Protein AF-0000000080796771 (afdb_homodimer)

Solvent-accessible surface area (backbone atoms only — not comparable to full-atom values): 38862 Å² total; per-residue (Å²): 110,69,64,40,51,47,43,62,56,38,78,50,40,70,46,61,49,58,58,68,57,52,49,49,32,61,74,71,64,50,83,52,30,34,36,36,75,38,70,50,71,64,74,53,27,46,49,68,20,43,44,47,23,38,46,50,23,30,33,47,75,46,69,34,49,41,31,44,34,39,28,42,60,57,18,31,52,65,45,30,74,82,38,36,55,69,57,36,47,52,39,39,75,35,39,45,44,50,48,42,39,42,28,16,43,64,58,70,24,60,57,87,70,45,46,76,42,49,41,63,62,52,39,45,71,52,22,43,57,45,56,49,40,28,48,57,45,24,52,72,32,44,51,68,60,47,48,62,38,42,36,57,77,75,41,60,68,78,56,92,59,43,36,22,45,56,53,44,52,34,45,57,36,26,48,41,61,72,70,62,38,46,31,44,39,41,44,56,59,38,47,60,49,47,52,50,34,41,68,48,17,47,82,77,69,70,44,57,46,28,33,39,22,25,66,72,45,52,18,28,68,66,55,68,69,59,51,51,52,40,50,50,24,53,74,71,64,36,56,67,62,25,55,55,49,47,62,72,47,29,48,41,68,91,43,57,78,27,35,56,44,52,58,54,49,63,67,53,45,42,55,41,42,69,68,30,41,54,59,82,38,52,68,77,94,20,32,60,58,47,43,44,56,58,46,49,46,57,52,28,54,77,69,73,47,70,50,62,39,49,38,81,89,81,63,50,74,47,79,32,89,45,61,68,55,50,52,51,35,24,50,69,56,73,44,54,47,68,36,49,36,51,37,52,33,51,52,48,42,61,60,31,39,67,40,20,44,33,35,71,73,37,87,38,25,64,34,49,54,50,49,56,53,55,60,63,76,96,110,68,64,41,49,47,43,61,56,39,79,50,39,70,47,63,48,57,56,66,56,52,50,48,33,60,74,71,64,50,83,54,32,36,36,35,73,38,68,50,72,64,74,53,27,47,50,69,20,44,44,48,25,38,47,51,24,30,33,47,74,48,68,35,48,42,30,44,33,39,28,40,59,58,17,31,53,66,44,30,73,82,39,37,55,67,58,36,47,51,38,37,74,35,40,45,45,50,47,42,38,41,27,16,42,63,57,70,23,59,57,86,69,45,45,78,43,49,41,63,62,52,39,45,73,50,22,45,56,45,56,49,41,28,48,58,45,24,54,73,31,45,51,69,58,45,48,62,38,43,38,56,78,77,40,60,69,79,58,92,59,41,34,21,46,57,52,43,52,35,45,57,37,26,48,41,61,73,69,62,39,47,32,43,39,40,45,56,60,39,45,59,49,48,51,48,34,41,68,46,16,48,83,78,70,71,44,55,46,28,34,38,21,25,68,74,45,51,18,27,67,66,56,69,69,60,51,52,52,39,49,50,26,53,74,69,64,36,55,67,61,26,55,54,47,47,63,71,47,29,48,40,68,90,43,55,76,27,36,56,44,52,58,54,50,62,67,54,43,43,53,40,41,69,67,31,40,54,59,82,37,51,67,79,95,21,33,62,59,46,43,43,56,58,48,50,47,56,53,28,55,77,69,73,46,70,50,61,40,48,39,81,89,80,63,49,74,46,80,32,90,44,61,68,54,49,51,51,36,25,49,69,58,72,44,55,48,68,35,49,36,50,37,51,32,53,52,50,42,59,60,31,40,66,40,19,44,33,36,71,74,37,89,40,25,65,36,49,53,50,49,56,52,55,61,62,75,95

Organism: Ignicoccus hospitalis (strain KIN4/I / DSM 18386 / JCM 14125) (NCBI:txid453591)

Radius of gyration: 33.36 Å; Cα contacts (8 Å, |Δi|>4): 1307; chains: 2; bounding box: 48×105×70 Å

Foldseek 3Di:
DVLLLCLLCPPLWDDKDPVVVVVVCVVVVPAAEEEEEDEQAAFAFCQRAALQLLSVQSNVVSVHAYEYEYELVLNLLVCHLNSDSVLSVCLSVAVVLLSNLLSNVLLPHHSVRYHYHYPVVLCVVCDCVLVVLLVLLVVPDDPQLLQQLLLLVVDDRPDDDDPSSSSSLSSVLSVCLSSPGQEYEEAPSNVSSLVSNQVSCCPRRNHHHIYIHGYFFFFQDDDPVLQVVLVVCVVVVVPVVNSSSRSNGGADVVPVLRTHGLQDALVSLLVSLQPGDDDQLDQPPGNLLVCVQSGQLSSQVVVVHWQWWADPVPRDIDTDRHSVVVNVCRNVRVDPSNRSSVSSSVSSNVSSVSVNCCCVPRPSVVSVVVSVVSVVVD/DVLLLCLLCDPLWDDKDPVVVVVVCVVVVPAAEEEEEDEQAAFAFCQRAALQLLSVQSNVVSVHQYEYEYELVLNLLVCHLNSDSVLSVCLSVAVVLLSNLLSNVLLPHHSVRYHYHYPVVLCVVCDVVLVVLLVLLVVPDDPQLLQQLLLLVVDDRPDDDDPSSSSSLSSVLSVCLSSPGQEYEEAPSNVSSLVSNQVSCCPRRNHHHIYIHGYFFFFQDDDPVLQVVLVVCVVVVVPVVNSSSRSNGGADVVPVLRTHGLQDALVSLLVSLQPGDDDQLDQPPGNLLVCVQSGQLSSQVVVVHWQWWADPVPRDIDTDRHSVVVNVCRNVRVDPSNRSSVSSSVSSNVSSVSVNCCCVPRPSVVSVVVSVVSVVVD

InterPro domains:
  IPR002305 Aminoacyl-tRNA synthetase, class Ic [PF00579] (30-353)
  IPR014729 Rossmann-like alpha/beta/alpha sandwich fold [G3DSA:3.40.50.620] (1-160)
  IPR014729 Rossmann-like alpha/beta/alpha sandwich fold [G3DSA:3.40.50.620] (161-377)
  IPR023617 Tyrosine-tRNA ligase, archaeal/eukaryotic-type [PIRSF006588] (2-374)
  IPR023678 Tyrosine-tRNA ligase, type 4 [MF_02009] (3-360)
  IPR050489 Tyrosine--tRNA ligase [PTHR46264] (1-374)

Secondary structure (DSSP, 8-state):
-HHHHHHHHSTTEEEEESHHHHHHHHHHTPPPBEEEEE---SS-BHIIIIIHHHHHHHHHHTT-BEEEEE-HHHHHHTTGGGG-HHHHHHHIIIIIHHHHHHHHHHTT--GGGEEEEEHHHHHHHHTHHHHHHHHHHHTT-BHHHHHHHGGGGTPPTT---BHHHHHHHHHHHHHHHHTT-SEEEEEGGGHHHHHHHHHHHHHHHS---EEEEEPPPBPS---HHHHHHHHHHHHTT-HHHHHHHHHHHB--TTSGGG--BTT--HHHHHHHHHTS---TT--TT-HHHHHIIIIIHHHHHHHT--EEEE-TTT--EEEESSHHHHHHHHHTT-S-HHHHHHHHHHHHHHHHHHHHHHHHTSTTHHHHHHHHHHHHH-/-HHHHHHHHSTTEEEEESHHHHHHHHHHTPPPBEEEEE---SS-BHIIIIIHHHHHHHHHHTT-BEEEEE-HHHHHHTTGGGG-HHHHHHHIIIIIHHHHHHHHHHTT--GGGEEEEEHHHHHHHHTHHHHHHHHHHHTT-BHHHHHHHGGGGTPPTT---BHHHHHHHHHHHHHHHHTT-SEEEEEGGGHHHHHHHHHHHHHHHS---EEEEEPPPBPS---HHHHHHHHHHHHTT-HHHHHHHHHHHB--TTSGGG--BTT--HHHHHHHHHTS---TT--TT-HHHHHIIIIIHHHHHHHT--EEEE-TTT--EEEESSHHHHHHHHHTT-S-HHHHHHHHHHHHHHHHHHHHHHHHTSTTHHHHHHHHHHHHH-

Structure (mmCIF, N/CA/C/O backbone):
data_AF-0000000080796771-model_v1
#
loop_
_entity.id
_entity.type
_entity.pdbx_description
1 polymer 'Tyrosine--tRNA ligase'
#
loop_
_atom_site.group_PDB
_atom_site.id
_atom_site.type_symbol
_atom_site.label_atom_id
_atom_site.label_alt_id
_atom_site.label_comp_id
_atom_site.label_asym_id
_atom_site.label_entity_id
_atom_site.label_seq_id
_atom_site.pdbx_PDB_ins_code
_atom_site.Cartn_x
_atom_site.Cartn_y
_atom_site.Cartn_z
_atom_site.occupancy
_atom_site.B_iso_or_equiv
_atom_site.auth_seq_id
_atom_site.auth_comp_id
_atom_site.auth_asym_id
_atom_site.auth_atom_id
_atom_site.pdbx_PDB_model_num
ATOM 1 N N . MET A 1 1 ? -7.375 -40.75 7.402 1 77.81 1 MET A N 1
ATOM 2 C CA . MET A 1 1 ? -6.379 -39.719 7.746 1 77.81 1 MET A CA 1
ATOM 3 C C . MET A 1 1 ? -5.117 -39.906 6.902 1 77.81 1 MET A C 1
ATOM 5 O O . MET A 1 1 ? -4.68 -38.969 6.242 1 77.81 1 MET A O 1
ATOM 9 N N . ASP A 1 2 ? -4.652 -41.062 6.738 1 85.69 2 ASP A N 1
ATOM 10 C CA . ASP A 1 2 ? -3.408 -41.344 6.02 1 85.69 2 ASP A CA 1
ATOM 11 C C . ASP A 1 2 ? -3.566 -41.062 4.527 1 85.69 2 ASP A C 1
ATOM 13 O O . ASP A 1 2 ? -2.67 -40.5 3.898 1 85.69 2 ASP A O 1
ATOM 17 N N . GLU A 1 3 ? -4.742 -41.375 4.008 1 92.38 3 GLU A N 1
ATOM 18 C CA . GLU A 1 3 ? -4.961 -41.156 2.58 1 92.38 3 GLU A CA 1
ATOM 19 C C . GLU A 1 3 ? -5.055 -39.656 2.256 1 92.38 3 GLU A C 1
ATOM 21 O O . GLU A 1 3 ? -4.547 -39.219 1.227 1 92.38 3 GLU A O 1
ATOM 26 N N . LYS A 1 4 ? -5.77 -38.938 3.129 1 94.12 4 LYS A N 1
ATOM 27 C CA . LYS A 1 4 ? -5.875 -37.5 2.961 1 94.12 4 LYS A CA 1
ATOM 28 C C . LYS A 1 4 ? -4.492 -36.844 2.926 1 94.12 4 LYS A C 1
ATOM 30 O O . LYS A 1 4 ? -4.211 -36.031 2.051 1 94.12 4 LYS A O 1
ATOM 35 N N . ILE A 1 5 ? -3.648 -37.25 3.791 1 96.12 5 ILE A N 1
ATOM 36 C CA . ILE A 1 5 ? -2.299 -36.719 3.891 1 96.12 5 ILE A CA 1
ATOM 37 C C . ILE A 1 5 ? -1.493 -37.094 2.652 1 96.12 5 ILE A C 1
ATOM 39 O O . ILE A 1 5 ? -0.754 -36.281 2.1 1 96.12 5 ILE A O 1
ATOM 43 N N . ARG A 1 6 ? -1.593 -38.312 2.244 1 96.25 6 ARG A N 1
ATOM 44 C CA . ARG A 1 6 ? -0.889 -38.781 1.059 1 96.25 6 ARG A CA 1
ATOM 45 C C . ARG A 1 6 ? -1.246 -37.938 -0.164 1 96.25 6 ARG A C 1
ATOM 47 O O . ARG A 1 6 ? -0.364 -37.531 -0.916 1 96.25 6 ARG A O 1
ATOM 54 N N . LEU A 1 7 ? -2.51 -37.688 -0.369 1 97.38 7 LEU A N 1
ATOM 55 C CA . LEU A 1 7 ? -2.99 -36.906 -1.508 1 97.38 7 LEU A CA 1
ATOM 56 C C . LEU A 1 7 ? -2.436 -35.5 -1.471 1 97.38 7 LEU A C 1
ATOM 58 O O . LEU A 1 7 ? -2.049 -34.969 -2.506 1 97.38 7 LEU A O 1
ATOM 62 N N . ILE A 1 8 ? -2.35 -34.938 -0.262 1 98.12 8 ILE A N 1
ATOM 63 C CA . ILE A 1 8 ? -1.889 -33.562 -0.102 1 98.12 8 ILE A CA 1
ATOM 64 C C . ILE A 1 8 ? -0.379 -33.5 -0.321 1 98.12 8 ILE A C 1
ATOM 66 O O . ILE A 1 8 ? 0.122 -32.562 -0.946 1 98.12 8 ILE A O 1
ATOM 70 N N . MET A 1 9 ? 0.319 -34.562 0.008 1 97.31 9 MET A N 1
ATOM 71 C CA . MET A 1 9 ? 1.777 -34.531 0.056 1 97.31 9 MET A CA 1
ATOM 72 C C . MET A 1 9 ? 2.383 -35.031 -1.244 1 97.31 9 MET A C 1
ATOM 74 O O . MET A 1 9 ? 3.547 -34.781 -1.544 1 97.31 9 MET A O 1
ATOM 78 N N . ARG A 1 10 ? 1.691 -35.844 -1.942 1 96.69 10 ARG A N 1
ATOM 79 C CA . ARG A 1 10 ? 2.301 -36.469 -3.115 1 96.69 10 ARG A CA 1
ATOM 80 C C . ARG A 1 10 ? 2.578 -35.406 -4.199 1 96.69 10 ARG A C 1
ATOM 82 O O . ARG A 1 10 ? 1.976 -34.344 -4.207 1 96.69 10 ARG A O 1
ATOM 89 N N . GLU A 1 11 ? 3.383 -35.719 -5.09 1 96.94 11 GLU A N 1
ATOM 90 C CA . GLU A 1 11 ? 3.672 -34.844 -6.234 1 96.94 11 GLU A CA 1
ATOM 91 C C . GLU A 1 11 ? 2.395 -34.5 -6.984 1 96.94 11 GLU A C 1
ATOM 93 O O . GLU A 1 11 ? 1.451 -35.281 -7.039 1 96.94 11 GLU A O 1
ATOM 98 N N . PRO A 1 12 ? 2.391 -33.281 -7.375 1 98 12 PRO A N 1
ATOM 99 C CA . PRO A 1 12 ? 3.506 -32.375 -7.668 1 98 12 PRO A CA 1
ATOM 100 C C . PRO A 1 12 ? 3.896 -31.5 -6.465 1 98 12 PRO A C 1
ATOM 102 O O . PRO A 1 12 ? 4.676 -30.562 -6.605 1 98 12 PRO A O 1
ATOM 105 N N . THR A 1 13 ? 3.396 -31.781 -5.25 1 98.44 13 THR A N 1
ATOM 106 C CA . THR A 1 13 ? 3.844 -31.078 -4.051 1 98.44 13 THR A CA 1
ATOM 107 C C . THR A 1 13 ? 5.348 -31.25 -3.857 1 98.44 13 THR A C 1
ATOM 109 O O . THR A 1 13 ? 5.867 -32.375 -3.906 1 98.44 13 THR A O 1
ATOM 112 N N . GLU A 1 14 ? 5.977 -30.156 -3.742 1 97.12 14 GLU A N 1
ATOM 113 C CA . GLU A 1 14 ? 7.418 -30.172 -3.516 1 97.12 14 GLU A CA 1
ATOM 114 C C . GLU A 1 14 ? 7.75 -29.875 -2.059 1 97.12 14 GLU A C 1
ATOM 116 O O . GLU A 1 14 ? 8.75 -30.359 -1.529 1 97.12 14 GLU A O 1
ATOM 121 N N . GLU A 1 15 ? 6.93 -28.984 -1.452 1 97.38 15 GLU A N 1
ATOM 122 C CA . GLU A 1 15 ? 7.211 -28.562 -0.083 1 97.38 15 GLU A CA 1
ATOM 123 C C . GLU A 1 15 ? 5.926 -28.188 0.655 1 97.38 15 GLU A C 1
ATOM 125 O O . GLU A 1 15 ? 5.02 -27.594 0.073 1 97.38 15 GLU A O 1
ATOM 130 N N . VAL A 1 16 ? 5.855 -28.641 1.869 1 98.31 16 VAL A N 1
ATOM 131 C CA . VAL A 1 16 ? 4.836 -28.156 2.797 1 98.31 16 VAL A CA 1
ATOM 132 C C . VAL A 1 16 ? 5.504 -27.516 4.008 1 98.31 16 VAL A C 1
ATOM 134 O O . VAL A 1 16 ? 6.301 -28.156 4.699 1 98.31 16 VAL A O 1
ATOM 137 N N . LEU A 1 17 ? 5.152 -26.25 4.133 1 97.19 17 LEU A N 1
ATOM 138 C CA . LEU A 1 17 ? 5.648 -25.578 5.324 1 97.19 17 LEU A CA 1
ATOM 139 C C . LEU A 1 17 ? 4.711 -25.797 6.508 1 97.19 17 LEU A C 1
ATOM 141 O O . LEU A 1 17 ? 3.488 -25.812 6.344 1 97.19 17 LEU A O 1
ATOM 145 N N . THR A 1 18 ? 5.109 -26.141 7.613 1 90.94 18 THR A N 1
ATOM 146 C CA . THR A 1 18 ? 4.383 -26.438 8.844 1 90.94 18 THR A CA 1
ATOM 147 C C . THR A 1 18 ? 3.604 -27.75 8.711 1 90.94 18 THR A C 1
ATOM 149 O O . THR A 1 18 ? 2.402 -27.781 8.984 1 90.94 18 THR A O 1
ATOM 152 N N . PRO A 1 19 ? 4.223 -28.828 8.305 1 94.81 19 PRO A N 1
ATOM 153 C CA . PRO A 1 19 ? 3.539 -30.109 8.086 1 94.81 19 PRO A CA 1
ATOM 154 C C . PRO A 1 19 ? 2.883 -30.656 9.352 1 94.81 19 PRO A C 1
ATOM 156 O O . PRO A 1 19 ? 1.854 -31.328 9.281 1 94.81 19 PRO A O 1
ATOM 159 N N . GLU A 1 20 ? 3.447 -30.297 10.508 1 95.88 20 GLU A N 1
ATOM 160 C CA . GLU A 1 20 ? 2.852 -30.734 11.766 1 95.88 20 GLU A CA 1
ATOM 161 C C . GLU A 1 20 ? 1.49 -30.094 11.992 1 95.88 20 GLU A C 1
ATOM 163 O O . GLU A 1 20 ? 0.58 -30.719 12.539 1 95.88 20 GLU A O 1
ATOM 168 N N . LEU A 1 21 ? 1.378 -28.875 11.594 1 96.56 21 LEU A N 1
ATOM 169 C CA . LEU A 1 21 ? 0.108 -28.172 11.703 1 96.56 21 LEU A CA 1
ATOM 170 C C . LEU A 1 21 ? -0.947 -28.797 10.797 1 96.56 21 LEU A C 1
ATOM 172 O O . LEU A 1 21 ? -2.111 -28.922 11.188 1 96.56 21 LEU A O 1
ATOM 176 N N . LEU A 1 22 ? -0.56 -29.141 9.586 1 97 22 LEU A N 1
ATOM 177 C CA . LEU A 1 22 ? -1.458 -29.828 8.664 1 97 22 LEU A CA 1
ATOM 178 C C . LEU A 1 22 ? -1.997 -31.125 9.289 1 97 22 LEU A C 1
ATOM 180 O O . LEU A 1 22 ? -3.201 -31.375 9.242 1 97 22 LEU A O 1
ATOM 184 N N . LYS A 1 23 ? -1.121 -31.859 9.875 1 96.38 23 LYS A N 1
ATOM 185 C CA . LYS A 1 23 ? -1.515 -33.094 10.531 1 96.38 23 LYS A CA 1
ATOM 186 C C . LYS A 1 23 ? -2.482 -32.844 11.68 1 96.38 23 LYS A C 1
ATOM 188 O O . LYS A 1 23 ? -3.451 -33.594 11.867 1 96.38 23 LYS A O 1
ATOM 193 N N . GLU A 1 24 ? -2.184 -31.844 12.453 1 96.38 24 GLU A N 1
ATOM 194 C CA . GLU A 1 24 ? -3.043 -31.469 13.57 1 96.38 24 GLU A CA 1
ATOM 195 C C . GLU A 1 24 ? -4.445 -31.109 13.086 1 96.38 24 GLU A C 1
ATOM 197 O O . GLU A 1 24 ? -5.441 -31.516 13.695 1 96.38 24 GLU A O 1
ATOM 202 N N . TYR A 1 25 ? -4.527 -30.297 12 1 95.88 25 TYR A N 1
ATOM 203 C CA . TYR A 1 25 ? -5.82 -29.922 11.438 1 95.88 25 TYR A CA 1
ATOM 204 C C . TYR A 1 25 ? -6.617 -31.156 11.039 1 95.88 25 TYR A C 1
ATOM 206 O O . TYR A 1 25 ? -7.809 -31.266 11.344 1 95.88 25 TYR A O 1
ATOM 214 N N . ILE A 1 26 ? -5.949 -32.062 10.414 1 95.38 26 ILE A N 1
ATOM 215 C CA . ILE A 1 26 ? -6.605 -33.281 9.914 1 95.38 26 ILE A CA 1
ATOM 216 C C . ILE A 1 26 ? -7.051 -34.156 11.086 1 95.38 26 ILE A C 1
ATOM 218 O O . ILE A 1 26 ? -8.188 -34.625 11.109 1 95.38 26 ILE A O 1
ATOM 222 N N . GLU A 1 27 ? -6.219 -34.312 12.07 1 95.69 27 GLU A N 1
ATOM 223 C CA . GLU A 1 27 ? -6.512 -35.125 13.234 1 95.69 27 GLU A CA 1
ATOM 224 C C . GLU A 1 27 ? -7.672 -34.562 14.039 1 95.69 27 GLU A C 1
ATOM 226 O O . GLU A 1 27 ? -8.5 -35.312 14.562 1 95.69 27 GLU A O 1
ATOM 231 N N . GLN A 1 28 ? -7.738 -33.281 14.18 1 96.06 28 GLN A N 1
ATOM 232 C CA . GLN A 1 28 ? -8.75 -32.594 14.992 1 96.06 28 GLN A CA 1
ATOM 233 C C . GLN A 1 28 ? -10.023 -32.344 14.195 1 96.06 28 GLN A C 1
ATOM 235 O O . GLN A 1 28 ? -11.008 -31.844 14.727 1 96.06 28 GLN A O 1
ATOM 240 N N . GLY A 1 29 ? -10 -32.656 12.953 1 94.5 29 GLY A N 1
ATOM 241 C CA . GLY A 1 29 ? -11.18 -32.5 12.117 1 94.5 29 GLY A CA 1
ATOM 242 C C . GLY A 1 29 ? -11.438 -31.062 11.711 1 94.5 29 GLY A C 1
ATOM 243 O O . GLY A 1 29 ? -12.578 -30.688 11.422 1 94.5 29 GLY A O 1
ATOM 244 N N . VAL A 1 30 ? -10.422 -30.234 11.766 1 95.5 30 VAL A N 1
ATOM 245 C CA . VAL A 1 30 ? -10.555 -28.859 11.297 1 95.5 30 VAL A CA 1
ATOM 246 C C . VAL A 1 30 ? -10.695 -28.844 9.781 1 95.5 30 VAL A C 1
ATOM 248 O O . VAL A 1 30 ? -9.859 -29.391 9.062 1 95.5 30 VAL A O 1
ATOM 251 N N . PRO A 1 31 ? -11.789 -28.297 9.266 1 96.81 31 PRO A N 1
ATOM 252 C CA . PRO A 1 31 ? -11.93 -28.219 7.812 1 96.81 31 PRO A CA 1
ATOM 253 C C . PRO A 1 31 ? -10.797 -27.422 7.156 1 96.81 31 PRO A C 1
ATOM 255 O O . PRO A 1 31 ? -10.445 -26.344 7.633 1 96.81 31 PRO A O 1
ATOM 258 N N . LEU A 1 32 ? -10.258 -27.953 6.109 1 97.69 32 LEU A N 1
ATOM 259 C CA . LEU A 1 32 ? -9.211 -27.281 5.352 1 97.69 32 LEU A CA 1
ATOM 260 C C . LEU A 1 32 ? -9.812 -26.375 4.277 1 97.69 32 LEU A C 1
ATOM 262 O O . LEU A 1 32 ? -10.609 -26.844 3.459 1 97.69 32 LEU A O 1
ATOM 266 N N . LYS A 1 33 ? -9.469 -25.109 4.324 1 98.19 33 LYS A N 1
ATOM 267 C CA . LYS A 1 33 ? -9.859 -24.109 3.34 1 98.19 33 LYS A CA 1
ATOM 268 C C . LYS A 1 33 ? -8.672 -23.703 2.471 1 98.19 33 LYS A C 1
ATOM 270 O O . LYS A 1 33 ? -7.754 -23.016 2.943 1 98.19 33 LYS A O 1
ATOM 275 N N . HIS A 1 34 ? -8.781 -24.047 1.229 1 98.75 34 HIS A N 1
ATOM 276 C CA . HIS A 1 34 ? -7.688 -23.891 0.279 1 98.75 34 HIS A CA 1
ATOM 277 C C . HIS A 1 34 ? -7.887 -22.672 -0.61 1 98.75 34 HIS A C 1
ATOM 279 O O . HIS A 1 34 ? -9.023 -22.281 -0.881 1 98.75 34 HIS A O 1
ATOM 285 N N . TYR A 1 35 ? -6.738 -22.078 -0.991 1 98.56 35 TYR A N 1
ATOM 286 C CA . TYR A 1 35 ? -6.801 -21.203 -2.152 1 98.56 35 TYR A CA 1
ATOM 287 C C . TYR A 1 35 ? -5.52 -21.281 -2.969 1 98.56 35 TYR A C 1
ATOM 289 O O . TYR A 1 35 ? -4.461 -21.625 -2.439 1 98.56 35 TYR A O 1
ATOM 297 N N . ILE A 1 36 ? -5.555 -20.969 -4.184 1 98.88 36 ILE A N 1
ATOM 298 C CA . ILE A 1 36 ? -4.43 -20.641 -5.047 1 98.88 36 ILE A CA 1
ATOM 299 C C . ILE A 1 36 ? -4.781 -19.438 -5.914 1 98.88 36 ILE A C 1
ATOM 301 O O . ILE A 1 36 ? -5.863 -19.375 -6.5 1 98.88 36 ILE A O 1
ATOM 305 N N . GLY A 1 37 ? -3.869 -18.469 -5.891 1 98.62 37 GLY A N 1
ATOM 306 C CA . GLY A 1 37 ? -4.074 -17.266 -6.672 1 98.62 37 GLY A CA 1
ATOM 307 C C . GLY A 1 37 ? -3.369 -17.297 -8.016 1 98.62 37 GLY A C 1
ATOM 308 O O . GLY A 1 37 ? -2.281 -17.859 -8.141 1 98.62 37 GLY A O 1
ATOM 309 N N . PHE A 1 38 ? -3.994 -16.609 -8.969 1 98.25 38 PHE A N 1
ATOM 310 C CA . PHE A 1 38 ? -3.43 -16.531 -10.312 1 98.25 38 PHE A CA 1
ATOM 311 C C . PHE A 1 38 ? -3.424 -15.102 -10.82 1 98.25 38 PHE A C 1
ATOM 313 O O . PHE A 1 38 ? -4.461 -14.438 -10.828 1 98.25 38 PHE A O 1
ATOM 320 N N . GLU A 1 39 ? -2.275 -14.656 -11.227 1 97.06 39 GLU A N 1
ATOM 321 C CA . GLU A 1 39 ? -2.262 -13.477 -12.078 1 97.06 39 GLU A CA 1
ATOM 322 C C . GLU A 1 39 ? -2.791 -13.789 -13.469 1 97.06 39 GLU A C 1
ATOM 324 O O . GLU A 1 39 ? -2.473 -14.844 -14.039 1 97.06 39 GLU A O 1
ATOM 329 N N . ILE A 1 40 ? -3.572 -12.883 -14.008 1 97.06 40 ILE A N 1
ATOM 330 C CA . ILE A 1 40 ? -4.113 -13.039 -15.352 1 97.06 40 ILE A CA 1
ATOM 331 C C . ILE A 1 40 ? -3.107 -12.523 -16.375 1 97.06 40 ILE A C 1
ATOM 333 O O . ILE A 1 40 ? -3.096 -11.328 -16.703 1 97.06 40 ILE A O 1
ATOM 337 N N . SER A 1 41 ? -2.328 -13.367 -16.984 1 90.12 41 SER A N 1
ATOM 338 C CA . SER A 1 41 ? -1.199 -12.891 -17.781 1 90.12 41 SER A CA 1
ATOM 339 C C . SER A 1 41 ? -1.294 -13.383 -19.219 1 90.12 41 SER A C 1
ATOM 341 O O . SER A 1 41 ? -0.429 -13.078 -20.047 1 90.12 41 SER A O 1
ATOM 343 N N . GLY A 1 42 ? -2.283 -14.078 -19.594 1 90.06 42 GLY A N 1
ATOM 344 C CA . GLY A 1 42 ? -2.369 -14.562 -20.969 1 90.06 42 GLY A CA 1
ATOM 345 C C . GLY A 1 42 ? -2.73 -16.031 -21.062 1 90.06 42 GLY A C 1
ATOM 346 O O . GLY A 1 42 ? -3.576 -16.516 -20.297 1 90.06 42 GLY A O 1
ATOM 347 N N . PHE A 1 43 ? -2.057 -16.688 -22.047 1 95.75 43 PHE A N 1
ATOM 348 C CA . PHE A 1 43 ? -2.414 -18.062 -22.328 1 95.75 43 PHE A CA 1
ATOM 349 C C . PHE A 1 43 ? -1.973 -18.984 -21.203 1 95.75 43 PHE A C 1
ATOM 351 O O . PHE A 1 43 ? -0.89 -18.797 -20.641 1 95.75 43 PHE A O 1
ATOM 358 N N . VAL A 1 44 ? -2.789 -19.938 -20.906 1 97.56 44 VAL A N 1
ATOM 359 C CA . VAL A 1 44 ? -2.527 -20.922 -19.844 1 97.56 44 VAL A CA 1
ATOM 360 C C . VAL A 1 44 ? -1.675 -22.062 -20.391 1 97.56 44 VAL A C 1
ATOM 362 O O . VAL A 1 44 ? -2.025 -22.672 -21.406 1 97.56 44 VAL A O 1
ATOM 365 N N . HIS A 1 45 ? -0.539 -22.25 -19.766 1 98.06 45 HIS A N 1
ATOM 366 C CA . HIS A 1 45 ? 0.367 -23.297 -20.203 1 98.06 45 HIS A CA 1
ATOM 367 C C . HIS A 1 45 ? 0.273 -24.516 -19.297 1 98.06 45 HIS A C 1
ATOM 369 O O . HIS A 1 45 ? -0.475 -24.516 -18.312 1 98.06 45 HIS A O 1
ATOM 375 N N . LEU A 1 46 ? 1.088 -25.594 -19.531 1 98.06 46 LEU A N 1
ATOM 376 C CA . LEU A 1 46 ? 1.046 -26.875 -18.844 1 98.06 46 LEU A CA 1
ATOM 377 C C . LEU A 1 46 ? 1.277 -26.688 -17.344 1 98.06 46 LEU A C 1
ATOM 379 O O . LEU A 1 46 ? 0.663 -27.391 -16.531 1 98.06 46 LEU A O 1
ATOM 383 N N . GLY A 1 47 ? 2.168 -25.781 -17 1 97.69 47 GLY A N 1
ATOM 384 C CA . GLY A 1 47 ? 2.449 -25.547 -15.594 1 97.69 47 GLY A CA 1
ATOM 385 C C . GLY A 1 47 ? 1.248 -25.031 -14.82 1 97.69 47 GLY A C 1
ATOM 386 O O . GLY A 1 47 ? 0.84 -25.641 -13.828 1 97.69 47 GLY A O 1
ATOM 387 N N . THR A 1 48 ? 0.642 -24 -15.297 1 97.25 48 THR A N 1
ATOM 388 C CA . THR A 1 48 ? -0.504 -23.359 -14.656 1 97.25 48 THR A CA 1
ATOM 389 C C . THR A 1 48 ? -1.757 -24.219 -14.812 1 97.25 48 THR A C 1
ATOM 391 O O . THR A 1 48 ? -2.531 -24.375 -13.867 1 97.25 48 THR A O 1
ATOM 394 N N . GLY A 1 49 ? -1.922 -24.75 -15.898 1 98 49 GLY A N 1
ATOM 395 C CA . GLY A 1 49 ? -3.137 -25.484 -16.203 1 98 49 GLY A CA 1
ATOM 396 C C . GLY A 1 49 ? -3.123 -26.906 -15.648 1 98 49 GLY A C 1
ATOM 397 O O . GLY A 1 49 ? -3.971 -27.266 -14.828 1 98 49 GLY A O 1
ATOM 398 N N . ILE A 1 50 ? -2.109 -27.656 -16 1 98.38 50 ILE A N 1
ATOM 399 C CA . ILE A 1 50 ? -2.16 -29.094 -15.734 1 98.38 50 ILE A CA 1
ATOM 400 C C . ILE A 1 50 ? -1.491 -29.391 -14.398 1 98.38 50 ILE A C 1
ATOM 402 O O . ILE A 1 50 ? -2.098 -30.016 -13.516 1 98.38 50 ILE A O 1
ATOM 406 N N . VAL A 1 51 ? -0.293 -28.922 -14.156 1 98.56 51 VAL A N 1
ATOM 407 C CA . VAL A 1 51 ? 0.441 -29.25 -12.938 1 98.56 51 VAL A CA 1
ATOM 408 C C . VAL A 1 51 ? -0.294 -28.688 -11.727 1 98.56 51 VAL A C 1
ATOM 410 O O . VAL A 1 51 ? -0.512 -29.391 -10.742 1 98.56 51 VAL A O 1
ATOM 413 N N . THR A 1 52 ? -0.697 -27.469 -11.805 1 98.62 52 THR A N 1
ATOM 414 C CA . THR A 1 52 ? -1.399 -26.812 -10.703 1 98.62 52 THR A CA 1
ATOM 415 C C . THR A 1 52 ? -2.754 -27.469 -10.461 1 98.62 52 THR A C 1
ATOM 417 O O . THR A 1 52 ? -3.111 -27.766 -9.32 1 98.62 52 THR A O 1
ATOM 420 N N . MET A 1 53 ? -3.498 -27.719 -11.508 1 98.75 53 MET A N 1
ATOM 421 C CA . MET A 1 53 ? -4.844 -28.266 -11.359 1 98.75 53 MET A CA 1
ATOM 422 C C . MET A 1 53 ? -4.797 -29.703 -10.891 1 98.75 53 MET A C 1
ATOM 424 O O . MET A 1 53 ? -5.734 -30.188 -10.25 1 98.75 53 MET A O 1
ATOM 428 N N . ARG A 1 54 ? -3.678 -30.391 -11.219 1 98.31 54 ARG A N 1
ATOM 429 C CA . ARG A 1 54 ?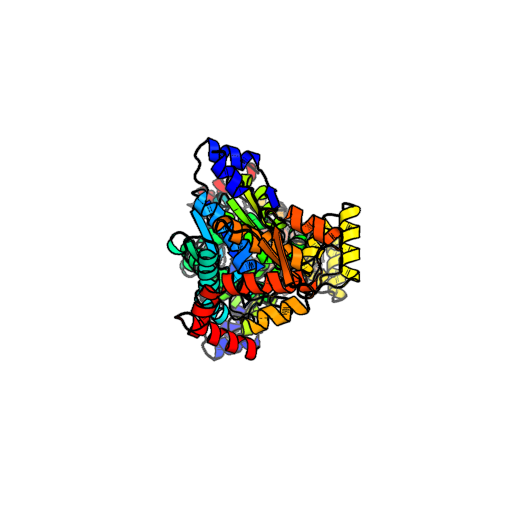 -3.51 -31.734 -10.664 1 98.31 54 ARG A CA 1
ATOM 430 C C . ARG A 1 54 ? -3.512 -31.703 -9.141 1 98.31 54 ARG A C 1
ATOM 432 O O . ARG A 1 54 ? -4.133 -32.562 -8.5 1 98.31 54 ARG A O 1
ATOM 439 N N . LYS A 1 55 ? -2.846 -30.734 -8.578 1 98.75 55 LYS A N 1
ATOM 440 C CA . LYS A 1 55 ? -2.836 -30.609 -7.125 1 98.75 55 LYS A CA 1
ATOM 441 C C . LYS A 1 55 ? -4.215 -30.234 -6.594 1 98.75 55 LYS A C 1
ATOM 443 O O . LYS A 1 55 ? -4.652 -30.75 -5.566 1 98.75 55 LYS A O 1
ATOM 448 N N . VAL A 1 56 ? -4.914 -29.359 -7.27 1 98.81 56 VAL A N 1
ATOM 449 C CA . VAL A 1 56 ? -6.27 -29 -6.875 1 98.81 56 VAL A CA 1
ATOM 450 C C . VAL A 1 56 ? -7.164 -30.234 -6.871 1 98.81 56 VAL A C 1
ATOM 452 O O . VAL A 1 56 ? -7.945 -30.438 -5.938 1 98.81 56 VAL A O 1
ATOM 455 N N . ALA A 1 57 ? -6.996 -31.094 -7.906 1 98.5 57 ALA A N 1
ATOM 456 C CA . ALA A 1 57 ? -7.762 -32.312 -7.977 1 98.5 57 ALA A CA 1
ATOM 457 C C . ALA A 1 57 ? -7.461 -33.219 -6.785 1 98.5 57 ALA A C 1
ATOM 459 O O . ALA A 1 57 ? -8.367 -33.812 -6.195 1 98.5 57 ALA A O 1
ATOM 460 N N . ASP A 1 58 ? -6.168 -33.375 -6.422 1 98.5 58 ASP A N 1
ATOM 461 C CA . ASP A 1 58 ? -5.777 -34.125 -5.25 1 98.5 58 ASP A CA 1
ATOM 462 C C . ASP A 1 58 ? -6.445 -33.594 -3.986 1 98.5 58 ASP A C 1
ATOM 464 O O . ASP A 1 58 ? -6.91 -34.375 -3.148 1 98.5 58 ASP A O 1
ATOM 468 N N . LEU A 1 59 ? -6.484 -32.281 -3.879 1 98.75 59 LEU A N 1
ATOM 469 C CA . LEU A 1 59 ? -7.066 -31.656 -2.699 1 98.75 59 LEU A CA 1
ATOM 470 C C . LEU A 1 59 ? -8.57 -31.875 -2.65 1 98.75 59 LEU A C 1
ATOM 472 O O . LEU A 1 59 ? -9.133 -32.125 -1.578 1 98.75 59 LEU A O 1
ATOM 476 N N . GLN A 1 60 ? -9.242 -31.812 -3.84 1 98.5 60 GLN A N 1
ATOM 477 C CA . GLN A 1 60 ? -10.656 -32.156 -3.893 1 98.5 60 GLN A CA 1
ATOM 478 C C . GLN A 1 60 ? -10.914 -33.562 -3.408 1 98.5 60 GLN A C 1
ATOM 480 O O . GLN A 1 60 ? -11.812 -33.812 -2.598 1 98.5 60 GLN A O 1
ATOM 485 N N . ARG A 1 61 ? -10.094 -34.5 -3.859 1 97.5 61 ARG A N 1
ATOM 486 C CA . ARG A 1 61 ? -10.227 -35.875 -3.465 1 97.5 61 ARG A CA 1
ATOM 487 C C . ARG A 1 61 ? -10 -36.062 -1.967 1 97.5 61 ARG A C 1
ATOM 489 O O . ARG A 1 61 ? -10.609 -36.938 -1.338 1 97.5 61 ARG A O 1
ATOM 496 N N . ALA A 1 62 ? -9.219 -35.188 -1.419 1 97.69 62 ALA A N 1
ATOM 497 C CA . ALA A 1 62 ? -8.914 -35.25 0.01 1 97.69 62 ALA A CA 1
ATOM 498 C C . ALA A 1 62 ? -10.016 -34.594 0.825 1 97.69 62 ALA A C 1
ATOM 500 O O . ALA A 1 62 ? -9.922 -34.469 2.051 1 97.69 62 ALA A O 1
ATOM 501 N N . GLY A 1 63 ? -11.023 -34.031 0.162 1 96.75 63 GLY A N 1
ATOM 502 C CA . GLY A 1 63 ? -12.148 -33.438 0.855 1 96.75 63 GLY A CA 1
ATOM 503 C C . GLY A 1 63 ? -11.914 -31.969 1.212 1 96.75 63 GLY A C 1
ATOM 504 O O . GLY A 1 63 ? -12.633 -31.406 2.039 1 96.75 63 GLY A O 1
ATOM 505 N N . VAL A 1 64 ? -10.938 -31.344 0.615 1 98.12 64 VAL A N 1
ATOM 506 C CA . VAL A 1 64 ? -10.602 -29.953 0.885 1 98.12 64 VAL A CA 1
ATOM 507 C C . VAL A 1 64 ? -11.508 -29.047 0.061 1 98.12 64 VAL A C 1
ATOM 509 O O . VAL A 1 64 ? -11.773 -29.312 -1.11 1 98.12 64 VAL A O 1
ATOM 512 N N . LYS A 1 65 ? -12.023 -28 0.654 1 97.75 65 LYS A N 1
ATOM 513 C CA . LYS A 1 65 ? -12.688 -26.938 -0.109 1 97.75 65 LYS A CA 1
ATOM 514 C C . LYS A 1 65 ? -11.688 -26.109 -0.901 1 97.75 65 LYS A C 1
ATOM 516 O O . LYS A 1 65 ? -10.859 -25.406 -0.318 1 97.75 65 LYS A O 1
ATOM 521 N N . THR A 1 66 ? -11.805 -26.203 -2.232 1 98.75 66 THR A N 1
ATOM 522 C CA . THR A 1 66 ? -10.773 -25.594 -3.062 1 98.75 66 THR A CA 1
ATOM 523 C C . THR A 1 66 ? -11.273 -24.297 -3.688 1 98.75 66 THR A C 1
ATOM 525 O O . THR A 1 66 ? -12.438 -24.188 -4.066 1 98.75 66 THR A O 1
ATOM 528 N N . THR A 1 67 ? -10.398 -23.281 -3.748 1 98.88 67 THR A N 1
ATOM 529 C CA . THR A 1 67 ? -10.711 -21.969 -4.293 1 98.88 67 THR A CA 1
ATOM 530 C C . THR A 1 67 ? -9.656 -21.531 -5.309 1 98.88 67 THR A C 1
ATOM 532 O O . THR A 1 67 ? -8.461 -21.609 -5.039 1 98.88 67 THR A O 1
ATOM 535 N N . LEU A 1 68 ? -10.117 -21.188 -6.504 1 98.94 68 LEU A N 1
ATOM 536 C CA . LEU A 1 68 ? -9.289 -20.484 -7.488 1 98.94 68 LEU A CA 1
ATOM 537 C C . LEU A 1 68 ? -9.5 -18.984 -7.418 1 98.94 68 LEU A C 1
ATOM 539 O O . LEU A 1 68 ? -10.609 -18.5 -7.668 1 98.94 68 LEU A O 1
ATOM 543 N N . PHE A 1 69 ? -8.469 -18.312 -7.043 1 98.94 69 PHE A N 1
ATOM 544 C CA . PHE A 1 69 ? -8.516 -16.859 -6.852 1 98.94 69 PHE A CA 1
ATOM 545 C C . PHE A 1 69 ? -7.934 -16.141 -8.055 1 98.94 69 PHE A C 1
ATOM 547 O O . PHE A 1 69 ? -6.727 -16.219 -8.312 1 98.94 69 PHE A O 1
ATOM 554 N N . LEU A 1 70 ? -8.789 -15.508 -8.859 1 98.88 70 LEU A N 1
ATOM 555 C CA . LEU A 1 70 ? -8.359 -14.734 -10.023 1 98.88 70 LEU A CA 1
ATOM 556 C C . LEU A 1 70 ? -7.957 -13.32 -9.617 1 98.88 70 LEU A C 1
ATOM 558 O O . LEU A 1 70 ? -8.82 -12.461 -9.406 1 98.88 70 LEU A O 1
ATOM 562 N N . ALA A 1 71 ? -6.699 -13.031 -9.641 1 98.69 71 ALA A N 1
ATOM 563 C CA . ALA A 1 71 ? -6.113 -11.844 -9.031 1 98.69 71 ALA A CA 1
ATOM 564 C C . ALA A 1 71 ? -6.027 -10.695 -10.039 1 98.69 71 ALA A C 1
ATOM 566 O O . ALA A 1 71 ? -4.93 -10.266 -10.398 1 98.69 71 ALA A O 1
ATOM 567 N N . ASP A 1 72 ? -7.145 -10.109 -10.414 1 98.5 72 ASP A N 1
ATOM 568 C CA . ASP A 1 72 ? -7.207 -9.086 -11.453 1 98.5 72 ASP A CA 1
ATOM 569 C C . ASP A 1 72 ? -6.527 -7.797 -11 1 98.5 72 ASP A C 1
ATOM 571 O O . ASP A 1 72 ? -5.832 -7.148 -11.789 1 98.5 72 ASP A O 1
ATOM 575 N N . TYR A 1 73 ? -6.637 -7.395 -9.742 1 98.38 73 TYR A N 1
ATOM 576 C CA . TYR A 1 73 ? -5.988 -6.176 -9.273 1 98.38 73 TYR A CA 1
ATOM 577 C C . TYR A 1 73 ? -4.477 -6.352 -9.211 1 98.38 73 TYR A C 1
ATOM 579 O O . TYR A 1 73 ? -3.723 -5.426 -9.523 1 98.38 73 TYR A O 1
ATOM 587 N N . HIS A 1 74 ? -4.055 -7.535 -8.742 1 98.44 74 HIS A N 1
ATOM 588 C CA . HIS A 1 74 ? -2.629 -7.844 -8.789 1 98.44 74 HIS A CA 1
ATOM 589 C C . HIS A 1 74 ? -2.088 -7.762 -10.211 1 98.44 74 HIS A C 1
ATOM 591 O O . HIS A 1 74 ? -1.011 -7.207 -10.438 1 98.44 74 HIS A O 1
ATOM 597 N N . SER A 1 75 ? -2.838 -8.32 -11.156 1 97.81 75 SER A N 1
ATOM 598 C CA . SER A 1 75 ? -2.471 -8.273 -12.57 1 97.81 75 SER A CA 1
ATOM 599 C C . SER A 1 75 ? -2.385 -6.832 -13.07 1 97.81 75 SER A C 1
ATOM 601 O O . SER A 1 75 ? -1.498 -6.496 -13.852 1 97.81 75 SER A O 1
ATOM 603 N N . TRP A 1 76 ? -3.283 -6.012 -12.562 1 97.44 76 TRP A N 1
ATOM 604 C CA . TRP A 1 76 ? -3.338 -4.598 -12.93 1 97.44 76 TRP A CA 1
ATOM 605 C C . TRP A 1 76 ? -2.078 -3.869 -12.469 1 97.44 76 TRP A C 1
ATOM 607 O O . TRP A 1 76 ? -1.418 -3.199 -13.266 1 97.44 76 TRP A O 1
ATOM 617 N N . ILE A 1 77 ? -1.692 -4.027 -11.234 1 95.81 77 ILE A N 1
ATOM 618 C CA . ILE A 1 77 ? -0.575 -3.258 -10.695 1 95.81 77 ILE A CA 1
ATOM 619 C C . ILE A 1 77 ? 0.738 -3.789 -11.266 1 95.81 77 ILE A C 1
ATOM 621 O O . ILE A 1 77 ? 1.73 -3.061 -11.336 1 95.81 77 ILE A O 1
ATOM 625 N N . ASN A 1 78 ? 0.748 -5.062 -11.727 1 95.38 78 ASN A N 1
ATOM 626 C CA . ASN A 1 78 ? 1.934 -5.621 -12.367 1 95.38 78 ASN A CA 1
ATOM 627 C C . ASN A 1 78 ? 1.896 -5.434 -13.883 1 95.38 78 ASN A C 1
ATOM 629 O O . ASN A 1 78 ? 2.668 -6.059 -14.609 1 95.38 78 ASN A O 1
ATOM 633 N N . LYS A 1 79 ? 0.913 -4.715 -14.422 1 93.31 79 LYS A N 1
ATOM 634 C CA . LYS A 1 79 ? 0.805 -4.227 -15.797 1 93.31 79 LYS A CA 1
ATOM 635 C C . LYS A 1 79 ? 0.662 -5.383 -16.781 1 93.31 79 LYS A C 1
ATOM 637 O O . LYS A 1 79 ? 1.217 -5.344 -17.875 1 93.31 79 LYS A O 1
ATOM 642 N N . LYS A 1 80 ? 0.048 -6.41 -16.328 1 93.81 80 LYS A N 1
ATOM 643 C CA . LYS A 1 80 ? -0.283 -7.492 -17.25 1 93.81 80 LYS A CA 1
ATOM 644 C C . LYS A 1 80 ? -1.337 -7.047 -18.266 1 93.81 80 LYS A C 1
ATOM 646 O O . LYS A 1 80 ? -2.135 -6.152 -17.984 1 93.81 80 LYS A O 1
ATOM 651 N N . LEU A 1 81 ? -1.234 -7.652 -19.484 1 94.06 81 LEU A N 1
ATOM 652 C CA . LEU A 1 81 ? -2.193 -7.379 -20.562 1 94.06 81 LEU A CA 1
ATOM 653 C C . LEU A 1 81 ? -2.332 -5.879 -20.797 1 94.06 81 LEU A C 1
ATOM 655 O O . LEU A 1 81 ? -3.447 -5.359 -20.859 1 94.06 81 LEU A O 1
ATOM 659 N N . GLY A 1 82 ? -1.226 -5.184 -20.766 1 90.5 82 GLY A N 1
ATOM 660 C CA . GLY A 1 82 ? -1.148 -3.762 -21.062 1 90.5 82 GLY A CA 1
ATOM 661 C C . GLY A 1 82 ? -1.559 -2.891 -19.891 1 90.5 82 GLY A C 1
ATOM 662 O O . GLY A 1 82 ? -1.664 -1.671 -20.016 1 90.5 82 GLY A O 1
ATOM 663 N N . GLY A 1 83 ? -1.843 -3.516 -18.781 1 92.06 83 GLY A N 1
ATOM 664 C CA . GLY A 1 83 ? -2.25 -2.76 -17.609 1 92.06 83 GLY A CA 1
ATOM 665 C C . GLY A 1 83 ? -3.676 -2.248 -17.703 1 92.06 83 GLY A C 1
ATOM 666 O O . GLY A 1 83 ? -4.043 -1.294 -17.016 1 92.06 83 GLY A O 1
ATOM 667 N N . ASP A 1 84 ? -4.465 -2.811 -18.547 1 94.81 84 ASP A N 1
ATOM 668 C CA . ASP A 1 84 ? -5.859 -2.412 -18.719 1 94.81 84 ASP A CA 1
ATOM 669 C C . ASP A 1 84 ? -6.789 -3.285 -17.875 1 94.81 84 ASP A C 1
ATOM 671 O O . ASP A 1 84 ? -7.043 -4.441 -18.219 1 94.81 84 ASP A O 1
ATOM 675 N N . LEU A 1 85 ? -7.324 -2.713 -16.859 1 96 85 LEU A N 1
ATOM 676 C CA . LEU A 1 85 ? -8.094 -3.461 -15.867 1 96 85 LEU A CA 1
ATOM 677 C C . LEU A 1 85 ? -9.32 -4.098 -16.5 1 96 85 LEU A C 1
ATOM 679 O O . LEU A 1 85 ? -9.703 -5.219 -16.156 1 96 85 LEU A O 1
ATOM 683 N N . ASP A 1 86 ? -9.961 -3.393 -17.422 1 96.56 86 ASP A N 1
ATOM 684 C CA . ASP A 1 86 ? -11.141 -3.936 -18.078 1 96.56 86 ASP A CA 1
ATOM 685 C C . ASP A 1 86 ? -10.797 -5.18 -18.891 1 96.56 86 ASP A C 1
ATOM 687 O O . ASP A 1 86 ? -11.508 -6.188 -18.828 1 96.56 86 ASP A O 1
ATOM 691 N N . THR A 1 87 ? -9.742 -5.117 -19.625 1 97 87 THR A N 1
ATOM 692 C CA . THR A 1 87 ? -9.273 -6.266 -20.391 1 97 87 THR A CA 1
ATOM 693 C C . THR A 1 87 ? -8.906 -7.422 -19.469 1 97 87 THR A C 1
ATOM 695 O O . THR A 1 87 ? -9.273 -8.57 -19.719 1 97 87 THR A O 1
ATOM 698 N N . ILE A 1 88 ? -8.234 -7.105 -18.406 1 97.81 88 ILE A N 1
ATOM 699 C CA . ILE A 1 88 ? -7.812 -8.117 -17.438 1 97.81 88 ILE A CA 1
ATOM 700 C C . ILE A 1 88 ? -9.039 -8.836 -16.875 1 97.81 88 ILE A C 1
ATOM 702 O O . ILE A 1 88 ? -9.055 -10.062 -16.781 1 97.81 88 ILE A O 1
ATOM 706 N N . LYS A 1 89 ? -10.047 -8.102 -16.516 1 98 89 LYS A N 1
ATOM 707 C CA . LYS A 1 89 ? -11.258 -8.68 -15.945 1 98 89 LYS A CA 1
ATOM 708 C C . LYS A 1 89 ? -11.961 -9.586 -16.953 1 98 89 LYS A C 1
ATOM 710 O O . LYS A 1 89 ? -12.414 -10.68 -16.609 1 98 89 LYS A O 1
ATOM 715 N N . ARG A 1 90 ? -12.023 -9.117 -18.188 1 97.56 90 ARG A N 1
ATOM 716 C CA . ARG A 1 90 ? -12.656 -9.914 -19.234 1 97.56 90 ARG A CA 1
ATOM 717 C C . ARG A 1 90 ? -11.914 -11.219 -19.469 1 97.56 90 ARG A C 1
ATOM 719 O O . ARG A 1 90 ? -12.523 -12.289 -19.562 1 97.56 90 ARG A O 1
ATOM 726 N N . VAL A 1 91 ? -10.664 -11.133 -19.5 1 98 91 VAL A N 1
ATOM 727 C CA . VAL A 1 91 ? -9.844 -12.312 -19.734 1 98 91 VAL A CA 1
ATOM 728 C C . VAL A 1 91 ? -9.938 -13.25 -18.531 1 98 91 VAL A C 1
ATOM 730 O O . VAL A 1 91 ? -10.008 -14.469 -18.688 1 98 91 VAL A O 1
ATOM 733 N N . ALA A 1 92 ? -9.898 -12.656 -17.328 1 98.56 92 ALA A N 1
ATOM 734 C CA . ALA A 1 92 ? -9.984 -13.438 -16.094 1 98.56 92 ALA A CA 1
ATOM 735 C C . ALA A 1 92 ? -11.242 -14.305 -16.078 1 98.56 92 ALA A C 1
ATOM 737 O O . ALA A 1 92 ? -11.172 -15.516 -15.852 1 98.56 92 ALA A O 1
ATOM 738 N N . LEU A 1 93 ? -12.391 -13.727 -16.375 1 98.31 93 LEU A N 1
ATOM 739 C CA . LEU A 1 93 ? -13.688 -14.398 -16.25 1 98.31 93 LEU A CA 1
ATOM 740 C C . LEU A 1 93 ? -14.016 -15.164 -17.531 1 98.31 93 LEU A C 1
ATOM 742 O O . LEU A 1 93 ? -14.969 -15.953 -17.562 1 98.31 93 LEU A O 1
ATOM 746 N N . GLY A 1 94 ? -13.242 -15 -18.578 1 98.06 94 GLY A N 1
ATOM 747 C CA . GLY A 1 94 ? -13.406 -15.703 -19.844 1 98.06 94 GLY A CA 1
ATOM 748 C C . GLY A 1 94 ? -12.367 -16.797 -20.047 1 98.06 94 GLY A C 1
ATOM 749 O O . GLY A 1 94 ? -12.445 -17.859 -19.422 1 98.06 94 GLY A O 1
ATOM 750 N N . TYR A 1 95 ? -11.383 -16.438 -20.875 1 98.31 95 TYR A N 1
ATOM 751 C CA . TYR A 1 95 ? -10.398 -17.438 -21.297 1 98.31 95 TYR A CA 1
ATOM 752 C C . TYR A 1 95 ? -9.734 -18.094 -20.094 1 98.31 95 TYR A C 1
ATOM 754 O O . TYR A 1 95 ? -9.633 -19.312 -20.016 1 98.31 95 TYR A O 1
ATOM 762 N N . PHE A 1 96 ? -9.273 -17.297 -19.203 1 98.5 96 PHE A N 1
ATOM 763 C CA . PHE A 1 96 ? -8.422 -17.797 -18.141 1 98.5 96 PHE A CA 1
ATOM 764 C C . PHE A 1 96 ? -9.188 -18.734 -17.219 1 98.5 96 PHE A C 1
ATOM 766 O O . PHE A 1 96 ? -8.727 -19.844 -16.938 1 98.5 96 PHE A O 1
ATOM 773 N N . LYS A 1 97 ? -10.344 -18.266 -16.75 1 98.69 97 LYS A N 1
ATOM 774 C CA . LYS A 1 97 ? -11.219 -19.094 -15.922 1 98.69 97 LYS A CA 1
ATOM 775 C C . LYS A 1 97 ? -11.555 -20.406 -16.625 1 98.69 97 LYS A C 1
ATOM 777 O O . LYS A 1 97 ? -11.414 -21.484 -16.047 1 98.69 97 LYS A O 1
ATOM 782 N N . GLU A 1 98 ? -11.945 -20.344 -17.891 1 98.62 98 GLU A N 1
ATOM 783 C CA . GLU A 1 98 ? -12.352 -21.531 -18.641 1 98.62 98 GLU A CA 1
ATOM 784 C C . GLU A 1 98 ? -11.172 -22.469 -18.844 1 98.62 98 GLU A C 1
ATOM 786 O O . GLU A 1 98 ? -11.32 -23.688 -18.766 1 98.62 98 GLU A O 1
ATOM 791 N N . ALA A 1 99 ? -10.039 -21.922 -19.125 1 98.69 99 ALA A N 1
ATOM 792 C CA . ALA A 1 99 ? -8.852 -22.75 -19.312 1 98.69 99 ALA A CA 1
ATOM 793 C C . ALA A 1 99 ? -8.508 -23.531 -18.047 1 98.69 99 ALA A C 1
ATOM 795 O O . ALA A 1 99 ? -8.148 -24.703 -18.109 1 98.69 99 ALA A O 1
ATOM 796 N N . LEU A 1 100 ? -8.594 -22.859 -16.891 1 98.81 100 LEU A N 1
ATOM 797 C CA . LEU A 1 100 ? -8.32 -23.531 -15.617 1 98.81 100 LEU A CA 1
ATOM 798 C C . LEU A 1 100 ? -9.344 -24.625 -15.344 1 98.81 100 LEU A C 1
ATOM 800 O O . LEU A 1 100 ? -8.977 -25.734 -14.953 1 98.81 100 LEU A O 1
ATOM 804 N N . LEU A 1 101 ? -10.602 -24.328 -15.555 1 98.81 101 LEU A N 1
ATOM 805 C CA . LEU A 1 101 ? -11.664 -25.281 -15.273 1 98.81 101 LEU A CA 1
ATOM 806 C C . LEU A 1 101 ? -11.562 -26.5 -16.188 1 98.81 101 LEU A C 1
ATOM 808 O O . LEU A 1 101 ? -11.727 -27.641 -15.75 1 98.81 101 LEU A O 1
ATOM 812 N N . GLN A 1 102 ? -11.281 -26.266 -17.469 1 98.69 102 GLN A N 1
ATOM 813 C CA . GLN A 1 102 ? -11.117 -27.359 -18.406 1 98.69 102 GLN A CA 1
ATOM 814 C C . GLN A 1 102 ? -9.875 -28.188 -18.094 1 98.69 102 GLN A C 1
ATOM 816 O O . GLN A 1 102 ? -9.859 -29.406 -18.266 1 98.69 102 GLN A O 1
ATOM 821 N N . SER A 1 103 ? -8.844 -27.531 -17.688 1 98.75 103 SER A N 1
ATOM 822 C CA . SER A 1 103 ? -7.637 -28.234 -17.266 1 98.75 103 SER A CA 1
ATOM 823 C C . SER A 1 103 ? -7.906 -29.109 -16.031 1 98.75 103 SER A C 1
ATOM 825 O O . SER A 1 103 ? -7.426 -30.234 -15.953 1 98.75 103 SER A O 1
ATOM 827 N N . LEU A 1 104 ? -8.641 -28.516 -15.055 1 98.69 104 LEU A N 1
ATOM 828 C CA . LEU A 1 104 ? -9.023 -29.281 -13.867 1 98.69 104 LEU A CA 1
ATOM 829 C C . LEU A 1 104 ? -9.781 -30.547 -14.258 1 98.69 104 LEU A C 1
ATOM 831 O O . LEU A 1 104 ? -9.492 -31.625 -13.734 1 98.69 104 LEU A O 1
ATOM 835 N N . LYS A 1 105 ? -10.68 -30.422 -15.156 1 97.94 105 LYS A N 1
ATOM 836 C CA . LYS A 1 105 ? -11.438 -31.562 -15.648 1 97.94 105 LYS A CA 1
ATOM 837 C C . LYS A 1 105 ? -10.523 -32.594 -16.297 1 97.94 105 LYS A C 1
ATOM 839 O O . LYS A 1 105 ? -10.68 -33.781 -16.078 1 97.94 105 LYS A O 1
ATOM 844 N N . ALA A 1 106 ? -9.57 -32.156 -17.031 1 97.19 106 ALA A N 1
ATOM 845 C CA . ALA A 1 106 ? -8.664 -33 -17.781 1 97.19 106 ALA A CA 1
ATOM 846 C C . ALA A 1 106 ? -7.812 -33.844 -16.844 1 97.19 106 ALA A C 1
ATOM 848 O O . ALA A 1 106 ? -7.367 -34.938 -17.203 1 97.19 106 ALA A O 1
ATOM 849 N N . VAL A 1 107 ? -7.609 -33.375 -15.641 1 97.12 107 VAL A N 1
ATOM 850 C CA . VAL A 1 107 ? -6.754 -34.125 -14.711 1 97.12 107 VAL A CA 1
ATOM 851 C C . VAL A 1 107 ? -7.613 -34.812 -13.656 1 97.12 107 VAL A C 1
ATOM 853 O O . VAL A 1 107 ? -7.109 -35.219 -12.609 1 97.12 107 VAL A O 1
ATOM 856 N N . GLY A 1 108 ? -8.875 -34.844 -13.883 1 96.06 108 GLY A N 1
ATOM 857 C CA . GLY A 1 108 ? -9.75 -35.688 -13.086 1 96.06 108 GLY A CA 1
ATOM 858 C C . GLY A 1 108 ? -10.406 -34.938 -11.938 1 96.06 108 GLY A C 1
ATOM 859 O O . GLY A 1 108 ? -11.016 -35.562 -11.062 1 96.06 108 GLY A O 1
ATOM 860 N N . GLY A 1 109 ? -10.258 -33.656 -11.898 1 97.62 109 GLY A N 1
ATOM 861 C CA . GLY A 1 109 ? -10.945 -32.844 -10.906 1 97.62 109 GLY A CA 1
ATOM 862 C C . GLY A 1 109 ? -12.367 -32.5 -11.312 1 97.62 109 GLY A C 1
ATOM 863 O O . GLY A 1 109 ? -12.789 -32.781 -12.438 1 97.62 109 GLY A O 1
ATOM 864 N N . ASP A 1 110 ? -13.102 -31.875 -10.406 1 98.25 110 ASP A N 1
ATOM 865 C CA . ASP A 1 110 ? -14.484 -31.484 -10.633 1 98.25 110 ASP A CA 1
ATOM 866 C C . ASP A 1 110 ? -14.609 -29.953 -10.695 1 98.25 110 ASP A C 1
ATOM 868 O O . ASP A 1 110 ? -14.594 -29.281 -9.672 1 98.25 110 ASP A O 1
ATOM 872 N N . PRO A 1 111 ? -14.812 -29.453 -11.875 1 98.19 111 PRO A N 1
ATOM 873 C CA . PRO A 1 111 ? -14.93 -28 -12.016 1 98.19 111 PRO A CA 1
ATOM 874 C C . PRO A 1 111 ? -16.109 -27.422 -11.234 1 98.19 111 PRO A C 1
ATOM 876 O O . PRO A 1 111 ? -16.125 -26.234 -10.914 1 98.19 111 PRO A O 1
ATOM 879 N N . GLU A 1 112 ? -17.109 -28.172 -10.898 1 97.69 112 GLU A N 1
ATOM 880 C CA . GLU A 1 112 ? -18.297 -27.688 -10.203 1 97.69 112 GLU A CA 1
ATOM 881 C C . GLU A 1 112 ? -18.062 -27.594 -8.703 1 97.69 112 GLU A C 1
ATOM 883 O O . GLU A 1 112 ? -18.812 -26.922 -7.988 1 97.69 112 GLU A O 1
ATOM 888 N N . SER A 1 113 ? -17.031 -28.219 -8.25 1 97.31 113 SER A N 1
ATOM 889 C CA . SER A 1 113 ? -16.766 -28.266 -6.812 1 97.31 113 SER A CA 1
ATOM 890 C C . SER A 1 113 ? -15.695 -27.266 -6.41 1 97.31 113 SER A C 1
ATOM 892 O O . SER A 1 113 ? -15.297 -27.203 -5.246 1 97.31 113 SER A O 1
ATOM 894 N N . VAL A 1 114 ? -15.195 -26.516 -7.344 1 98.44 114 VAL A N 1
ATOM 895 C CA . VAL A 1 114 ? -14.195 -25.5 -7.031 1 98.44 114 VAL A CA 1
ATOM 896 C C . VAL A 1 114 ? -14.836 -24.109 -7.02 1 98.44 114 VAL A C 1
ATOM 898 O O . VAL A 1 114 ? -15.719 -23.828 -7.84 1 98.44 114 VAL A O 1
ATOM 901 N N . GLU A 1 115 ? -14.547 -23.328 -6.051 1 98.5 115 GLU A N 1
ATOM 902 C CA . GLU A 1 115 ? -15.016 -21.938 -6.02 1 98.5 115 GLU A CA 1
ATOM 903 C C . GLU A 1 115 ? -14.07 -21.016 -6.793 1 98.5 115 GLU A C 1
ATOM 905 O O . GLU A 1 115 ? -12.859 -21.047 -6.574 1 98.5 115 GLU A O 1
ATOM 910 N N . VAL A 1 116 ? -14.586 -20.281 -7.75 1 98.81 116 VAL A N 1
ATOM 911 C CA . VAL A 1 116 ? -13.805 -19.297 -8.492 1 98.81 116 VAL A CA 1
ATOM 912 C C . VAL A 1 116 ? -14.156 -17.891 -8.008 1 98.81 116 VAL A C 1
ATOM 914 O O . VAL A 1 116 ? -15.32 -17.484 -8.055 1 98.81 116 VAL A O 1
ATOM 917 N N . ILE A 1 117 ? -13.164 -17.188 -7.535 1 98.81 117 ILE A N 1
ATOM 918 C CA . ILE A 1 117 ? -13.375 -15.859 -6.961 1 98.81 117 ILE A CA 1
ATOM 919 C C . ILE A 1 117 ? -12.547 -14.828 -7.723 1 98.81 117 ILE A C 1
ATOM 921 O O . ILE A 1 117 ? -11.344 -15.016 -7.922 1 98.81 117 ILE A O 1
ATOM 925 N N . LEU A 1 118 ? -13.188 -13.828 -8.219 1 98.81 118 LEU A N 1
ATOM 926 C CA . LEU A 1 118 ? -12.484 -12.672 -8.766 1 98.81 118 LEU A CA 1
ATOM 927 C C . LEU A 1 118 ? -12.078 -11.711 -7.66 1 98.81 118 LEU A C 1
ATOM 929 O O . LEU A 1 118 ? -12.922 -11.281 -6.871 1 98.81 118 LEU A O 1
ATOM 933 N N . ALA A 1 119 ? -10.852 -11.32 -7.605 1 98.75 119 ALA A N 1
ATOM 934 C CA . ALA A 1 119 ? -10.305 -10.531 -6.5 1 98.75 119 ALA A CA 1
ATOM 935 C C . ALA A 1 119 ? -11.086 -9.234 -6.316 1 98.75 119 ALA A C 1
ATOM 937 O O . ALA A 1 119 ? -11.484 -8.898 -5.199 1 98.75 119 ALA A O 1
ATOM 938 N N . SER A 1 120 ? -11.305 -8.5 -7.387 1 98.06 120 SER A N 1
ATOM 939 C CA . SER A 1 120 ? -11.969 -7.203 -7.289 1 98.06 120 SER A CA 1
ATOM 940 C C . SER A 1 120 ? -13.367 -7.344 -6.695 1 98.06 120 SER A C 1
ATOM 942 O O . SER A 1 120 ? -13.789 -6.52 -5.879 1 98.06 120 SER A O 1
ATOM 944 N N . GLU A 1 121 ? -14.117 -8.375 -7.086 1 98.19 121 GLU A N 1
ATOM 945 C CA . GLU A 1 121 ? -15.445 -8.617 -6.531 1 98.19 121 GLU A CA 1
ATOM 946 C C . GLU A 1 121 ? -15.375 -8.992 -5.055 1 98.19 121 GLU A C 1
ATOM 948 O O . GLU A 1 121 ? -16.219 -8.57 -4.258 1 98.19 121 GLU A O 1
ATOM 953 N N . PHE A 1 122 ? -14.453 -9.781 -4.73 1 98.56 122 PHE A N 1
ATOM 954 C CA . PHE A 1 122 ? -14.234 -10.188 -3.348 1 98.56 122 PHE A CA 1
ATOM 955 C C . PHE A 1 122 ? -13.891 -8.984 -2.477 1 98.56 122 PHE A C 1
ATOM 957 O O . PHE A 1 122 ? -14.43 -8.828 -1.38 1 98.56 122 PHE A O 1
ATOM 964 N N . PHE A 1 123 ? -12.953 -8.109 -2.982 1 98.31 123 PHE A N 1
ATOM 965 C CA . PHE A 1 123 ? -12.594 -6.887 -2.268 1 98.31 123 PHE A CA 1
ATOM 966 C C . PHE A 1 123 ? -13.812 -5.996 -2.068 1 98.31 123 PHE A C 1
ATOM 968 O O . PHE A 1 123 ? -13.992 -5.402 -1.002 1 98.31 123 PHE A O 1
ATOM 975 N N . GLU A 1 124 ? -14.57 -5.883 -3.109 1 97.69 124 GLU A N 1
ATOM 976 C CA . GLU A 1 124 ? -15.781 -5.07 -3.033 1 97.69 124 GLU A CA 1
ATOM 977 C C . GLU A 1 124 ? -16.719 -5.578 -1.941 1 97.69 124 GLU A C 1
ATOM 979 O O . GLU A 1 124 ? -17.297 -4.785 -1.192 1 97.69 124 GLU A O 1
ATOM 984 N N . LYS A 1 125 ? -16.891 -6.844 -1.874 1 97.75 125 LYS A N 1
ATOM 985 C CA . LYS A 1 125 ? -17.766 -7.453 -0.878 1 97.75 125 LYS A CA 1
ATOM 986 C C . LYS A 1 125 ? -17.25 -7.199 0.536 1 97.75 125 LYS A C 1
ATOM 988 O O . LYS A 1 125 ? -18.031 -6.969 1.455 1 97.75 125 LYS A O 1
ATOM 993 N N . LEU A 1 126 ? -15.945 -7.281 0.762 1 97.19 126 LEU A N 1
ATOM 994 C CA . LEU A 1 126 ? -15.344 -7.105 2.082 1 97.19 126 LEU A CA 1
ATOM 995 C C . LEU A 1 126 ? -15.336 -5.633 2.482 1 97.19 126 LEU A C 1
ATOM 997 O O . LEU A 1 126 ? -15.359 -5.309 3.672 1 97.19 126 LEU A O 1
ATOM 1001 N N . GLY A 1 127 ? -15.258 -4.73 1.448 1 94.88 127 GLY A N 1
ATOM 1002 C CA . GLY A 1 127 ? -15.211 -3.303 1.727 1 94.88 127 GLY A CA 1
ATOM 1003 C C . GLY A 1 127 ? -13.961 -2.879 2.469 1 94.88 127 GLY A C 1
ATOM 1004 O O . GLY A 1 127 ? -12.844 -3.209 2.053 1 94.88 127 GLY A O 1
ATOM 1005 N N . ILE A 1 128 ? -14.094 -2.189 3.592 1 95.25 128 ILE A N 1
ATOM 1006 C CA . ILE A 1 128 ? -12.992 -1.569 4.316 1 95.25 128 ILE A CA 1
ATOM 1007 C C . ILE A 1 128 ? -12.164 -2.646 5.023 1 95.25 128 ILE A C 1
ATOM 1009 O O . ILE A 1 128 ? -10.984 -2.443 5.312 1 95.25 128 ILE A O 1
ATOM 1013 N N . LYS A 1 129 ? -12.812 -3.752 5.246 1 96.94 129 LYS A N 1
ATOM 1014 C CA . LYS A 1 129 ? -12.117 -4.82 5.957 1 96.94 129 LYS A CA 1
ATOM 1015 C C . LYS A 1 129 ? -10.898 -5.301 5.176 1 96.94 129 LYS A C 1
ATOM 1017 O O . LYS A 1 129 ? -9.867 -5.641 5.766 1 96.94 129 LYS A O 1
ATOM 1022 N N . TYR A 1 130 ? -11.016 -5.418 3.861 1 98.38 130 TYR A N 1
ATOM 1023 C CA . TYR A 1 130 ? -9.852 -5.828 3.082 1 98.38 130 TYR A CA 1
ATOM 1024 C C . TYR A 1 130 ? -8.719 -4.816 3.223 1 98.38 130 TYR A C 1
ATOM 1026 O O . TYR A 1 130 ? -7.562 -5.195 3.4 1 98.38 130 TYR A O 1
ATOM 1034 N N . PHE A 1 131 ? -9.109 -3.549 3.107 1 98 131 PHE A N 1
ATOM 1035 C CA . PHE A 1 131 ? -8.109 -2.496 3.221 1 98 131 PHE A CA 1
ATOM 1036 C C . PHE A 1 131 ? -7.426 -2.545 4.582 1 98 131 PHE A C 1
ATOM 1038 O O . PHE A 1 131 ? -6.207 -2.379 4.676 1 98 131 PHE A O 1
ATOM 1045 N N . GLU A 1 132 ? -8.125 -2.811 5.637 1 97.38 132 GLU A N 1
ATOM 1046 C CA . GLU A 1 132 ? -7.555 -2.943 6.973 1 97.38 132 GLU A CA 1
ATOM 1047 C C . GLU A 1 132 ? -6.57 -4.109 7.043 1 97.38 132 GLU A C 1
ATOM 1049 O O . GLU A 1 132 ? -5.5 -3.988 7.645 1 97.38 132 GLU A O 1
ATOM 1054 N N . ASN A 1 133 ? -6.961 -5.227 6.492 1 98.44 133 ASN A N 1
ATOM 1055 C CA . ASN A 1 133 ? -6.07 -6.379 6.469 1 98.44 133 ASN A CA 1
ATOM 1056 C C . ASN A 1 133 ? -4.77 -6.066 5.73 1 98.44 133 ASN A C 1
ATOM 1058 O O . ASN A 1 133 ? -3.689 -6.461 6.176 1 98.44 133 ASN A O 1
ATOM 1062 N N . PHE A 1 134 ? -4.926 -5.371 4.59 1 98.62 134 PHE A N 1
ATOM 1063 C CA . PHE A 1 134 ? -3.766 -4.934 3.822 1 98.62 134 PHE A CA 1
ATOM 1064 C C . PHE A 1 134 ? -2.844 -4.074 4.68 1 98.62 134 PHE A C 1
ATOM 1066 O O . PHE A 1 134 ? -1.628 -4.285 4.695 1 98.62 134 PHE A O 1
ATOM 1073 N N . LEU A 1 135 ? -3.41 -3.143 5.402 1 98.31 135 LEU A N 1
ATOM 1074 C CA . LEU A 1 135 ? -2.619 -2.242 6.234 1 98.31 135 LEU A CA 1
ATOM 1075 C C . LEU A 1 135 ? -1.967 -2.998 7.387 1 98.31 135 LEU A C 1
ATOM 1077 O O . LEU A 1 135 ? -0.822 -2.719 7.746 1 98.31 135 LEU A O 1
ATOM 1081 N N . ARG A 1 136 ? -2.668 -3.914 8.016 1 97.88 136 ARG A N 1
ATOM 1082 C CA . ARG A 1 136 ? -2.111 -4.734 9.086 1 97.88 136 ARG A CA 1
ATOM 1083 C C . ARG A 1 136 ? -0.867 -5.48 8.617 1 97.88 136 ARG A C 1
ATOM 1085 O O . ARG A 1 136 ? 0.158 -5.484 9.305 1 97.88 136 ARG A O 1
ATOM 1092 N N . VAL A 1 137 ? -0.969 -6.09 7.441 1 98.69 137 VAL A N 1
ATOM 1093 C CA . VAL A 1 137 ? 0.17 -6.816 6.895 1 98.69 137 VAL A CA 1
ATOM 1094 C C . VAL A 1 137 ? 1.31 -5.844 6.594 1 98.69 137 VAL A C 1
ATOM 1096 O O . VAL A 1 137 ? 2.457 -6.09 6.969 1 98.69 137 VAL A O 1
ATOM 1099 N N . SER A 1 138 ? 1.002 -4.75 5.93 1 98.44 138 SER A N 1
ATOM 1100 C CA . SER A 1 138 ? 2 -3.764 5.527 1 98.44 138 SER A CA 1
ATOM 1101 C C . SER A 1 138 ? 2.779 -3.244 6.73 1 98.44 138 SER A C 1
ATOM 1103 O O . SER A 1 138 ? 3.992 -3.041 6.652 1 98.44 138 SER A O 1
ATOM 1105 N N . ASN A 1 139 ? 2.094 -3.066 7.824 1 96.31 139 ASN A N 1
ATOM 1106 C CA . ASN A 1 139 ? 2.697 -2.498 9.023 1 96.31 139 ASN A CA 1
ATOM 1107 C C . ASN A 1 139 ? 3.668 -3.475 9.68 1 96.31 139 ASN A C 1
ATOM 1109 O O . ASN A 1 139 ? 4.473 -3.084 10.523 1 96.31 139 ASN A O 1
ATOM 1113 N N . ARG A 1 140 ? 3.641 -4.695 9.297 1 96.81 140 ARG A N 1
ATOM 1114 C CA . ARG A 1 140 ? 4.508 -5.715 9.875 1 96.81 140 ARG A CA 1
ATOM 1115 C C . ARG A 1 140 ? 5.715 -5.984 8.984 1 96.81 140 ARG A C 1
ATOM 1117 O O . ARG A 1 140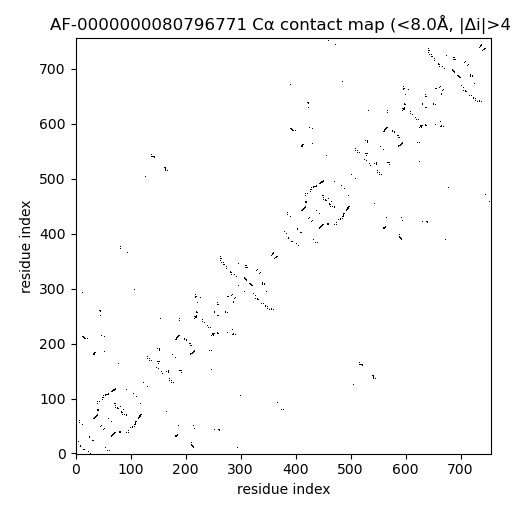 ? 6.621 -6.727 9.367 1 96.81 140 ARG A O 1
ATOM 1124 N N . LEU A 1 141 ? 5.801 -5.336 7.871 1 97.94 141 LEU A N 1
ATOM 1125 C CA . LEU A 1 141 ? 6.848 -5.645 6.906 1 97.94 141 LEU A CA 1
ATOM 1126 C C . LEU A 1 141 ? 7.875 -4.52 6.836 1 97.94 141 LEU A C 1
ATOM 1128 O O . LEU A 1 141 ? 7.52 -3.344 6.926 1 97.94 141 LEU A O 1
ATOM 1132 N N . THR A 1 142 ? 9.109 -4.914 6.699 1 96.94 142 THR A N 1
ATOM 1133 C CA . THR A 1 142 ? 10.148 -3.955 6.344 1 96.94 142 THR A CA 1
ATOM 1134 C C . THR A 1 142 ? 10.234 -3.787 4.828 1 96.94 142 THR A C 1
ATOM 1136 O O . THR A 1 142 ? 9.773 -4.648 4.074 1 96.94 142 THR A O 1
ATOM 1139 N N . LEU A 1 143 ? 10.797 -2.717 4.41 1 95.5 143 LEU A N 1
ATOM 1140 C CA . LEU A 1 143 ? 11.016 -2.494 2.986 1 95.5 143 LEU A CA 1
ATOM 1141 C C . LEU A 1 143 ? 11.922 -3.566 2.4 1 95.5 143 LEU A C 1
ATOM 1143 O O . LEU A 1 143 ? 11.695 -4.039 1.283 1 95.5 143 LEU A O 1
ATOM 1147 N N . ALA A 1 144 ? 12.938 -3.902 3.129 1 95.12 144 ALA A N 1
ATOM 1148 C CA . ALA A 1 144 ? 13.875 -4.922 2.674 1 95.12 144 ALA A CA 1
ATOM 1149 C C . ALA A 1 144 ? 13.172 -6.242 2.404 1 95.12 144 ALA A C 1
ATOM 1151 O O . ALA A 1 144 ? 13.422 -6.898 1.391 1 95.12 144 ALA A O 1
ATOM 1152 N N . ARG A 1 145 ? 12.297 -6.66 3.281 1 96.19 145 ARG A N 1
ATOM 1153 C CA . ARG A 1 145 ? 11.531 -7.895 3.127 1 96.19 145 ARG A CA 1
ATOM 1154 C C . ARG A 1 145 ? 10.656 -7.844 1.881 1 96.19 145 ARG A C 1
ATOM 1156 O O . ARG A 1 145 ? 10.586 -8.82 1.127 1 96.19 145 ARG A O 1
ATOM 1163 N N . VAL A 1 146 ? 10.008 -6.73 1.692 1 97.31 146 VAL A N 1
ATOM 1164 C CA . VAL A 1 146 ? 9.133 -6.555 0.537 1 97.31 146 VAL A CA 1
ATOM 1165 C C . VAL A 1 146 ? 9.953 -6.641 -0.749 1 97.31 146 VAL A C 1
ATOM 1167 O O . VAL A 1 146 ? 9.586 -7.359 -1.68 1 97.31 146 VAL A O 1
ATOM 1170 N N . LYS A 1 147 ? 11.07 -5.98 -0.786 1 95.44 147 LYS A N 1
ATOM 1171 C CA . LYS A 1 147 ? 11.914 -5.953 -1.974 1 95.44 147 LYS A CA 1
ATOM 1172 C C . LYS A 1 147 ? 12.414 -7.355 -2.324 1 95.44 147 LYS A C 1
ATOM 1174 O O . LYS A 1 147 ? 12.477 -7.719 -3.5 1 95.44 147 LYS A O 1
ATOM 1179 N N . ARG A 1 148 ? 12.719 -8.117 -1.365 1 93.94 148 ARG A N 1
ATOM 1180 C CA . ARG A 1 148 ? 13.195 -9.477 -1.592 1 93.94 148 ARG A CA 1
ATOM 1181 C C . ARG A 1 148 ? 12.07 -10.383 -2.074 1 93.94 148 ARG A C 1
ATOM 1183 O O . ARG A 1 148 ? 12.32 -11.422 -2.695 1 93.94 148 ARG A O 1
ATOM 1190 N N . SER A 1 149 ? 10.875 -9.992 -1.838 1 96.06 149 SER A N 1
ATOM 1191 C CA . SER A 1 149 ? 9.742 -10.875 -2.084 1 96.06 149 SER A CA 1
ATOM 1192 C C . SER A 1 149 ? 9.062 -10.555 -3.414 1 96.06 149 SER A C 1
ATOM 1194 O O . SER A 1 149 ? 8.133 -11.242 -3.824 1 96.06 149 SER A O 1
ATOM 1196 N N . ILE A 1 150 ? 9.523 -9.555 -4.156 1 95.19 150 ILE A N 1
ATOM 1197 C CA . ILE A 1 150 ? 8.859 -9.172 -5.398 1 95.19 150 ILE A CA 1
ATOM 1198 C C . ILE A 1 150 ? 9.023 -10.281 -6.434 1 95.19 150 ILE A C 1
ATOM 1200 O O . ILE A 1 150 ? 8.367 -10.266 -7.48 1 95.19 150 ILE A O 1
ATOM 1204 N N . THR A 1 151 ? 9.828 -11.328 -6.133 1 93.69 151 THR A N 1
ATOM 1205 C CA . THR A 1 151 ? 9.992 -12.477 -7.016 1 93.69 151 THR A CA 1
ATOM 1206 C C . THR A 1 151 ? 8.68 -13.219 -7.191 1 93.69 151 THR A C 1
ATOM 1208 O O . THR A 1 151 ? 8.484 -13.93 -8.18 1 93.69 151 THR A O 1
ATOM 1211 N N . ILE A 1 152 ? 7.727 -13.023 -6.309 1 96 152 ILE A N 1
ATOM 1212 C CA . ILE A 1 152 ? 6.441 -13.703 -6.363 1 96 152 ILE A CA 1
ATOM 1213 C C . ILE A 1 152 ? 5.645 -13.211 -7.57 1 96 152 ILE A C 1
ATOM 1215 O O . ILE A 1 152 ? 4.688 -13.859 -7.996 1 96 152 ILE A O 1
ATOM 1219 N N . MET A 1 153 ? 6.047 -12.055 -8.062 1 93.94 153 MET A N 1
ATOM 1220 C CA . MET A 1 153 ? 5.352 -11.547 -9.242 1 93.94 153 MET A CA 1
ATOM 1221 C C . MET A 1 153 ? 6.227 -11.672 -10.484 1 93.94 153 MET A C 1
ATOM 1223 O O . MET A 1 153 ? 5.992 -10.992 -11.484 1 93.94 153 MET A O 1
ATOM 1227 N N . GLY A 1 154 ? 7.293 -12.492 -10.398 1 89.44 154 GLY A N 1
ATOM 1228 C CA . GLY A 1 154 ? 8.117 -12.812 -11.555 1 89.44 154 GLY A CA 1
ATOM 1229 C C . GLY A 1 154 ? 9.219 -11.797 -11.797 1 89.44 154 GLY A C 1
ATOM 1230 O O . GLY A 1 154 ? 9.766 -11.719 -12.898 1 89.44 154 GLY A O 1
ATOM 1231 N N . ARG A 1 155 ? 9.461 -10.977 -10.781 1 89.31 155 ARG A N 1
ATOM 1232 C CA . ARG A 1 155 ? 10.531 -9.992 -10.898 1 89.31 155 ARG A CA 1
ATOM 1233 C C . ARG A 1 155 ? 11.805 -10.477 -10.211 1 89.31 155 ARG A C 1
ATOM 1235 O O . ARG A 1 155 ? 11.75 -11.359 -9.352 1 89.31 155 ARG A O 1
ATOM 1242 N N . LYS A 1 156 ? 12.906 -9.914 -10.633 1 87.25 156 LYS A N 1
ATOM 1243 C CA . LYS A 1 156 ? 14.18 -10.25 -10 1 87.25 156 LYS A CA 1
ATOM 1244 C C . LYS A 1 156 ? 14.375 -9.461 -8.703 1 87.25 156 LYS A C 1
ATOM 1246 O O . LYS A 1 156 ? 13.945 -8.312 -8.602 1 87.25 156 LYS A O 1
ATOM 1251 N N . GLU A 1 157 ? 15.031 -10.125 -7.852 1 83.62 157 GLU A N 1
ATOM 1252 C CA . GLU A 1 157 ? 15.367 -9.398 -6.625 1 83.62 157 GLU A CA 1
ATOM 1253 C C . GLU A 1 157 ? 16.219 -8.164 -6.922 1 83.62 157 GLU A C 1
ATOM 1255 O O . GLU A 1 157 ? 17.172 -8.234 -7.691 1 83.62 157 GLU A O 1
ATOM 1260 N N . GLY A 1 158 ? 15.797 -7.051 -6.41 1 79.19 158 GLY A N 1
ATOM 1261 C CA . GLY A 1 158 ? 16.562 -5.828 -6.582 1 79.19 158 GLY A CA 1
ATOM 1262 C C . GLY A 1 158 ? 16.172 -5.062 -7.836 1 79.19 158 GLY A C 1
ATOM 1263 O O . GLY A 1 158 ? 16.672 -3.959 -8.07 1 79.19 158 GLY A O 1
ATOM 1264 N N . GLU A 1 159 ? 15.336 -5.707 -8.617 1 85.75 159 GLU A N 1
ATOM 1265 C CA . GLU A 1 159 ? 14.828 -5.004 -9.797 1 85.75 159 GLU A CA 1
ATOM 1266 C C . GLU A 1 159 ? 14.133 -3.705 -9.406 1 85.75 159 GLU A C 1
ATOM 1268 O O . GLU A 1 159 ? 13.461 -3.639 -8.375 1 85.75 159 GLU A O 1
ATOM 1273 N N . SER A 1 160 ? 14.391 -2.596 -10.188 1 86.81 160 SER A N 1
ATOM 1274 C CA . SER A 1 160 ? 13.68 -1.345 -9.969 1 86.81 160 SER A CA 1
ATOM 1275 C C . SER A 1 160 ? 12.219 -1.463 -10.391 1 86.81 160 SER A C 1
ATOM 1277 O O . SER A 1 160 ? 11.922 -1.799 -11.539 1 86.81 160 SER A O 1
ATOM 1279 N N . VAL A 1 161 ? 11.336 -1.347 -9.43 1 91.12 161 VAL A N 1
ATOM 1280 C CA . VAL A 1 161 ? 9.906 -1.437 -9.695 1 91.12 161 VAL A CA 1
ATOM 1281 C C . VAL A 1 161 ? 9.203 -0.187 -9.164 1 91.12 161 VAL A C 1
ATOM 1283 O O . VAL A 1 161 ? 9.758 0.542 -8.336 1 91.12 161 VAL A O 1
ATOM 1286 N N . ASN A 1 162 ? 8.062 0.103 -9.758 1 94.12 162 ASN A N 1
ATOM 1287 C CA . ASN A 1 162 ? 7.25 1.184 -9.211 1 94.12 162 ASN A CA 1
ATOM 1288 C C . ASN A 1 162 ? 6.676 0.814 -7.844 1 94.12 162 ASN A C 1
ATOM 1290 O O . ASN A 1 162 ? 6.711 -0.352 -7.449 1 94.12 162 ASN A O 1
ATOM 1294 N N . PHE A 1 163 ? 6.27 1.775 -7.125 1 97.69 163 PHE A N 1
ATOM 1295 C CA . PHE A 1 163 ? 5.801 1.542 -5.766 1 97.69 163 PHE A CA 1
ATOM 1296 C C . PHE A 1 163 ? 4.582 0.628 -5.758 1 97.69 163 PHE A C 1
ATOM 1298 O O . PHE A 1 163 ? 4.414 -0.185 -4.848 1 97.69 163 PHE A O 1
ATOM 1305 N N . GLY A 1 164 ? 3.711 0.726 -6.766 1 96.5 164 GLY A N 1
ATOM 1306 C CA . GLY A 1 164 ? 2.559 -0.152 -6.891 1 96.5 164 GLY A CA 1
ATOM 1307 C C . GLY A 1 164 ? 2.928 -1.623 -6.914 1 96.5 164 GLY A C 1
ATOM 1308 O O . GLY A 1 164 ? 2.207 -2.459 -6.367 1 96.5 164 GLY A O 1
ATOM 1309 N N . GLN A 1 165 ? 3.99 -1.939 -7.504 1 96.75 165 GLN A N 1
ATOM 1310 C CA . GLN A 1 165 ? 4.445 -3.324 -7.578 1 96.75 165 GLN A CA 1
ATOM 1311 C C . GLN A 1 165 ? 4.914 -3.82 -6.215 1 96.75 165 GLN A C 1
ATOM 1313 O O . GLN A 1 165 ? 4.797 -5.008 -5.906 1 96.75 165 GLN A O 1
ATOM 1318 N N . LEU A 1 166 ? 5.434 -2.924 -5.418 1 97.62 166 LEU A N 1
ATOM 1319 C CA . LEU A 1 166 ? 5.801 -3.311 -4.062 1 97.62 166 LEU A CA 1
ATOM 1320 C C . LEU A 1 166 ? 4.562 -3.619 -3.23 1 97.62 166 LEU A C 1
ATOM 1322 O O . LEU A 1 166 ? 4.582 -4.52 -2.387 1 97.62 166 LEU A O 1
ATOM 1326 N N . VAL A 1 167 ? 3.48 -2.914 -3.453 1 98.31 167 VAL A N 1
ATOM 1327 C CA . VAL A 1 167 ? 2.211 -3.078 -2.752 1 98.31 167 VAL A CA 1
ATOM 1328 C C . VAL A 1 167 ? 1.647 -4.469 -3.021 1 98.31 167 VAL A C 1
ATOM 1330 O O . VAL A 1 167 ? 0.906 -5.016 -2.201 1 98.31 167 VAL A O 1
ATOM 1333 N N . TYR A 1 168 ? 2.1 -5.113 -4.094 1 98.19 168 TYR A N 1
ATOM 1334 C CA . TYR A 1 168 ? 1.676 -6.449 -4.508 1 98.19 168 TYR A CA 1
ATOM 1335 C C . TYR A 1 168 ? 1.891 -7.461 -3.391 1 98.19 168 TYR A C 1
ATOM 1337 O O . TYR A 1 168 ? 1.025 -8.297 -3.131 1 98.19 168 TYR A O 1
ATOM 1345 N N . VAL A 1 169 ? 2.967 -7.359 -2.717 1 98.19 169 VAL A N 1
ATOM 1346 C CA . VAL A 1 169 ? 3.404 -8.367 -1.754 1 98.19 169 VAL A CA 1
ATOM 1347 C C . VAL A 1 169 ? 2.445 -8.391 -0.565 1 98.19 169 VAL A C 1
ATOM 1349 O O . VAL A 1 169 ? 1.847 -9.43 -0.267 1 98.19 169 VAL A O 1
ATOM 1352 N N . PRO A 1 170 ? 2.25 -7.27 0.119 1 98.75 170 PRO A N 1
ATOM 1353 C CA . PRO A 1 170 ? 1.3 -7.344 1.23 1 98.75 170 PRO A CA 1
ATOM 1354 C C . PRO A 1 170 ? -0.127 -7.633 0.77 1 98.75 170 PRO A C 1
ATOM 1356 O O . PRO A 1 170 ? -0.915 -8.219 1.518 1 98.75 170 PRO A O 1
ATOM 1359 N N . MET A 1 171 ? -0.52 -7.246 -0.451 1 98.81 171 MET A N 1
ATOM 1360 C CA . MET A 1 171 ? -1.844 -7.586 -0.967 1 98.81 171 MET A CA 1
ATOM 1361 C C . MET A 1 171 ? -2.039 -9.094 -1.016 1 98.81 171 MET A C 1
ATOM 1363 O O . MET A 1 171 ? -3.07 -9.609 -0.575 1 98.81 171 MET A O 1
ATOM 1367 N N . GLN A 1 172 ? -1.062 -9.773 -1.556 1 98.81 172 GLN A N 1
ATOM 1368 C CA . GLN A 1 172 ? -1.185 -11.219 -1.664 1 98.81 172 GLN A CA 1
ATOM 1369 C C . GLN A 1 172 ? -1.31 -11.867 -0.287 1 98.81 172 GLN A C 1
ATOM 1371 O O . GLN A 1 172 ? -2.096 -12.797 -0.102 1 98.81 172 GLN A O 1
ATOM 1376 N N . VAL A 1 173 ? -0.542 -11.43 0.661 1 98.88 173 VAL A N 1
ATOM 1377 C CA . VAL A 1 173 ? -0.609 -11.969 2.016 1 98.88 173 VAL A CA 1
ATOM 1378 C C . VAL A 1 173 ? -1.973 -11.656 2.629 1 98.88 173 VAL A C 1
ATOM 1380 O O . VAL A 1 173 ? -2.59 -12.516 3.26 1 98.88 173 VAL A O 1
ATOM 1383 N N . ALA A 1 174 ? -2.451 -10.422 2.439 1 98.81 174 ALA A N 1
ATOM 1384 C CA . ALA A 1 174 ? -3.758 -10.023 2.957 1 98.81 174 ALA A CA 1
ATOM 1385 C C . ALA A 1 174 ? -4.867 -10.898 2.377 1 98.81 174 ALA A C 1
ATOM 1387 O O . ALA A 1 174 ? -5.855 -11.188 3.057 1 98.81 174 ALA A O 1
ATOM 1388 N N . ASP A 1 175 ? -4.754 -11.336 1.102 1 98.88 175 ASP A N 1
ATOM 1389 C CA . ASP A 1 175 ? -5.738 -12.203 0.461 1 98.88 175 ASP A CA 1
ATOM 1390 C C . ASP A 1 175 ? -5.945 -13.484 1.262 1 98.88 175 ASP A C 1
ATOM 1392 O O . ASP A 1 175 ? -7.082 -13.93 1.454 1 98.88 175 ASP A O 1
ATOM 1396 N N . ILE A 1 176 ? -4.871 -14.055 1.729 1 98.81 176 ILE A N 1
ATOM 1397 C CA . ILE A 1 176 ? -4.902 -15.32 2.451 1 98.81 176 ILE A CA 1
ATOM 1398 C C . ILE A 1 176 ? -5.793 -15.188 3.686 1 98.81 176 ILE A C 1
ATOM 1400 O O . ILE A 1 176 ? -6.684 -16.016 3.906 1 98.81 176 ILE A O 1
ATOM 1404 N N . PHE A 1 177 ? -5.629 -14.133 4.406 1 98.81 177 PHE A N 1
ATOM 1405 C CA . PHE A 1 177 ? -6.348 -13.969 5.664 1 98.81 177 PHE A CA 1
ATOM 1406 C C . PHE A 1 177 ? -7.754 -13.438 5.418 1 98.81 177 PHE A C 1
ATOM 1408 O O . PHE A 1 177 ? -8.688 -13.773 6.145 1 98.81 177 PHE A O 1
ATOM 1415 N N . SER A 1 178 ? -7.918 -12.609 4.383 1 98.81 178 SER A N 1
ATOM 1416 C CA . SER A 1 178 ? -9.242 -12.094 4.051 1 98.81 178 SER A CA 1
ATOM 1417 C C . SER A 1 178 ? -10.172 -13.203 3.574 1 98.81 178 SER A C 1
ATOM 1419 O O . SER A 1 178 ? -11.383 -13.148 3.801 1 98.81 178 SER A O 1
ATOM 1421 N N . LEU A 1 179 ? -9.594 -14.234 2.918 1 98.62 179 LEU A N 1
ATOM 1422 C CA . LEU A 1 179 ? -10.352 -15.383 2.441 1 98.62 179 LEU A CA 1
ATOM 1423 C C . LEU A 1 179 ? -10.562 -16.391 3.564 1 98.62 179 LEU A C 1
ATOM 1425 O O . LEU A 1 179 ? -11.336 -17.344 3.41 1 98.62 179 LEU A O 1
ATOM 1429 N N . GLY A 1 180 ? -9.852 -16.219 4.691 1 97.94 180 GLY A N 1
ATOM 1430 C CA . GLY A 1 180 ? -9.922 -17.172 5.785 1 97.94 180 GLY A CA 1
ATOM 1431 C C . GLY A 1 180 ? -9.297 -18.5 5.453 1 97.94 180 GLY A C 1
ATOM 1432 O O . GLY A 1 180 ? -9.758 -19.547 5.918 1 97.94 180 GLY A O 1
ATOM 1433 N N . VAL A 1 181 ? -8.289 -18.484 4.664 1 97.06 181 VAL A N 1
ATOM 1434 C CA . VAL A 1 181 ? -7.609 -19.656 4.152 1 97.06 181 VAL A CA 1
ATOM 1435 C C . VAL A 1 181 ? -6.652 -20.203 5.211 1 97.06 181 VAL A C 1
ATOM 1437 O O . VAL A 1 181 ? -5.898 -19.453 5.824 1 97.06 181 VAL A O 1
ATOM 1440 N N . ASN A 1 182 ? -6.742 -21.5 5.488 1 98.25 182 ASN A N 1
ATOM 1441 C CA . ASN A 1 182 ? -5.742 -22.109 6.363 1 98.25 182 ASN A CA 1
ATOM 1442 C C . ASN A 1 182 ? -4.828 -23.062 5.598 1 98.25 182 ASN A C 1
ATOM 1444 O O . ASN A 1 182 ? -3.955 -23.688 6.188 1 98.25 182 ASN A O 1
ATOM 1448 N N . LEU A 1 183 ? -5.008 -23.234 4.258 1 98.75 183 LEU A N 1
ATOM 1449 C CA . LEU A 1 183 ? -4.125 -23.969 3.355 1 98.75 183 LEU A CA 1
ATOM 1450 C C . LEU A 1 183 ? -3.809 -23.125 2.115 1 98.75 183 LEU A C 1
ATOM 1452 O O . LEU A 1 183 ? -4.543 -23.188 1.125 1 98.75 183 LEU A O 1
ATOM 1456 N N . ALA A 1 184 ? -2.713 -22.453 2.158 1 98.81 184 ALA A N 1
ATOM 1457 C CA . ALA A 1 184 ? -2.273 -21.609 1.046 1 98.81 184 ALA A CA 1
ATOM 1458 C C . ALA A 1 184 ? -1.411 -22.406 0.069 1 98.81 184 ALA A C 1
ATOM 1460 O O . ALA A 1 184 ? -0.353 -22.922 0.441 1 98.81 184 ALA A O 1
ATOM 1461 N N . HIS A 1 185 ? -1.852 -22.453 -1.125 1 98.88 185 HIS A N 1
ATOM 1462 C CA . HIS A 1 185 ? -1.207 -23.25 -2.174 1 98.88 185 HIS A CA 1
ATOM 1463 C C . HIS A 1 185 ? -0.618 -22.344 -3.252 1 98.88 185 HIS A C 1
ATOM 1465 O O . HIS A 1 185 ? -1.188 -21.297 -3.572 1 98.88 185 HIS A O 1
ATOM 1471 N N . GLY A 1 186 ? 0.573 -22.609 -3.732 1 98.44 186 GLY A N 1
ATOM 1472 C CA . GLY A 1 186 ? 1.211 -21.922 -4.844 1 98.44 186 GLY A CA 1
ATOM 1473 C C . GLY A 1 186 ? 2.383 -22.688 -5.426 1 98.44 186 GLY A C 1
ATOM 1474 O O . GLY A 1 186 ? 2.76 -23.75 -4.91 1 98.44 186 GLY A O 1
ATOM 1475 N N . GLY A 1 187 ? 2.883 -22.25 -6.551 1 98.06 187 GLY A N 1
ATOM 1476 C CA . GLY A 1 187 ? 4.176 -22.734 -6.992 1 98.06 187 GLY A CA 1
ATOM 1477 C C . GLY A 1 187 ? 5.309 -22.375 -6.051 1 98.06 187 GLY A C 1
ATOM 1478 O O . GLY A 1 187 ? 5.152 -21.516 -5.191 1 98.06 187 GLY A O 1
ATOM 1479 N N . MET A 1 188 ? 6.387 -23.016 -6.254 1 97.31 188 MET A N 1
ATOM 1480 C CA . MET A 1 188 ? 7.559 -22.75 -5.426 1 97.31 188 MET A CA 1
ATOM 1481 C C . MET A 1 188 ? 7.941 -21.281 -5.473 1 97.31 188 MET A C 1
ATOM 1483 O O . MET A 1 188 ? 8.539 -20.766 -4.527 1 97.31 188 MET A O 1
ATOM 1487 N N . ASP A 1 189 ? 7.586 -20.609 -6.52 1 96.31 189 ASP A N 1
ATOM 1488 C CA . ASP A 1 189 ? 7.922 -19.188 -6.688 1 96.31 189 ASP A CA 1
ATOM 1489 C C . ASP A 1 189 ? 7.102 -18.312 -5.746 1 96.31 189 ASP A C 1
ATOM 1491 O O . ASP A 1 189 ? 7.41 -17.141 -5.555 1 96.31 189 ASP A O 1
ATOM 1495 N N . GLN A 1 190 ? 6.047 -18.828 -5.09 1 97.69 190 GLN A N 1
ATOM 1496 C CA . GLN A 1 190 ? 5.184 -18.047 -4.203 1 97.69 190 GLN A CA 1
ATOM 1497 C C . GLN A 1 190 ? 5.59 -18.234 -2.744 1 97.69 190 GLN A C 1
ATOM 1499 O O . GLN A 1 190 ? 4.961 -17.672 -1.845 1 97.69 190 GLN A O 1
ATOM 1504 N N . ARG A 1 191 ? 6.664 -18.938 -2.492 1 97.25 191 ARG A N 1
ATOM 1505 C CA . ARG A 1 191 ? 7.094 -19.344 -1.157 1 97.25 191 ARG A CA 1
ATOM 1506 C C . ARG A 1 191 ? 7.309 -18.141 -0.259 1 97.25 191 ARG A C 1
ATOM 1508 O O . ARG A 1 191 ? 6.941 -18.156 0.919 1 97.25 191 ARG A O 1
ATOM 1515 N N . LYS A 1 192 ? 7.871 -17.125 -0.767 1 97.06 192 LYS A N 1
ATOM 1516 C CA . LYS A 1 192 ? 8.211 -15.953 0.048 1 97.06 192 LYS A CA 1
ATOM 1517 C C . LYS A 1 192 ? 6.957 -15.281 0.595 1 97.06 192 LYS A C 1
ATOM 1519 O O . LYS A 1 192 ? 6.93 -14.844 1.748 1 97.06 192 LYS A O 1
ATOM 1524 N N . ALA A 1 193 ? 5.914 -15.156 -0.179 1 98.19 193 ALA A N 1
ATOM 1525 C CA . ALA A 1 193 ? 4.652 -14.594 0.3 1 98.19 193 ALA A CA 1
ATOM 1526 C C . ALA A 1 193 ? 4.047 -15.461 1.397 1 98.19 193 ALA A C 1
ATOM 1528 O O . ALA A 1 193 ? 3.512 -14.945 2.381 1 98.19 193 ALA A O 1
ATOM 1529 N N . HIS A 1 194 ? 4.137 -16.75 1.198 1 98.62 194 HIS A N 1
ATOM 1530 C CA . HIS A 1 194 ? 3.529 -17.656 2.158 1 98.62 194 HIS A CA 1
ATOM 1531 C C . HIS A 1 194 ? 4.309 -17.688 3.471 1 98.62 194 HIS A C 1
ATOM 1533 O O . HIS A 1 194 ? 3.721 -17.844 4.543 1 98.62 194 HIS A O 1
ATOM 1539 N N . VAL A 1 195 ? 5.629 -17.516 3.398 1 98.5 195 VAL A N 1
ATOM 1540 C CA . VAL A 1 195 ? 6.434 -17.406 4.609 1 98.5 195 VAL A CA 1
ATOM 1541 C C . VAL A 1 195 ? 6.031 -16.156 5.383 1 98.5 195 VAL A C 1
ATOM 1543 O O . VAL A 1 195 ? 5.891 -16.188 6.605 1 98.5 195 VAL A O 1
ATOM 1546 N N . ILE A 1 196 ? 5.82 -15.055 4.699 1 98.69 196 ILE A N 1
ATOM 1547 C CA . ILE A 1 196 ? 5.359 -13.828 5.34 1 98.69 196 ILE A CA 1
ATOM 1548 C C . ILE A 1 196 ? 4.016 -14.07 6.023 1 98.69 196 ILE A C 1
ATOM 1550 O O . ILE A 1 196 ? 3.795 -13.633 7.152 1 98.69 196 ILE A O 1
ATOM 1554 N N . ALA A 1 197 ? 3.113 -14.773 5.332 1 98.69 197 ALA A N 1
ATOM 1555 C CA . ALA A 1 197 ? 1.807 -15.078 5.91 1 98.69 197 ALA A CA 1
ATOM 1556 C C . ALA A 1 197 ? 1.95 -15.859 7.211 1 98.69 197 ALA A C 1
ATOM 1558 O O . ALA A 1 197 ? 1.255 -15.586 8.188 1 98.69 197 ALA A O 1
ATOM 1559 N N . ILE A 1 198 ? 2.855 -16.797 7.223 1 98.5 198 ILE A N 1
ATOM 1560 C CA . ILE A 1 198 ? 3.096 -17.625 8.406 1 98.5 198 ILE A CA 1
ATOM 1561 C C . ILE A 1 198 ? 3.607 -16.75 9.547 1 98.5 198 ILE A C 1
ATOM 1563 O O . ILE A 1 198 ? 3.215 -16.938 10.703 1 98.5 198 ILE A O 1
ATOM 1567 N N . GLU A 1 199 ? 4.422 -15.805 9.227 1 98.31 199 GLU A N 1
ATOM 1568 C CA . GLU A 1 199 ? 5.055 -14.961 10.234 1 98.31 199 GLU A CA 1
ATOM 1569 C C . GLU A 1 199 ? 4.07 -13.938 10.805 1 98.31 199 GLU A C 1
ATOM 1571 O O . GLU A 1 199 ? 4.031 -13.711 12.016 1 98.31 199 GLU A O 1
ATOM 1576 N N . VAL A 1 200 ? 3.217 -13.352 9.984 1 98 200 VAL A N 1
ATOM 1577 C CA . VAL A 1 200 ? 2.371 -12.25 10.43 1 98 200 VAL A CA 1
ATOM 1578 C C . VAL A 1 200 ? 1.052 -12.797 10.977 1 98 200 VAL A C 1
ATOM 1580 O O . VAL A 1 200 ? 0.36 -12.125 11.742 1 98 200 VAL A O 1
ATOM 1583 N N . GLY A 1 201 ? 0.689 -14.008 10.578 1 98 201 GLY A N 1
ATOM 1584 C CA . GLY A 1 201 ? -0.616 -14.594 10.828 1 98 201 GLY A CA 1
ATOM 1585 C C . GLY A 1 201 ? -0.987 -14.625 12.305 1 98 201 GLY A C 1
ATOM 1586 O O . GLY A 1 201 ? -2.014 -14.062 12.695 1 98 201 GLY A O 1
ATOM 1587 N N . PRO A 1 202 ? -0.113 -15.188 13.188 1 97.44 202 PRO A N 1
ATOM 1588 C CA . PRO A 1 202 ? -0.471 -15.328 14.602 1 97.44 202 PRO A CA 1
ATOM 1589 C C . PRO A 1 202 ? -0.761 -13.992 15.273 1 97.44 202 PRO A C 1
ATOM 1591 O O . PRO A 1 202 ? -1.79 -13.836 15.938 1 97.44 202 PRO A O 1
ATOM 1594 N N . LYS A 1 203 ? -0.05 -12.992 15.07 1 96.19 203 LYS A N 1
ATOM 1595 C CA . LYS A 1 203 ? -0.178 -11.711 15.766 1 96.19 203 LYS A CA 1
ATOM 1596 C C . LYS A 1 203 ? -1.307 -10.875 15.172 1 96.19 203 LYS A C 1
ATOM 1598 O O . LYS A 1 203 ? -2.096 -10.273 15.906 1 96.19 203 LYS A O 1
ATOM 1603 N N . GLU A 1 204 ? -1.481 -10.867 13.883 1 97.12 204 GLU A N 1
ATOM 1604 C CA . GLU A 1 204 ? -2.395 -9.93 13.234 1 97.12 204 GLU A CA 1
ATOM 1605 C C . GLU A 1 204 ? -3.75 -10.578 12.961 1 97.12 204 GLU A C 1
ATOM 1607 O O . GLU A 1 204 ? -4.773 -9.891 12.922 1 97.12 204 GLU A O 1
ATOM 1612 N N . PHE A 1 205 ? -3.709 -11.93 12.836 1 98.12 205 PHE A N 1
ATOM 1613 C CA . PHE A 1 205 ? -4.945 -12.539 12.359 1 98.12 205 PHE A CA 1
ATOM 1614 C C . PHE A 1 205 ? -5.336 -13.727 13.234 1 98.12 205 PHE A C 1
ATOM 1616 O O . PHE A 1 205 ? -6.387 -14.336 13.031 1 98.12 205 PHE A O 1
ATOM 1623 N N . GLY A 1 206 ? -4.488 -14.148 14.219 1 97.75 206 GLY A N 1
ATOM 1624 C CA . GLY A 1 206 ? -4.832 -15.125 15.242 1 97.75 206 GLY A CA 1
ATOM 1625 C C . GLY A 1 206 ? -4.551 -16.547 14.82 1 97.75 206 GLY A C 1
ATOM 1626 O O . GLY A 1 206 ? -4.902 -17.5 15.531 1 97.75 206 GLY A O 1
ATOM 1627 N N . TYR A 1 207 ? -3.969 -16.797 13.617 1 97.12 207 TYR A N 1
ATOM 1628 C CA . TYR A 1 207 ? -3.6 -18.141 13.203 1 97.12 207 TYR A CA 1
ATOM 1629 C C . TYR A 1 207 ? -2.514 -18.109 12.133 1 97.12 207 TYR A C 1
ATOM 1631 O O . TYR A 1 207 ? -2.197 -17.047 11.602 1 97.12 207 TYR A O 1
ATOM 1639 N N . LYS A 1 208 ? -1.88 -19.141 11.844 1 95.56 208 LYS A N 1
ATOM 1640 C CA . LYS A 1 208 ? -0.937 -19.281 10.734 1 95.56 208 LYS A CA 1
ATOM 1641 C C . LYS A 1 208 ? -1.426 -20.312 9.719 1 95.56 208 LYS A C 1
ATOM 1643 O O . LYS A 1 208 ? -1.991 -21.344 10.094 1 95.56 208 LYS A O 1
ATOM 1648 N N . PRO A 1 209 ? -1.283 -20.062 8.492 1 97.81 209 PRO A N 1
ATOM 1649 C CA . PRO A 1 209 ? -1.675 -21.016 7.453 1 97.81 209 PRO A CA 1
ATOM 1650 C C . PRO A 1 209 ? -0.62 -22.078 7.207 1 97.81 209 PRO A C 1
ATOM 1652 O O . PRO A 1 209 ? 0.537 -21.922 7.602 1 97.81 209 PRO A O 1
ATOM 1655 N N . VAL A 1 210 ? -1.078 -23.25 6.715 1 98.5 210 VAL A N 1
ATOM 1656 C CA . VAL A 1 210 ? -0.185 -24.219 6.082 1 98.5 210 VAL A CA 1
ATOM 1657 C C . VAL A 1 210 ? 0.137 -23.766 4.656 1 98.5 210 VAL A C 1
ATOM 1659 O O . VAL A 1 210 ? -0.747 -23.312 3.93 1 98.5 210 VAL A O 1
ATOM 1662 N N . ALA A 1 211 ? 1.382 -23.812 4.305 1 98.69 211 ALA A N 1
ATOM 1663 C CA . ALA A 1 211 ? 1.791 -23.438 2.957 1 98.69 211 ALA A CA 1
ATOM 1664 C C . ALA A 1 211 ? 2.223 -24.656 2.15 1 98.69 211 ALA A C 1
ATOM 1666 O O . ALA A 1 211 ? 3.102 -25.406 2.574 1 98.69 211 ALA A O 1
ATOM 1667 N N . LEU A 1 212 ? 1.562 -24.875 1.1 1 98.81 212 LEU A N 1
ATOM 1668 C CA . LEU A 1 212 ? 1.842 -25.969 0.176 1 98.81 212 LEU A CA 1
ATOM 1669 C C . LEU A 1 212 ? 2.377 -25.438 -1.149 1 98.81 212 LEU A C 1
ATOM 1671 O O . LEU A 1 212 ? 1.756 -24.578 -1.775 1 98.81 212 LEU A O 1
ATOM 1675 N N . HIS A 1 213 ? 3.557 -25.906 -1.561 1 98.69 213 HIS A N 1
ATOM 1676 C CA . HIS A 1 213 ? 4.156 -25.453 -2.811 1 98.69 213 HIS A CA 1
ATOM 1677 C C . HIS A 1 213 ? 4.367 -26.625 -3.773 1 98.69 213 HIS A C 1
ATOM 1679 O O . HIS A 1 213 ? 4.871 -27.672 -3.379 1 98.69 213 HIS A O 1
ATOM 1685 N N . HIS A 1 214 ? 4.004 -26.406 -5 1 98.56 214 HIS A N 1
ATOM 1686 C CA . HIS A 1 214 ? 4.195 -27.453 -5.996 1 98.56 214 HIS A CA 1
ATOM 1687 C C . HIS A 1 214 ? 5.332 -27.094 -6.949 1 98.56 214 HIS A C 1
ATOM 1689 O O . HIS A 1 214 ? 5.812 -25.969 -6.957 1 98.56 214 HIS A O 1
ATOM 1695 N N . HIS A 1 215 ? 5.711 -28.078 -7.688 1 97.88 215 HIS A N 1
ATOM 1696 C CA . HIS A 1 215 ? 6.832 -28 -8.617 1 97.88 215 HIS A CA 1
ATOM 1697 C C . HIS A 1 215 ? 6.527 -27.031 -9.766 1 97.88 215 HIS A C 1
ATOM 1699 O O . HIS A 1 215 ? 5.398 -26.984 -10.258 1 97.88 215 HIS A O 1
ATOM 1705 N N . LEU A 1 216 ? 7.551 -26.266 -10.156 1 97.62 216 LEU A N 1
ATOM 1706 C CA . LEU A 1 216 ? 7.465 -25.406 -11.328 1 97.62 216 LEU A CA 1
ATOM 1707 C C . LEU A 1 216 ? 8.055 -26.094 -12.555 1 97.62 216 LEU A C 1
ATOM 1709 O O . LEU A 1 216 ? 9.25 -26.406 -12.586 1 97.62 216 LEU A O 1
ATOM 1713 N N . LEU A 1 217 ? 7.281 -26.266 -13.555 1 97.5 217 LEU A N 1
ATOM 1714 C CA . LEU A 1 217 ? 7.777 -26.891 -14.781 1 97.5 217 LEU A CA 1
ATOM 1715 C C . LEU A 1 217 ? 8.773 -25.984 -15.492 1 97.5 217 LEU A C 1
ATOM 1717 O O . LEU A 1 217 ? 8.555 -24.781 -15.586 1 97.5 217 LEU A O 1
ATOM 1721 N N . LEU A 1 218 ? 9.766 -26.609 -16.016 1 97.25 218 LEU A N 1
ATOM 1722 C CA . LEU A 1 218 ? 10.773 -25.875 -16.766 1 97.25 218 LEU A CA 1
ATOM 1723 C C . LEU A 1 218 ? 10.258 -25.5 -18.156 1 97.25 218 LEU A C 1
ATOM 1725 O O . LEU A 1 218 ? 9.453 -26.234 -18.734 1 97.25 218 LEU A O 1
ATOM 1729 N N . GLY A 1 219 ? 10.758 -24.328 -18.625 1 97.56 219 GLY A N 1
ATOM 1730 C CA . GLY A 1 219 ? 10.57 -24.078 -20.047 1 97.56 219 GLY A CA 1
ATOM 1731 C C . GLY A 1 219 ? 11.281 -25.078 -20.938 1 97.56 219 GLY A C 1
ATOM 1732 O O . GLY A 1 219 ? 12.273 -25.688 -20.531 1 97.56 219 GLY A O 1
ATOM 1733 N N . LEU A 1 220 ? 10.781 -25.219 -22.141 1 98 220 LEU A N 1
ATOM 1734 C CA . LEU A 1 220 ? 11.281 -26.266 -23.016 1 98 220 LEU A CA 1
ATOM 1735 C C . LEU A 1 220 ? 12.68 -25.922 -23.531 1 98 220 LEU A C 1
ATOM 1737 O O . LEU A 1 220 ? 13.43 -26.812 -23.953 1 98 220 LEU A O 1
ATOM 1741 N N . HIS A 1 221 ? 12.969 -24.656 -23.562 1 95.44 221 HIS A N 1
ATOM 1742 C CA . HIS A 1 221 ? 14.266 -24.219 -24.078 1 95.44 221 HIS A CA 1
ATOM 1743 C C . HIS A 1 221 ? 15.172 -23.734 -22.953 1 95.44 221 HIS A C 1
ATOM 1745 O O . HIS A 1 221 ? 14.914 -22.688 -22.344 1 95.44 221 HIS A O 1
ATOM 1751 N N . ILE A 1 222 ? 16.094 -24.5 -22.5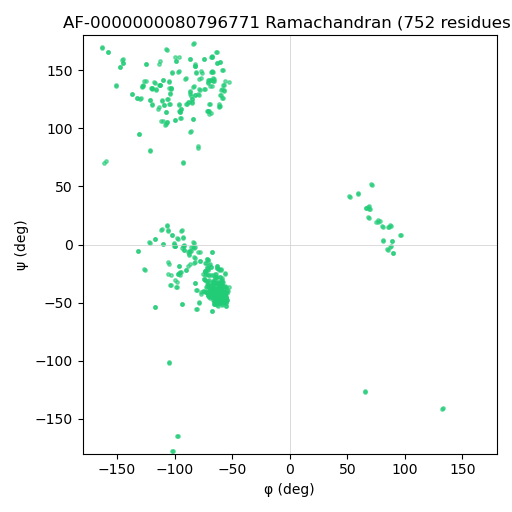78 1 92.5 222 ILE A N 1
ATOM 1752 C CA . ILE A 1 222 ? 17.078 -24.172 -21.547 1 92.5 222 ILE A CA 1
ATOM 1753 C C . ILE A 1 222 ? 18.469 -24.047 -22.188 1 92.5 222 ILE A C 1
ATOM 1755 O O . ILE A 1 222 ? 18.812 -24.828 -23.078 1 92.5 222 ILE A O 1
ATOM 1759 N N . ASP A 1 223 ? 19.156 -23.078 -21.781 1 90.19 223 ASP A N 1
ATOM 1760 C CA . ASP A 1 223 ? 20.531 -22.922 -22.266 1 90.19 223 ASP A CA 1
ATOM 1761 C C . ASP A 1 223 ? 21.516 -23.656 -21.344 1 90.19 223 ASP A C 1
ATOM 1763 O O . ASP A 1 223 ? 21.328 -23.672 -20.125 1 90.19 223 ASP A O 1
ATOM 1767 N N . GLU A 1 224 ? 22.516 -24.219 -21.953 1 91.56 224 GLU A N 1
ATOM 1768 C CA . GLU A 1 224 ? 23.469 -25.047 -21.234 1 91.56 224 GLU A CA 1
ATOM 1769 C C . GLU A 1 224 ? 24.188 -24.234 -20.156 1 91.56 224 GLU A C 1
ATOM 1771 O O . GLU A 1 224 ? 24.484 -24.766 -19.078 1 91.56 224 GLU A O 1
ATOM 1776 N N . GLU A 1 225 ? 24.5 -23.094 -20.422 1 93.81 225 GLU A N 1
ATOM 1777 C CA . GLU A 1 225 ? 25.188 -22.234 -19.453 1 93.81 225 GLU A CA 1
ATOM 1778 C C . GLU A 1 225 ? 24.328 -22.016 -18.203 1 93.81 225 GLU A C 1
ATOM 1780 O O . GLU A 1 225 ? 24.812 -22.141 -17.078 1 93.81 225 GLU A O 1
ATOM 1785 N N . THR A 1 226 ? 23.078 -21.734 -18.422 1 93.31 226 THR A N 1
ATOM 1786 C CA . THR A 1 226 ? 22.141 -21.531 -17.328 1 93.31 226 THR A CA 1
ATOM 1787 C C . THR A 1 226 ? 21.953 -22.828 -16.531 1 93.31 226 THR A C 1
ATOM 1789 O O . THR A 1 226 ? 21.922 -22.797 -15.305 1 93.31 226 THR A O 1
ATOM 1792 N N . ARG A 1 227 ? 21.812 -23.891 -17.203 1 93.81 227 ARG A N 1
ATOM 1793 C CA . ARG A 1 227 ? 21.656 -25.188 -16.562 1 93.81 227 ARG A CA 1
ATOM 1794 C C . ARG A 1 227 ? 22.844 -25.484 -15.641 1 93.81 227 ARG A C 1
ATOM 1796 O O . ARG A 1 227 ? 22.656 -25.875 -14.492 1 93.81 227 ARG A O 1
ATOM 1803 N N . GLU A 1 228 ? 24.016 -25.297 -16.141 1 94.56 228 GLU A N 1
ATOM 1804 C CA . GLU A 1 228 ? 25.219 -25.578 -15.367 1 94.56 228 GLU A CA 1
ATOM 1805 C C . GLU A 1 228 ? 25.297 -24.688 -14.125 1 94.56 228 GLU A C 1
ATOM 1807 O O . GLU A 1 228 ? 25.703 -25.141 -13.055 1 94.56 228 GLU A O 1
ATOM 1812 N N . LYS A 1 229 ? 25 -23.516 -14.336 1 95.25 229 LYS A N 1
ATOM 1813 C CA . LYS A 1 229 ? 25 -22.562 -13.234 1 95.25 229 LYS A CA 1
ATOM 1814 C C . LYS A 1 229 ? 24.031 -22.984 -12.133 1 95.25 229 LYS A C 1
ATOM 1816 O O . LYS A 1 229 ? 24.375 -22.922 -10.945 1 95.25 229 LYS A O 1
ATOM 1821 N N . LEU A 1 230 ? 22.844 -23.422 -12.5 1 95.19 230 LEU A N 1
ATOM 1822 C CA . LEU A 1 230 ? 21.812 -23.812 -11.539 1 95.19 230 LEU A CA 1
ATOM 1823 C C . LEU A 1 230 ? 22.188 -25.125 -10.859 1 95.19 230 LEU A C 1
ATOM 1825 O O . LEU A 1 230 ? 21.969 -25.281 -9.656 1 95.19 230 LEU A O 1
ATOM 1829 N N . LEU A 1 231 ? 22.797 -25.953 -11.57 1 95.38 231 LEU A N 1
ATOM 1830 C CA . LEU A 1 231 ? 23.25 -27.219 -10.984 1 95.38 231 LEU A CA 1
ATOM 1831 C C . LEU A 1 231 ? 24.375 -26.984 -9.984 1 95.38 231 LEU A C 1
ATOM 1833 O O . LEU A 1 231 ? 24.453 -27.656 -8.953 1 95.38 231 LEU A O 1
ATOM 1837 N N . LYS A 1 232 ? 25.25 -26.109 -10.32 1 96.31 232 LYS A N 1
ATOM 1838 C CA . LYS A 1 232 ? 26.312 -25.734 -9.398 1 96.31 232 LYS A CA 1
ATOM 1839 C C . LYS A 1 232 ? 25.734 -25.156 -8.102 1 96.31 232 LYS A C 1
ATOM 1841 O O . LYS A 1 232 ? 26.172 -25.531 -7.012 1 96.31 232 LYS A O 1
ATOM 1846 N N . ALA A 1 233 ? 24.734 -24.297 -8.242 1 95.06 233 ALA A N 1
ATOM 1847 C CA . ALA A 1 233 ? 24.078 -23.719 -7.074 1 95.06 233 ALA A CA 1
ATOM 1848 C C . ALA A 1 233 ? 23.453 -24.797 -6.211 1 95.06 233 ALA A C 1
ATOM 1850 O O . ALA A 1 233 ? 23.547 -24.766 -4.98 1 95.06 233 ALA A O 1
ATOM 1851 N N . LYS A 1 234 ? 22.844 -25.719 -6.844 1 93.44 234 LYS A N 1
ATOM 1852 C CA . LYS A 1 234 ? 22.219 -26.828 -6.137 1 93.44 234 LYS A CA 1
ATOM 1853 C C . LYS A 1 234 ? 23.266 -27.656 -5.395 1 93.44 234 LYS A C 1
ATOM 1855 O O . LYS A 1 234 ? 23.078 -28 -4.223 1 93.44 234 LYS A O 1
ATOM 1860 N N . ARG A 1 235 ? 24.297 -27.938 -6.012 1 95.44 235 ARG A N 1
ATOM 1861 C CA . ARG A 1 235 ? 25.359 -28.75 -5.43 1 95.44 235 ARG A CA 1
ATOM 1862 C C . ARG A 1 235 ? 26.016 -28.031 -4.246 1 95.44 235 ARG A C 1
ATOM 1864 O O . ARG A 1 235 ? 26.391 -28.672 -3.266 1 95.44 235 ARG A O 1
ATOM 1871 N N . GLU A 1 236 ? 26.094 -26.797 -4.324 1 96.62 236 GLU A N 1
ATOM 1872 C CA . GLU A 1 236 ? 26.75 -26 -3.293 1 96.62 236 GLU A CA 1
ATOM 1873 C C . GLU A 1 236 ? 25.766 -25.625 -2.182 1 96.62 236 GLU A C 1
ATOM 1875 O O . GLU A 1 236 ? 26.156 -24.984 -1.198 1 96.62 236 GLU A O 1
ATOM 1880 N N . GLY A 1 237 ? 24.547 -25.953 -2.389 1 93.25 237 GLY A N 1
ATOM 1881 C CA . GLY A 1 237 ? 23.547 -25.719 -1.355 1 93.25 237 GLY A CA 1
ATOM 1882 C C . GLY A 1 237 ? 23.062 -24.281 -1.328 1 93.25 237 GLY A C 1
ATOM 1883 O O . GLY A 1 237 ? 22.531 -23.812 -0.311 1 93.25 237 GLY A O 1
ATOM 1884 N N . ASP A 1 238 ? 23.344 -23.609 -2.391 1 94.12 238 ASP A N 1
ATOM 1885 C CA . ASP A 1 238 ? 22.828 -22.234 -2.518 1 94.12 238 ASP A CA 1
ATOM 1886 C C . ASP A 1 238 ? 21.375 -22.234 -2.959 1 94.12 238 ASP A C 1
ATOM 1888 O O . ASP A 1 238 ? 21.062 -21.969 -4.121 1 94.12 238 ASP A O 1
ATOM 1892 N N . ARG A 1 239 ? 20.531 -22.391 -2.08 1 90 239 ARG A N 1
ATOM 1893 C CA . ARG A 1 239 ? 19.109 -22.562 -2.328 1 90 239 ARG A CA 1
ATOM 1894 C C . ARG A 1 239 ? 18.5 -21.328 -2.998 1 90 239 ARG A C 1
ATOM 1896 O O . ARG A 1 239 ? 17.672 -21.453 -3.904 1 90 239 ARG A O 1
ATOM 1903 N N . GLU A 1 240 ? 18.844 -20.172 -2.506 1 87.44 240 GLU A N 1
ATOM 1904 C CA . GLU A 1 240 ? 18.312 -18.922 -3.029 1 87.44 240 GLU A CA 1
ATOM 1905 C C . GLU A 1 240 ? 18.656 -18.75 -4.504 1 87.44 240 GLU A C 1
ATOM 1907 O O . GLU A 1 240 ? 17.781 -18.438 -5.32 1 87.44 240 GLU A O 1
ATOM 1912 N N . ALA A 1 241 ? 19.859 -18.984 -4.793 1 90.75 241 ALA A N 1
ATOM 1913 C CA . ALA A 1 241 ? 20.297 -18.875 -6.18 1 90.75 241 ALA A CA 1
ATOM 1914 C C . ALA A 1 241 ? 19.594 -19.891 -7.07 1 90.75 241 ALA A C 1
ATOM 1916 O O . ALA A 1 241 ? 19.219 -19.578 -8.203 1 90.75 241 ALA A O 1
ATOM 1917 N N . PHE A 1 242 ? 19.469 -21.062 -6.562 1 93.69 242 PHE A N 1
ATOM 1918 C CA . PHE A 1 242 ? 18.812 -22.125 -7.324 1 93.69 242 PHE A CA 1
ATOM 1919 C C . PHE A 1 242 ? 17.344 -21.797 -7.555 1 93.69 242 PHE A C 1
ATOM 1921 O O . PHE A 1 242 ? 16.859 -21.828 -8.688 1 93.69 242 PHE A O 1
ATOM 1928 N N . GLU A 1 243 ? 16.641 -21.438 -6.523 1 90.38 243 GLU A N 1
ATOM 1929 C CA . GLU A 1 243 ? 15.211 -21.156 -6.605 1 90.38 243 GLU A CA 1
ATOM 1930 C C . GLU A 1 243 ? 14.938 -19.953 -7.492 1 90.38 243 GLU A C 1
ATOM 1932 O O . GLU A 1 243 ? 14 -19.953 -8.289 1 90.38 243 GLU A O 1
ATOM 1937 N N . GLU A 1 244 ? 15.727 -19 -7.352 1 89.69 244 GLU A N 1
ATOM 1938 C CA . GLU A 1 244 ? 15.57 -17.812 -8.188 1 89.69 244 GLU A CA 1
ATOM 1939 C C . GLU A 1 244 ? 15.836 -18.125 -9.656 1 89.69 244 GLU A C 1
ATOM 1941 O O . GLU A 1 244 ? 15.156 -17.609 -10.547 1 89.69 244 GLU A O 1
ATOM 1946 N N . GLY A 1 245 ? 16.828 -18.922 -9.828 1 92 245 GLY A N 1
ATOM 1947 C CA . GLY A 1 245 ? 17.125 -19.328 -11.188 1 92 245 GLY A CA 1
ATOM 1948 C C . GLY A 1 245 ? 16.031 -20.141 -11.836 1 92 245 GLY A C 1
ATOM 1949 O O . GLY A 1 245 ? 15.742 -19.984 -13.023 1 92 245 GLY A O 1
ATOM 1950 N N . ILE A 1 246 ? 15.438 -21 -11.07 1 93.31 246 ILE A N 1
ATOM 1951 C CA . ILE A 1 246 ? 14.352 -21.828 -11.578 1 93.31 246 ILE A CA 1
ATOM 1952 C C . ILE A 1 246 ? 13.18 -20.953 -12 1 93.31 246 ILE A C 1
ATOM 1954 O O . ILE A 1 246 ? 12.539 -21.203 -13.023 1 93.31 246 ILE A O 1
ATOM 1958 N N . VAL A 1 247 ? 12.906 -19.953 -11.266 1 91.31 247 VAL A N 1
ATOM 1959 C CA . VAL A 1 247 ? 11.805 -19.031 -11.562 1 91.31 247 VAL A CA 1
ATOM 1960 C C . VAL A 1 247 ? 12.055 -18.344 -12.898 1 91.31 247 VAL A C 1
ATOM 1962 O O . VAL A 1 247 ? 11.117 -18.062 -13.648 1 91.31 247 VAL A O 1
ATOM 1965 N N . GLU A 1 248 ? 13.273 -18.141 -13.188 1 89.88 248 GLU A N 1
ATOM 1966 C CA . GLU A 1 248 ? 13.625 -17.422 -14.414 1 89.88 248 GLU A CA 1
ATOM 1967 C C . GLU A 1 248 ? 13.43 -18.312 -15.641 1 89.88 248 GLU A C 1
ATOM 1969 O O . GLU A 1 248 ? 13.172 -17.812 -16.734 1 89.88 248 GLU A O 1
ATOM 1974 N N . ILE A 1 249 ? 13.516 -19.625 -15.43 1 93 249 ILE A N 1
ATOM 1975 C CA . ILE A 1 249 ? 13.516 -20.469 -16.609 1 93 249 ILE A CA 1
ATOM 1976 C C . ILE A 1 249 ? 12.281 -21.375 -16.594 1 93 249 ILE A C 1
ATOM 1978 O O . ILE A 1 249 ? 12.156 -22.281 -17.438 1 93 249 ILE A O 1
ATOM 1982 N N . LYS A 1 250 ? 11.43 -21.188 -15.648 1 94.81 250 LYS A N 1
ATOM 1983 C CA . LYS A 1 250 ? 10.188 -21.953 -15.641 1 94.81 250 LYS A CA 1
ATOM 1984 C C . LYS A 1 250 ? 9.359 -21.672 -16.891 1 94.81 250 LYS A C 1
ATOM 1986 O O . LYS A 1 250 ? 9.578 -20.672 -17.578 1 94.81 250 LYS A O 1
ATOM 1991 N N . MET A 1 251 ? 8.531 -22.578 -17.203 1 95.62 251 MET A N 1
ATOM 1992 C CA . MET A 1 251 ? 7.645 -22.406 -18.359 1 95.62 251 MET A CA 1
ATOM 1993 C C . MET A 1 251 ? 6.812 -21.125 -18.203 1 95.62 251 MET A C 1
ATOM 1995 O O . MET A 1 251 ? 6.293 -20.859 -17.125 1 95.62 251 MET A O 1
ATOM 1999 N N . SER A 1 252 ? 6.777 -20.312 -19.281 1 91.31 252 SER A N 1
ATOM 2000 C CA . SER A 1 252 ? 6.094 -19.031 -19.234 1 91.31 252 SER A CA 1
ATOM 2001 C C . SER A 1 252 ? 5.484 -18.672 -20.594 1 91.31 252 SER A C 1
ATOM 2003 O O . SER A 1 252 ? 5.984 -19.094 -21.641 1 91.31 252 SER A O 1
ATOM 2005 N N . LYS A 1 253 ? 4.465 -17.922 -20.547 1 87.19 253 LYS A N 1
ATOM 2006 C CA . LYS A 1 253 ? 3.803 -17.453 -21.766 1 87.19 253 LYS A CA 1
ATOM 2007 C C . LYS A 1 253 ? 4.664 -16.422 -22.5 1 87.19 253 LYS A C 1
ATOM 2009 O O . LYS A 1 253 ? 4.48 -16.203 -23.688 1 87.19 253 LYS A O 1
ATOM 2014 N N . SER A 1 254 ? 5.543 -15.82 -21.797 1 83.38 254 SER A N 1
ATOM 2015 C CA . SER A 1 254 ? 6.359 -14.766 -22.391 1 83.38 254 SER A CA 1
ATOM 2016 C C . SER A 1 254 ? 7.344 -15.32 -23.406 1 83.38 254 SER A C 1
ATOM 2018 O O . SER A 1 254 ? 7.914 -14.57 -24.203 1 83.38 254 SER A O 1
ATOM 2020 N N . VAL A 1 255 ? 7.582 -16.609 -23.375 1 88.25 255 VAL A N 1
ATOM 2021 C CA . VAL A 1 255 ? 8.383 -17.312 -24.359 1 88.25 255 VAL A CA 1
ATOM 2022 C C . VAL A 1 255 ? 7.547 -18.422 -25.016 1 88.25 255 VAL A C 1
ATOM 2024 O O . VAL A 1 255 ? 7.738 -19.594 -24.719 1 88.25 255 VAL A O 1
ATOM 2027 N N . PRO A 1 256 ? 6.77 -18.062 -25.922 1 88.31 256 PRO A N 1
ATOM 2028 C CA . PRO A 1 256 ? 5.73 -18.969 -26.422 1 88.31 256 PRO A CA 1
ATOM 2029 C C . PRO A 1 256 ? 6.297 -20.266 -26.984 1 88.31 256 PRO A C 1
ATOM 2031 O O . PRO A 1 256 ? 5.68 -21.328 -26.828 1 88.31 256 PRO A O 1
ATOM 2034 N N . GLN A 1 257 ? 7.453 -20.234 -27.484 1 92.06 257 GLN A N 1
ATOM 2035 C CA . GLN A 1 257 ? 8.016 -21.438 -28.094 1 92.06 257 GLN A CA 1
ATOM 2036 C C . GLN A 1 257 ? 8.516 -22.406 -27.031 1 92.06 257 GLN A C 1
ATOM 2038 O O . GLN A 1 257 ? 8.742 -23.578 -27.312 1 92.06 257 GLN A O 1
ATOM 2043 N N . SER A 1 258 ? 8.625 -21.906 -25.859 1 94.38 258 SER A N 1
ATOM 2044 C CA . SER A 1 258 ? 9.102 -22.734 -24.766 1 94.38 258 SER A CA 1
ATOM 2045 C C . SER A 1 258 ? 7.953 -23.188 -23.875 1 94.38 258 SER A C 1
ATOM 2047 O O . SER A 1 258 ? 8.18 -23.734 -22.797 1 94.38 258 SER A O 1
ATOM 2049 N N . ALA A 1 259 ? 6.766 -22.922 -24.312 1 97.25 259 ALA A N 1
ATOM 2050 C CA . ALA A 1 259 ? 5.598 -23.266 -23.516 1 97.25 259 ALA A CA 1
ATOM 2051 C C . ALA A 1 259 ? 4.586 -24.062 -24.328 1 97.25 259 ALA A C 1
ATOM 2053 O O . ALA A 1 259 ? 4.363 -23.781 -25.5 1 97.25 259 ALA A O 1
ATOM 2054 N N . ILE A 1 260 ? 4.082 -25.078 -23.734 1 98.31 260 ILE A N 1
ATOM 2055 C CA . ILE A 1 260 ? 2.945 -25.766 -24.328 1 98.31 260 ILE A CA 1
ATOM 2056 C C . ILE A 1 260 ? 1.646 -25.25 -23.719 1 98.31 260 ILE A C 1
ATOM 2058 O O . ILE A 1 260 ? 1.403 -25.406 -22.516 1 98.31 260 ILE A O 1
ATOM 2062 N N . PHE A 1 261 ? 0.836 -24.609 -24.531 1 98.06 261 PHE A N 1
ATOM 2063 C CA . PHE A 1 261 ? -0.451 -24.094 -24.078 1 98.06 261 PHE A CA 1
ATOM 2064 C C . PHE A 1 261 ? -1.505 -25.203 -24.094 1 98.06 261 PHE A C 1
ATOM 2066 O O . PHE A 1 261 ? -1.437 -26.125 -24.906 1 98.06 261 PHE A O 1
ATOM 2073 N N . VAL A 1 262 ? -2.523 -25.109 -23.281 1 98.25 262 VAL A N 1
ATOM 2074 C CA . VAL A 1 262 ? -3.447 -26.219 -23.031 1 98.25 262 VAL A CA 1
ATOM 2075 C C . VAL A 1 262 ? -4.344 -26.422 -24.25 1 98.25 262 VAL A C 1
ATOM 2077 O O . VAL A 1 262 ? -4.973 -27.484 -24.391 1 98.25 262 VAL A O 1
ATOM 2080 N N . HIS A 1 263 ? -4.391 -25.438 -25.141 1 97.94 263 HIS A N 1
ATOM 2081 C CA . HIS A 1 263 ? -5.23 -25.562 -26.328 1 97.94 263 HIS A CA 1
ATOM 2082 C C . HIS A 1 263 ? -4.391 -25.688 -27.594 1 97.94 263 HIS A C 1
ATOM 2084 O O . HIS A 1 263 ? -4.895 -25.5 -28.703 1 97.94 263 HIS A O 1
ATOM 2090 N N . ASP A 1 264 ? -3.082 -25.938 -27.484 1 97.75 264 ASP A N 1
ATOM 2091 C CA . ASP A 1 264 ? -2.211 -26.078 -28.656 1 97.75 264 ASP A CA 1
ATOM 2092 C C . ASP A 1 264 ? -2.695 -27.219 -29.562 1 97.75 264 ASP A C 1
ATOM 2094 O O . ASP A 1 264 ? -3.207 -28.219 -29.078 1 97.75 264 ASP A O 1
ATOM 2098 N N . SER A 1 265 ? -2.449 -27.094 -30.844 1 98.12 265 SER A N 1
ATOM 2099 C CA . SER A 1 265 ? -2.748 -28.156 -31.781 1 98.12 265 SER A CA 1
ATOM 2100 C C . SER A 1 265 ? -1.749 -29.297 -31.656 1 98.12 265 SER A C 1
ATOM 2102 O O . SER A 1 265 ? -0.664 -29.125 -31.094 1 98.12 265 SER A O 1
ATOM 2104 N N . PRO A 1 266 ? -2.172 -30.469 -32.156 1 98.5 266 PRO A N 1
ATOM 2105 C CA . PRO A 1 266 ? -1.215 -31.578 -32.156 1 98.5 266 PRO A CA 1
ATOM 2106 C C . PRO A 1 266 ? 0.096 -31.219 -32.844 1 98.5 266 PRO A C 1
ATOM 2108 O O . PRO A 1 266 ? 1.174 -31.578 -32.375 1 98.5 266 PRO A O 1
ATOM 2111 N N . GLU A 1 267 ? -0.002 -30.5 -33.938 1 98.44 267 GLU A N 1
ATOM 2112 C CA . GLU A 1 267 ? 1.184 -30.109 -34.688 1 98.44 267 GLU A CA 1
ATOM 2113 C C . GLU A 1 267 ? 2.08 -29.188 -33.875 1 98.44 267 GLU A C 1
ATOM 2115 O O . GLU A 1 267 ? 3.303 -29.344 -33.844 1 98.44 267 GLU A O 1
ATOM 2120 N N . GLU A 1 268 ? 1.507 -28.266 -33.219 1 98 268 GLU A N 1
ATOM 2121 C CA . GLU A 1 268 ? 2.264 -27.344 -32.375 1 98 268 GLU A CA 1
ATOM 2122 C C . GLU A 1 268 ? 2.949 -28.062 -31.219 1 98 268 GLU A C 1
ATOM 2124 O O . GLU A 1 268 ? 4.113 -27.797 -30.922 1 98 268 GLU A O 1
ATOM 2129 N N . ILE A 1 269 ? 2.252 -28.953 -30.562 1 98.69 269 ILE A N 1
ATOM 2130 C CA . ILE A 1 269 ? 2.807 -29.719 -29.469 1 98.69 269 ILE A CA 1
ATOM 2131 C C . ILE A 1 269 ? 4.02 -30.516 -29.938 1 98.69 269 ILE A C 1
ATOM 2133 O O . ILE A 1 269 ? 5.082 -30.469 -29.312 1 98.69 269 ILE A O 1
ATOM 2137 N N . LYS A 1 270 ? 3.861 -31.188 -31.047 1 98.38 270 LYS A N 1
ATOM 2138 C CA . LYS A 1 270 ? 4.941 -32 -31.594 1 98.38 270 LYS A CA 1
ATOM 2139 C C . LYS A 1 270 ? 6.145 -31.125 -31.969 1 98.38 270 LYS A C 1
ATOM 2141 O O . LYS A 1 270 ? 7.285 -31.484 -31.688 1 98.38 270 LYS A O 1
ATOM 2146 N N . ARG A 1 271 ? 5.875 -30.047 -32.594 1 98.12 271 ARG A N 1
ATOM 2147 C CA . ARG A 1 271 ? 6.938 -29.125 -33 1 98.12 271 ARG A CA 1
ATOM 2148 C C . ARG A 1 271 ? 7.711 -28.594 -31.812 1 98.12 271 ARG A C 1
ATOM 2150 O O . ARG A 1 271 ? 8.945 -28.609 -31.812 1 98.12 271 ARG A O 1
ATOM 2157 N N . LYS A 1 272 ? 7.031 -28.141 -30.828 1 98.38 272 LYS A N 1
ATOM 2158 C CA . LYS A 1 272 ? 7.664 -27.562 -29.641 1 98.38 272 LYS A CA 1
ATOM 2159 C C . LYS A 1 272 ? 8.461 -28.625 -28.875 1 98.38 272 LYS A C 1
ATOM 2161 O O . LYS A 1 272 ? 9.562 -28.344 -28.406 1 98.38 272 LYS A O 1
ATOM 2166 N N . LEU A 1 273 ? 7.973 -29.844 -28.75 1 98.5 273 LEU A N 1
ATOM 2167 C CA . LEU A 1 273 ? 8.672 -30.922 -28.047 1 98.5 273 LEU A CA 1
ATOM 2168 C C . LEU A 1 273 ? 9.898 -31.375 -28.828 1 98.5 273 LEU A C 1
ATOM 2170 O O . LEU A 1 273 ? 10.922 -31.719 -28.234 1 98.5 273 LEU A O 1
ATOM 2174 N N . LYS A 1 274 ? 9.766 -31.375 -30.094 1 97.56 274 LYS A N 1
ATOM 2175 C CA . LYS A 1 274 ? 10.906 -31.766 -30.922 1 97.56 274 LYS A CA 1
ATOM 2176 C C . LYS A 1 274 ? 12.109 -30.859 -30.672 1 97.56 274 LYS A C 1
ATOM 2178 O O . LYS A 1 274 ? 13.25 -31.312 -30.703 1 97.56 274 LYS A O 1
ATOM 2183 N N . ARG A 1 275 ? 11.859 -29.656 -30.422 1 96.88 275 ARG A N 1
ATOM 2184 C CA . ARG A 1 275 ? 12.922 -28.672 -30.25 1 96.88 275 ARG A CA 1
ATOM 2185 C C . ARG A 1 275 ? 13.305 -28.531 -28.781 1 96.88 275 ARG A C 1
ATOM 2187 O O . ARG A 1 275 ? 14.219 -27.781 -28.438 1 96.88 275 ARG A O 1
ATOM 2194 N N . ALA A 1 276 ? 12.656 -29.234 -27.906 1 98.06 276 ALA A N 1
ATOM 2195 C CA . ALA A 1 276 ? 12.859 -29.109 -26.453 1 98.06 276 ALA A CA 1
ATOM 2196 C C . ALA A 1 276 ? 14.25 -29.594 -26.047 1 98.06 276 ALA A C 1
ATOM 2198 O O . ALA A 1 276 ? 14.781 -30.547 -26.641 1 98.06 276 ALA A O 1
ATOM 2199 N N . TYR A 1 277 ? 14.828 -28.938 -25.109 1 97.44 277 TYR A N 1
ATOM 2200 C CA . TYR A 1 277 ? 16.109 -29.344 -24.531 1 97.44 277 TYR A CA 1
ATOM 2201 C C . TYR A 1 277 ? 16 -30.719 -23.875 1 97.44 277 TYR A C 1
ATOM 2203 O O . TYR A 1 277 ? 15.211 -30.906 -22.953 1 97.44 277 TYR A O 1
ATOM 2211 N N . CYS A 1 278 ? 16.797 -31.672 -24.375 1 97.5 278 CYS A N 1
ATOM 2212 C CA . CYS A 1 278 ? 16.797 -33.062 -23.891 1 97.5 278 CYS A CA 1
ATOM 2213 C C . CYS A 1 278 ? 18.078 -33.781 -24.297 1 97.5 278 CYS A C 1
ATOM 2215 O O . CYS A 1 278 ? 18.047 -34.688 -25.109 1 97.5 278 CYS A O 1
ATOM 2217 N N . PRO A 1 279 ? 19.156 -33.375 -23.672 1 96.19 279 PRO A N 1
ATOM 2218 C CA . PRO A 1 279 ? 20.422 -34 -24.031 1 96.19 279 PRO A CA 1
ATOM 2219 C C . PRO A 1 279 ? 20.484 -35.5 -23.641 1 96.19 279 PRO A C 1
ATOM 2221 O O . PRO A 1 279 ? 19.984 -35.875 -22.562 1 96.19 279 PRO A O 1
ATOM 2224 N N . ILE A 1 280 ? 21.203 -36.219 -24.422 1 96.69 280 ILE A N 1
ATOM 2225 C CA . ILE A 1 280 ? 21.281 -37.688 -24.25 1 96.69 280 ILE A CA 1
ATOM 2226 C C . ILE A 1 280 ? 21.859 -38 -22.891 1 96.69 280 ILE A C 1
ATOM 2228 O O . ILE A 1 280 ? 22.938 -37.5 -22.531 1 96.69 280 ILE A O 1
ATOM 2232 N N . GLY A 1 281 ? 21.125 -38.688 -22.125 1 96.94 281 GLY A N 1
ATOM 2233 C CA . GLY A 1 281 ? 21.625 -39.25 -20.875 1 96.94 281 GLY A CA 1
ATOM 2234 C C . GLY A 1 281 ? 21.562 -38.281 -19.719 1 96.94 281 GLY A C 1
ATOM 2235 O O . GLY A 1 281 ? 21.859 -38.625 -18.578 1 96.94 281 GLY A O 1
ATOM 2236 N N . GLU A 1 282 ? 21.172 -37.094 -19.969 1 95.69 282 GLU A N 1
ATOM 2237 C CA . GLU A 1 282 ? 21.125 -36.094 -18.922 1 95.69 282 GLU A CA 1
ATOM 2238 C C . GLU A 1 282 ? 19.734 -36 -18.297 1 95.69 282 GLU A C 1
ATOM 2240 O O . GLU A 1 282 ? 18.781 -35.594 -18.953 1 95.69 282 GLU A O 1
ATOM 2245 N N . VAL A 1 283 ? 19.672 -36.312 -17.031 1 96.75 283 VAL A N 1
ATOM 2246 C CA . VAL A 1 283 ? 18.359 -36.438 -16.391 1 96.75 283 VAL A CA 1
ATOM 2247 C C . VAL A 1 283 ? 18.016 -35.156 -15.648 1 96.75 283 VAL A C 1
ATOM 2249 O O . VAL A 1 283 ? 16.859 -34.719 -15.625 1 96.75 283 VAL A O 1
ATOM 2252 N N . GLU A 1 284 ? 19.062 -34.5 -15.031 1 95.25 284 GLU A N 1
ATOM 2253 C CA . GLU A 1 284 ? 18.797 -33.312 -14.211 1 95.25 284 GLU A CA 1
ATOM 2254 C C . GLU A 1 284 ? 18.484 -32.094 -15.078 1 95.25 284 GLU A C 1
ATOM 2256 O O . GLU A 1 284 ? 19.125 -31.875 -16.094 1 95.25 284 GLU A O 1
ATOM 2261 N N . MET A 1 285 ? 17.406 -31.406 -14.648 1 96 285 MET A N 1
ATOM 2262 C CA . MET A 1 285 ? 16.969 -30.188 -15.32 1 96 285 MET A CA 1
ATOM 2263 C C . MET A 1 285 ? 16.641 -30.453 -16.781 1 96 285 MET A C 1
ATOM 2265 O O . MET A 1 285 ? 17.125 -29.766 -17.688 1 96 285 MET A O 1
ATOM 2269 N N . ASN A 1 286 ? 15.961 -31.5 -17.031 1 97.12 286 ASN A N 1
ATOM 2270 C CA . ASN A 1 286 ? 15.477 -31.922 -18.328 1 97.12 286 ASN A CA 1
ATOM 2271 C C . ASN A 1 286 ? 13.969 -31.719 -18.469 1 97.12 286 ASN A C 1
ATOM 2273 O O . ASN A 1 286 ? 13.18 -32.469 -17.906 1 97.12 286 ASN A O 1
ATOM 2277 N N . PRO A 1 287 ? 13.578 -30.703 -19.219 1 98 287 PRO A N 1
ATOM 2278 C CA . PRO A 1 287 ? 12.164 -30.344 -19.281 1 98 287 PRO A CA 1
ATOM 2279 C C . PRO A 1 287 ? 11.281 -31.484 -19.781 1 98 287 PRO A C 1
ATOM 2281 O O . PRO A 1 287 ? 10.141 -31.625 -19.344 1 98 287 PRO A O 1
ATOM 2284 N N . VAL A 1 288 ? 11.758 -32.312 -20.641 1 98.62 288 VAL A N 1
ATOM 2285 C CA . VAL A 1 288 ? 10.977 -33.406 -21.188 1 98.62 288 VAL A CA 1
ATOM 2286 C C . VAL A 1 288 ? 10.727 -34.469 -20.109 1 98.62 288 VAL A C 1
ATOM 2288 O O . VAL A 1 288 ? 9.602 -34.938 -19.938 1 98.62 288 VAL A O 1
ATOM 2291 N N . LEU A 1 289 ? 11.727 -34.781 -19.422 1 98.56 289 LEU A N 1
ATOM 2292 C CA . LEU A 1 289 ? 11.578 -35.75 -18.328 1 98.56 289 LEU A CA 1
ATOM 2293 C C . LEU A 1 289 ? 10.688 -35.188 -17.219 1 98.56 289 LEU A C 1
ATOM 2295 O O . LEU A 1 289 ? 9.961 -35.938 -16.562 1 98.56 289 LEU A O 1
ATOM 2299 N N . GLU A 1 290 ? 10.727 -33.906 -16.969 1 97.75 290 GLU A N 1
ATOM 2300 C CA . GLU A 1 290 ? 9.82 -33.281 -16 1 97.75 290 GLU A CA 1
ATOM 2301 C C . GLU A 1 290 ? 8.359 -33.469 -16.422 1 97.75 290 GLU A C 1
ATOM 2303 O O . GLU A 1 290 ? 7.5 -33.75 -15.578 1 97.75 290 GLU A O 1
ATOM 2308 N N . ILE A 1 291 ? 8.125 -33.219 -17.672 1 98.75 291 ILE A N 1
ATOM 2309 C CA . ILE A 1 291 ? 6.766 -33.406 -18.172 1 98.75 291 ILE A CA 1
ATOM 2310 C C . ILE A 1 291 ? 6.332 -34.875 -17.969 1 98.75 291 ILE A C 1
ATOM 2312 O O . ILE A 1 291 ? 5.195 -35.125 -17.578 1 98.75 291 ILE A O 1
ATOM 2316 N N . VAL A 1 292 ? 7.242 -35.812 -18.234 1 98.69 292 VAL A N 1
ATOM 2317 C CA . VAL A 1 292 ? 6.945 -37.219 -18.016 1 98.69 292 VAL A CA 1
ATOM 2318 C C . VAL A 1 292 ? 6.586 -37.438 -16.547 1 98.69 292 VAL A C 1
ATOM 2320 O O . VAL A 1 292 ? 5.566 -38.062 -16.25 1 98.69 292 VAL A O 1
ATOM 2323 N N . LYS A 1 293 ? 7.344 -36.938 -15.68 1 98.38 293 LYS A N 1
ATOM 2324 C CA . LYS A 1 293 ? 7.246 -37.156 -14.242 1 98.38 293 LYS A CA 1
ATOM 2325 C C . LYS A 1 293 ? 6.004 -36.5 -13.656 1 98.38 293 LYS A C 1
ATOM 2327 O O . LYS A 1 293 ? 5.262 -37.125 -12.891 1 98.38 293 LYS A O 1
ATOM 2332 N N . TYR A 1 294 ? 5.723 -35.25 -14.023 1 98.25 294 TYR A N 1
ATOM 2333 C CA . TYR A 1 294 ? 4.75 -34.469 -13.281 1 98.25 294 TYR A CA 1
ATOM 2334 C C . TYR A 1 294 ? 3.438 -34.344 -14.047 1 98.25 294 TYR A C 1
ATOM 2336 O O . TYR A 1 294 ? 2.414 -33.969 -13.484 1 98.25 294 TYR A O 1
ATOM 2344 N N . VAL A 1 295 ? 3.449 -34.656 -15.336 1 98.44 295 VAL A N 1
ATOM 2345 C CA . VAL A 1 295 ? 2.248 -34.469 -16.141 1 98.44 295 VAL A CA 1
ATOM 2346 C C . VAL A 1 295 ? 1.75 -35.812 -16.672 1 98.44 295 VAL A C 1
ATOM 2348 O O . VAL A 1 295 ? 0.656 -36.25 -16.312 1 98.44 295 VAL A O 1
ATOM 2351 N N . VAL A 1 296 ? 2.578 -36.594 -17.344 1 98.44 296 VAL A N 1
ATOM 2352 C CA . VAL A 1 296 ? 2.133 -37.75 -18.094 1 98.44 296 VAL A CA 1
ATOM 2353 C C . VAL A 1 296 ? 1.886 -38.906 -17.141 1 98.44 296 VAL A C 1
ATOM 2355 O O . VAL A 1 296 ? 0.818 -39.531 -17.172 1 98.44 296 VAL A O 1
ATOM 2358 N N . PHE A 1 297 ? 2.811 -39.219 -16.297 1 97.75 297 PHE A N 1
ATOM 2359 C CA . PHE A 1 297 ? 2.691 -40.375 -15.43 1 97.75 297 PHE A CA 1
ATOM 2360 C C . PHE A 1 297 ? 1.485 -40.25 -14.508 1 97.75 297 PHE A C 1
ATOM 2362 O O . PHE A 1 297 ? 0.685 -41.188 -14.383 1 97.75 297 PHE A O 1
ATOM 2369 N N . PRO A 1 298 ? 1.406 -39.094 -13.836 1 96.62 298 PRO A N 1
ATOM 2370 C CA . PRO A 1 298 ? 0.226 -38.969 -12.977 1 96.62 298 PRO A CA 1
ATOM 2371 C C . PRO A 1 298 ? -1.082 -39.188 -13.742 1 96.62 298 PRO A C 1
ATOM 2373 O O . PRO A 1 298 ? -2.021 -39.781 -13.211 1 96.62 298 PRO A O 1
ATOM 2376 N N . TRP A 1 299 ? -1.174 -38.656 -14.93 1 96.88 299 TRP A N 1
ATOM 2377 C CA . TRP A 1 299 ? -2.365 -38.812 -15.758 1 96.88 299 TRP A CA 1
ATOM 2378 C C . TRP A 1 299 ? -2.596 -40.281 -16.109 1 96.88 299 TRP A C 1
ATOM 2380 O O . TRP A 1 299 ? -3.721 -40.781 -16 1 96.88 299 TRP A O 1
ATOM 2390 N N . LEU A 1 300 ? -1.589 -41 -16.484 1 97 300 LEU A N 1
ATOM 2391 C CA . LEU A 1 300 ? -1.685 -42.406 -16.828 1 97 300 LEU A CA 1
ATOM 2392 C C . LEU A 1 300 ? -2.072 -43.25 -15.625 1 97 300 LEU A C 1
ATOM 2394 O O . LEU A 1 300 ? -2.832 -44.219 -15.75 1 97 300 LEU A O 1
ATOM 2398 N N . GLU A 1 301 ? -1.476 -42.906 -14.523 1 94.38 301 GLU A N 1
ATOM 2399 C CA . GLU A 1 301 ? -1.811 -43.625 -13.289 1 94.38 301 GLU A CA 1
ATOM 2400 C C . GLU A 1 301 ? -3.305 -43.562 -13 1 94.38 301 GLU A C 1
ATOM 2402 O O . GLU A 1 301 ? -3.916 -44.531 -12.586 1 94.38 301 GLU A O 1
ATOM 2407 N N . ASP A 1 302 ? -3.871 -42.438 -13.141 1 93 302 ASP A N 1
ATOM 2408 C CA . ASP A 1 302 ? -5.305 -42.25 -12.93 1 93 302 ASP A CA 1
ATOM 2409 C C . ASP A 1 302 ? -6.113 -43.125 -13.875 1 93 302 ASP A C 1
ATOM 2411 O O . ASP A 1 302 ? -7.211 -43.562 -13.531 1 93 302 ASP A O 1
ATOM 2415 N N . LEU A 1 303 ? -5.559 -43.375 -15.055 1 94.31 303 LEU A N 1
ATOM 2416 C CA . LEU A 1 303 ? -6.258 -44.156 -16.078 1 94.31 303 LEU A CA 1
ATOM 2417 C C . LEU A 1 303 ? -5.918 -45.625 -15.961 1 94.31 303 LEU A C 1
ATOM 2419 O O . LEU A 1 303 ? -6.477 -46.469 -16.688 1 94.31 303 LEU A O 1
ATOM 2423 N N . GLY A 1 304 ? -5.027 -45.969 -15.086 1 94.62 304 GLY A N 1
ATOM 2424 C CA . GLY A 1 304 ? -4.578 -47.344 -14.969 1 94.62 304 GLY A CA 1
ATOM 2425 C C . GLY A 1 304 ? -3.758 -47.812 -16.156 1 94.62 304 GLY A C 1
ATOM 2426 O O . GLY A 1 304 ? -3.801 -48.969 -16.516 1 94.62 304 GLY A O 1
ATOM 2427 N N . ARG A 1 305 ? -3.047 -46.875 -16.766 1 96.19 305 ARG A N 1
ATOM 2428 C CA . ARG A 1 305 ? -2.246 -47.156 -17.953 1 96.19 305 ARG A CA 1
ATOM 2429 C C . ARG A 1 305 ? -0.757 -47.031 -17.656 1 96.19 305 ARG A C 1
ATOM 2431 O O . ARG A 1 305 ? -0.372 -46.312 -16.734 1 96.19 305 ARG A O 1
ATOM 2438 N N . SER A 1 306 ? 0.035 -47.656 -18.438 1 96.38 306 SER A N 1
ATOM 2439 C CA . SER A 1 306 ? 1.486 -47.531 -18.344 1 96.38 306 SER A CA 1
ATOM 2440 C C . SER A 1 306 ? 2.02 -46.562 -19.391 1 96.38 306 SER A C 1
ATOM 2442 O O . SER A 1 306 ? 1.312 -46.219 -20.344 1 96.38 306 SER A O 1
ATOM 2444 N N . PHE A 1 307 ? 3.18 -46.125 -19.141 1 98 307 PHE A N 1
ATOM 2445 C CA . PHE A 1 307 ? 3.885 -45.281 -20.109 1 98 307 PHE A CA 1
ATOM 2446 C C . PHE A 1 307 ? 4.637 -46.156 -21.109 1 98 307 PHE A C 1
ATOM 2448 O O . PHE A 1 307 ? 5.41 -47.031 -20.734 1 98 307 PHE A O 1
ATOM 2455 N N . GLU A 1 308 ? 4.453 -45.906 -22.375 1 98.12 308 GLU A N 1
ATOM 2456 C CA . GLU A 1 308 ? 5.082 -46.688 -23.422 1 98.12 308 GLU A CA 1
ATOM 2457 C C . GLU A 1 308 ? 5.855 -45.812 -24.406 1 98.12 308 GLU A C 1
ATOM 2459 O O . GLU A 1 308 ? 5.406 -44.719 -24.734 1 98.12 308 GLU A O 1
ATOM 2464 N N . VAL A 1 309 ? 7 -46.312 -24.828 1 98.12 309 VAL A N 1
ATOM 2465 C CA . VAL A 1 309 ? 7.812 -45.625 -25.828 1 98.12 309 VAL A CA 1
ATOM 2466 C C . VAL A 1 309 ? 8.141 -46.594 -26.969 1 98.12 309 VAL A C 1
ATOM 2468 O O . VAL A 1 309 ? 8.477 -47.75 -26.734 1 98.12 309 VAL A O 1
ATOM 2471 N N . VAL A 1 310 ? 8.047 -46.094 -28.141 1 96.62 310 VAL A N 1
ATOM 2472 C CA . VAL A 1 310 ? 8.383 -46.906 -29.328 1 96.62 310 VAL A CA 1
ATOM 2473 C C . VAL A 1 310 ? 9.719 -46.438 -29.891 1 96.62 310 VAL A C 1
ATOM 2475 O O . VAL A 1 310 ? 9.906 -45.25 -30.156 1 96.62 310 VAL A O 1
ATOM 2478 N N . ASN A 1 311 ? 10.625 -47.344 -30.031 1 94.88 311 ASN A N 1
ATOM 2479 C CA . ASN A 1 311 ? 11.859 -47.062 -30.766 1 94.88 311 ASN A CA 1
ATOM 2480 C C . ASN A 1 311 ? 11.609 -46.875 -32.25 1 94.88 311 ASN A C 1
ATOM 2482 O O . ASN A 1 311 ? 11.242 -47.844 -32.938 1 94.88 311 ASN A O 1
ATOM 2486 N N . LYS A 1 312 ? 11.797 -45.781 -32.688 1 90.19 312 LYS A N 1
ATOM 2487 C CA . LYS A 1 312 ? 11.414 -45.5 -34.062 1 90.19 312 LYS A CA 1
ATOM 2488 C C . LYS A 1 312 ? 12.281 -46.25 -35.062 1 90.19 312 LYS A C 1
ATOM 2490 O O . LYS A 1 312 ? 11.852 -46.562 -36.156 1 90.19 312 LYS A O 1
ATOM 2495 N N . LYS A 1 313 ? 13.508 -46.625 -34.781 1 91.88 313 LYS A N 1
ATOM 2496 C CA . LYS A 1 313 ? 14.422 -47.344 -35.625 1 91.88 313 LYS A CA 1
ATOM 2497 C C . LYS A 1 313 ? 14.078 -48.844 -35.688 1 91.88 313 LYS A C 1
ATOM 2499 O O . LYS A 1 313 ? 14.07 -49.438 -36.781 1 91.88 313 LYS A O 1
ATOM 2504 N N . THR A 1 314 ? 13.758 -49.438 -34.625 1 93.44 314 THR A N 1
ATOM 2505 C CA . THR A 1 314 ? 13.578 -50.875 -34.562 1 93.44 314 THR A CA 1
ATOM 2506 C C . THR A 1 314 ? 12.094 -51.219 -34.531 1 93.44 314 THR A C 1
ATOM 2508 O O . THR A 1 314 ? 11.711 -52.375 -34.812 1 93.44 314 THR A O 1
ATOM 2511 N N . GLY A 1 315 ? 11.25 -50.312 -34.031 1 93.38 315 GLY A N 1
ATOM 2512 C CA . GLY A 1 315 ? 9.828 -50.562 -33.875 1 93.38 315 GLY A CA 1
ATOM 2513 C C . GLY A 1 315 ? 9.477 -51.219 -32.531 1 93.38 315 GLY A C 1
ATOM 2514 O O . GLY A 1 315 ? 8.305 -51.375 -32.219 1 93.38 315 GLY A O 1
ATOM 2515 N N . GLU A 1 316 ? 10.453 -51.469 -31.781 1 94.56 316 GLU A N 1
ATOM 2516 C CA . GLU A 1 316 ? 10.242 -52.094 -30.484 1 94.56 316 GLU A CA 1
ATOM 2517 C C . GLU A 1 316 ? 9.523 -51.188 -29.516 1 94.56 316 GLU A C 1
ATOM 2519 O O . GLU A 1 316 ? 9.812 -49.969 -29.453 1 94.56 316 GLU A O 1
ATOM 2524 N N . ARG A 1 317 ? 8.578 -51.781 -28.828 1 96.25 317 ARG A N 1
ATOM 2525 C CA . ARG A 1 317 ? 7.809 -51.062 -27.828 1 96.25 317 ARG A CA 1
ATOM 2526 C C . ARG A 1 317 ? 8.258 -51.438 -26.422 1 96.25 317 ARG A C 1
ATOM 2528 O O . ARG A 1 317 ? 8.344 -52.625 -26.078 1 96.25 317 ARG A O 1
ATOM 2535 N N . LYS A 1 318 ? 8.516 -50.469 -25.656 1 97.19 318 LYS A N 1
ATOM 2536 C CA . LYS A 1 318 ? 8.898 -50.688 -24.266 1 97.19 318 LYS A CA 1
ATOM 2537 C C . LYS A 1 318 ? 7.914 -50.031 -23.297 1 97.19 318 LYS A C 1
ATOM 2539 O O . LYS A 1 318 ? 7.539 -48.875 -23.484 1 97.19 318 LYS A O 1
ATOM 2544 N N . GLU A 1 319 ? 7.547 -50.781 -22.297 1 97.69 319 GLU A N 1
ATOM 2545 C CA . GLU A 1 319 ? 6.605 -50.312 -21.281 1 97.69 319 GLU A CA 1
ATOM 2546 C C . GLU A 1 319 ? 7.324 -49.969 -19.984 1 97.69 319 GLU A C 1
ATOM 2548 O O . GLU A 1 319 ? 8.227 -50.688 -19.547 1 97.69 319 GLU A O 1
ATOM 2553 N N . TYR A 1 320 ? 6.969 -48.844 -19.438 1 98 320 TYR A N 1
ATOM 2554 C CA . TYR A 1 320 ? 7.48 -48.375 -18.141 1 98 320 TYR A CA 1
ATOM 2555 C C . TYR A 1 320 ? 6.359 -48.281 -17.125 1 98 320 TYR A C 1
ATOM 2557 O O . TYR A 1 320 ? 5.348 -47.625 -17.359 1 98 320 TYR A O 1
ATOM 2565 N N . LYS A 1 321 ? 6.609 -48.812 -15.961 1 94.75 321 LYS A N 1
ATOM 2566 C CA . LYS A 1 321 ? 5.582 -48.844 -14.922 1 94.75 321 LYS A CA 1
ATOM 2567 C C . LYS A 1 321 ? 5.758 -47.656 -13.953 1 94.75 321 LYS A C 1
ATOM 2569 O O . LYS A 1 321 ? 4.84 -47.344 -13.203 1 94.75 321 LYS A O 1
ATOM 2574 N N . SER A 1 322 ? 6.934 -47.125 -14.008 1 95.94 322 SER A N 1
ATOM 2575 C CA . SER A 1 322 ? 7.203 -46 -13.133 1 95.94 322 SER A CA 1
ATOM 2576 C C . SER A 1 322 ? 8.141 -45 -13.797 1 95.94 322 SER A C 1
ATOM 2578 O O . SER A 1 322 ? 8.859 -45.344 -14.742 1 95.94 322 SER A O 1
ATOM 2580 N N . TYR A 1 323 ? 8.086 -43.781 -13.281 1 97.19 323 TYR A N 1
ATOM 2581 C CA . TYR A 1 323 ? 9.008 -42.781 -13.773 1 97.19 323 TYR A CA 1
ATOM 2582 C C . TYR A 1 323 ? 10.453 -43.188 -13.531 1 97.19 323 TYR A C 1
ATOM 2584 O O . TYR A 1 323 ? 11.328 -42.906 -14.352 1 97.19 323 TYR A O 1
ATOM 2592 N N . GLN A 1 324 ? 10.773 -43.75 -12.422 1 97.25 324 GLN A N 1
ATOM 2593 C CA . GLN A 1 324 ? 12.125 -44.188 -12.07 1 97.25 324 GLN A CA 1
ATOM 2594 C C . GLN A 1 324 ? 12.711 -45.094 -13.148 1 97.25 324 GLN A C 1
ATOM 2596 O O . GLN A 1 324 ? 13.914 -45 -13.445 1 97.25 324 GLN A O 1
ATOM 2601 N N . GLU A 1 325 ? 11.867 -45.906 -13.734 1 98.06 325 GLU A N 1
ATOM 2602 C CA . GLU A 1 325 ? 12.328 -46.781 -14.812 1 98.06 325 GLU A CA 1
ATOM 2603 C C . GLU A 1 325 ? 12.727 -45.969 -16.047 1 98.06 325 GLU A C 1
ATOM 2605 O O . GLU A 1 325 ? 13.727 -46.281 -16.688 1 98.06 325 GLU A O 1
ATOM 2610 N N . VAL A 1 326 ? 11.953 -45 -16.328 1 98.31 326 VAL A N 1
ATOM 2611 C CA . VAL A 1 326 ? 12.25 -44.125 -17.469 1 98.31 326 VAL A CA 1
ATOM 2612 C C . VAL A 1 326 ? 13.578 -43.406 -17.234 1 98.31 326 VAL A C 1
ATOM 2614 O O . VAL A 1 326 ? 14.438 -43.375 -18.109 1 98.31 326 VAL A O 1
ATOM 2617 N N . GLU A 1 327 ? 13.664 -42.844 -16.062 1 98.19 327 GLU A N 1
ATOM 2618 C CA . GLU A 1 327 ? 14.859 -42.094 -15.688 1 98.19 327 GLU A CA 1
ATOM 2619 C C . GLU A 1 327 ? 16.109 -42.969 -15.789 1 98.19 327 GLU A C 1
ATOM 2621 O O . GLU A 1 327 ? 17.141 -42.531 -16.312 1 98.19 327 GLU A O 1
ATOM 2626 N N . ARG A 1 328 ? 16.047 -44.125 -15.273 1 98.19 328 ARG A N 1
ATOM 2627 C CA . ARG A 1 328 ? 17.156 -45.062 -15.305 1 98.19 328 ARG A CA 1
ATOM 2628 C C . ARG A 1 328 ? 17.578 -45.375 -16.734 1 98.19 328 ARG A C 1
ATOM 2630 O O . ARG A 1 328 ? 18.766 -45.312 -17.062 1 98.19 328 ARG A O 1
ATOM 2637 N N . ASP A 1 329 ? 16.656 -45.75 -17.578 1 98.25 329 ASP A N 1
ATOM 2638 C CA . ASP A 1 329 ? 16.953 -46.094 -18.969 1 98.25 329 ASP A CA 1
ATOM 2639 C C . ASP A 1 329 ? 17.5 -44.875 -19.734 1 98.25 329 ASP A C 1
ATOM 2641 O O . ASP A 1 329 ? 18.359 -45.031 -20.594 1 98.25 329 ASP A O 1
ATOM 2645 N N . PHE A 1 330 ? 16.938 -43.75 -19.438 1 98.5 330 PHE A N 1
ATOM 2646 C CA . PHE A 1 330 ? 17.422 -42.531 -20.109 1 98.5 330 PHE A CA 1
ATOM 2647 C C . PHE A 1 330 ? 18.859 -42.25 -19.703 1 98.5 330 PHE A C 1
ATOM 2649 O O . PHE A 1 330 ? 19.703 -41.938 -20.547 1 98.5 330 PHE A O 1
ATOM 2656 N N . ALA A 1 331 ? 19.141 -42.281 -18.422 1 98.25 331 ALA A N 1
ATOM 2657 C CA . ALA A 1 331 ? 20.484 -42.031 -17.906 1 98.25 331 ALA A CA 1
ATOM 2658 C C . ALA A 1 331 ? 21.484 -43.031 -18.516 1 98.25 331 ALA A C 1
ATOM 2660 O O . ALA A 1 331 ? 22.641 -42.688 -18.75 1 98.25 331 ALA A O 1
ATOM 2661 N N . ALA A 1 332 ? 21.047 -44.219 -18.797 1 98 332 ALA A N 1
ATOM 2662 C CA . ALA A 1 332 ? 21.891 -45.281 -19.344 1 98 332 ALA A CA 1
ATOM 2663 C C . ALA A 1 332 ? 21.984 -45.188 -20.875 1 98 332 ALA A C 1
ATOM 2665 O O . ALA A 1 332 ? 22.625 -46 -21.516 1 98 332 ALA A O 1
ATOM 2666 N N . LYS A 1 333 ? 21.297 -44.25 -21.406 1 97.19 333 LYS A N 1
ATOM 2667 C CA . LYS A 1 333 ? 21.281 -44 -22.844 1 97.19 333 LYS A CA 1
ATOM 2668 C C . LYS A 1 333 ? 20.594 -45.125 -23.594 1 97.19 333 LYS A C 1
ATOM 2670 O O . LYS A 1 333 ? 20.859 -45.344 -24.781 1 97.19 333 LYS A O 1
ATOM 2675 N N . ALA A 1 334 ? 19.781 -45.781 -22.906 1 96.44 334 ALA A N 1
ATOM 2676 C CA . ALA A 1 334 ? 19.016 -46.875 -23.516 1 96.44 334 ALA A CA 1
ATOM 2677 C C . ALA A 1 334 ? 17.719 -46.312 -24.125 1 96.44 334 ALA A C 1
ATOM 2679 O O . ALA A 1 334 ? 17.062 -47 -24.922 1 96.44 334 ALA A O 1
ATOM 2680 N N . LEU A 1 335 ? 17.344 -45.219 -23.75 1 97.38 335 LEU A N 1
ATOM 2681 C CA . LEU A 1 335 ? 16.188 -44.5 -24.297 1 97.38 335 LEU A CA 1
ATOM 2682 C C . LEU A 1 335 ? 16.625 -43.25 -25.016 1 97.38 335 LEU A C 1
ATOM 2684 O O . LEU A 1 335 ? 17.172 -42.312 -24.391 1 97.38 335 LEU A O 1
ATOM 2688 N N . HIS A 1 336 ? 16.375 -43.156 -26.266 1 97 336 HIS A N 1
ATOM 2689 C CA . HIS A 1 336 ? 16.812 -42.031 -27.078 1 97 336 HIS A CA 1
ATOM 2690 C C . HIS A 1 336 ? 15.906 -40.812 -26.875 1 97 336 HIS A C 1
ATOM 2692 O O . HIS A 1 336 ? 14.68 -40.969 -26.797 1 97 336 HIS A O 1
ATOM 2698 N N . PRO A 1 337 ? 16.484 -39.625 -26.859 1 97.69 337 PRO A N 1
ATOM 2699 C CA . PRO A 1 337 ? 15.703 -38.406 -26.609 1 97.69 337 PRO A CA 1
ATOM 2700 C C . PRO A 1 337 ? 14.578 -38.219 -27.625 1 97.69 337 PRO A C 1
ATOM 2702 O O . PRO A 1 337 ? 13.469 -37.812 -27.266 1 97.69 337 PRO A O 1
ATOM 2705 N N . LEU A 1 338 ? 14.852 -38.469 -28.844 1 97.75 338 LEU A N 1
ATOM 2706 C CA . LEU A 1 338 ? 13.836 -38.25 -29.875 1 97.75 338 LEU A CA 1
ATOM 2707 C C . LEU A 1 338 ? 12.633 -39.156 -29.641 1 97.75 338 LEU A C 1
ATOM 2709 O O . LEU A 1 338 ? 11.484 -38.75 -29.797 1 97.75 338 LEU A O 1
ATOM 2713 N N . ASP A 1 339 ? 12.891 -40.438 -29.312 1 98.12 339 ASP A N 1
ATOM 2714 C CA . ASP A 1 339 ? 11.805 -41.375 -29.031 1 98.12 339 ASP A CA 1
ATOM 2715 C C . ASP A 1 339 ? 10.992 -40.906 -27.828 1 98.12 339 ASP A C 1
ATOM 2717 O O . ASP A 1 339 ? 9.766 -41.031 -27.812 1 98.12 339 ASP A O 1
ATOM 2721 N N . LEU A 1 340 ? 11.68 -40.5 -26.844 1 98.56 340 LEU A N 1
ATOM 2722 C CA . LEU A 1 340 ? 11.008 -40 -25.656 1 98.56 340 LEU A CA 1
ATOM 2723 C C . LEU A 1 340 ? 10.133 -38.781 -26 1 98.56 340 LEU A C 1
ATOM 2725 O O . LEU A 1 340 ? 8.977 -38.719 -25.594 1 98.56 340 LEU A O 1
ATOM 2729 N N . LYS A 1 341 ? 10.688 -37.781 -26.719 1 98.62 341 LYS A N 1
ATOM 2730 C CA . LYS A 1 341 ? 9.953 -36.562 -27.109 1 98.62 341 LYS A CA 1
ATOM 2731 C C . LYS A 1 341 ? 8.688 -36.938 -27.875 1 98.62 341 LYS A C 1
ATOM 2733 O O . LYS A 1 341 ? 7.629 -36.344 -27.641 1 98.62 341 LYS A O 1
ATOM 2738 N N . LEU A 1 342 ? 8.805 -37.812 -28.75 1 98 342 LEU A N 1
ATOM 2739 C CA . LEU A 1 342 ? 7.664 -38.219 -29.562 1 98 342 LEU A CA 1
ATOM 2740 C C . LEU A 1 342 ? 6.59 -38.875 -28.703 1 98 342 LEU A C 1
ATOM 2742 O O . LEU A 1 342 ? 5.398 -38.625 -28.891 1 98 342 LEU A O 1
ATOM 2746 N N . ALA A 1 343 ? 6.992 -39.781 -27.859 1 98.44 343 ALA A N 1
ATOM 2747 C CA . ALA A 1 343 ? 6.043 -40.406 -26.953 1 98.44 343 ALA A CA 1
ATOM 2748 C C . ALA A 1 343 ? 5.312 -39.375 -26.094 1 98.44 343 ALA A C 1
ATOM 2750 O O . ALA A 1 343 ? 4.086 -39.438 -25.969 1 98.44 343 ALA A O 1
ATOM 2751 N N . VAL A 1 344 ? 6.055 -38.5 -25.5 1 98.75 344 VAL A N 1
ATOM 2752 C CA . VAL A 1 344 ? 5.477 -37.438 -24.656 1 98.75 344 VAL A CA 1
ATOM 2753 C C . VAL A 1 344 ? 4.484 -36.625 -25.469 1 98.75 344 VAL A C 1
ATOM 2755 O O . VAL A 1 344 ? 3.4 -36.281 -24.984 1 98.75 344 VAL A O 1
ATOM 2758 N N . ALA A 1 345 ? 4.852 -36.25 -26.672 1 98.75 345 ALA A N 1
ATOM 2759 C CA . ALA A 1 345 ? 3.961 -35.469 -27.547 1 98.75 345 ALA A CA 1
ATOM 2760 C C . ALA A 1 345 ? 2.631 -36.188 -27.75 1 98.75 345 ALA A C 1
ATOM 2762 O O . ALA A 1 345 ? 1.566 -35.562 -27.672 1 98.75 345 ALA A O 1
ATOM 2763 N N . GLU A 1 346 ? 2.701 -37.438 -28 1 98.38 346 GLU A N 1
ATOM 2764 C CA . GLU A 1 346 ? 1.488 -38.219 -28.25 1 98.38 346 GLU A CA 1
ATOM 2765 C C . GLU A 1 346 ? 0.586 -38.219 -27.016 1 98.38 346 GLU A C 1
ATOM 2767 O O . GLU A 1 346 ? -0.631 -38.062 -27.125 1 98.38 346 GLU A O 1
ATOM 2772 N N . TYR A 1 347 ? 1.149 -38.469 -25.875 1 98.56 347 TYR A N 1
ATOM 2773 C CA . TYR A 1 347 ? 0.366 -38.469 -24.641 1 98.56 347 TYR A CA 1
ATOM 2774 C C . TYR A 1 347 ? -0.241 -37.094 -24.375 1 98.56 347 TYR A C 1
ATOM 2776 O O . TYR A 1 347 ? -1.395 -37 -23.953 1 98.56 347 TYR A O 1
ATOM 2784 N N . LEU A 1 348 ? 0.546 -36.062 -24.594 1 98.75 348 LEU A N 1
ATOM 2785 C CA . LEU A 1 348 ? 0.027 -34.719 -24.359 1 98.75 348 LEU A CA 1
ATOM 2786 C C . LEU A 1 348 ? -1.113 -34.406 -25.328 1 98.75 348 LEU A C 1
ATOM 2788 O O . LEU A 1 348 ? -2.098 -33.75 -24.938 1 98.75 348 LEU A O 1
ATOM 2792 N N . VAL A 1 349 ? -0.946 -34.781 -26.578 1 98.69 349 VAL A N 1
ATOM 2793 C CA . VAL A 1 349 ? -1.997 -34.594 -27.562 1 98.69 349 VAL A CA 1
ATOM 2794 C C . VAL A 1 349 ? -3.289 -35.25 -27.094 1 98.69 349 VAL A C 1
ATOM 2796 O O . VAL A 1 349 ? -4.367 -34.656 -27.188 1 98.69 349 VAL A O 1
ATOM 2799 N N . GLU A 1 350 ? -3.176 -36.438 -26.625 1 98.5 350 GLU A N 1
ATOM 2800 C CA . GLU A 1 350 ? -4.34 -37.188 -26.125 1 98.5 350 GLU A CA 1
ATOM 2801 C C . GLU A 1 350 ? -4.934 -36.5 -24.891 1 98.5 350 GLU A C 1
ATOM 2803 O O . GLU A 1 350 ? -6.145 -36.281 -24.828 1 98.5 350 GLU A O 1
ATOM 2808 N N . MET A 1 351 ? -4.133 -36.188 -23.984 1 98.12 351 MET A N 1
ATOM 2809 C CA . MET A 1 351 ? -4.562 -35.625 -22.703 1 98.12 351 MET A CA 1
ATOM 2810 C C . MET A 1 351 ? -5.277 -34.312 -22.906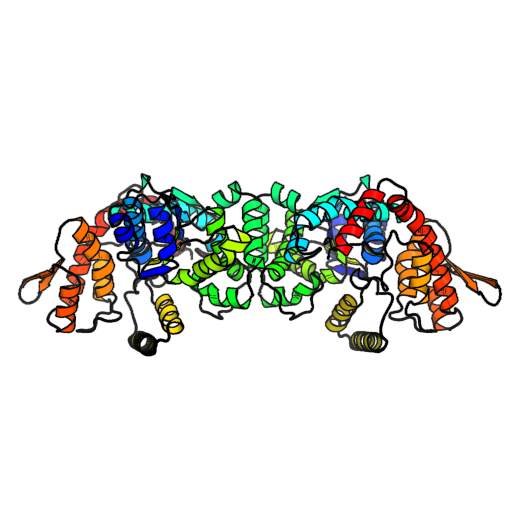 1 98.12 351 MET A C 1
ATOM 2812 O O . MET A 1 351 ? -6.273 -34.031 -22.234 1 98.12 351 MET A O 1
ATOM 2816 N N . LEU A 1 352 ? -4.758 -33.5 -23.828 1 98.5 352 LEU A N 1
ATOM 2817 C CA . LEU A 1 352 ? -5.227 -32.125 -23.969 1 98.5 352 LEU A CA 1
ATOM 2818 C C . LEU A 1 352 ? -6.352 -32.031 -24.984 1 98.5 352 LEU A C 1
ATOM 2820 O O . LEU A 1 352 ? -6.914 -30.953 -25.203 1 98.5 352 LEU A O 1
ATOM 2824 N N . LYS A 1 353 ? -6.703 -33.156 -25.578 1 98.31 353 LYS A N 1
ATOM 2825 C CA . LYS A 1 353 ? -7.711 -33.156 -26.641 1 98.31 353 LYS A CA 1
ATOM 2826 C C . LYS A 1 353 ? -9.016 -32.531 -26.156 1 98.31 353 LYS A C 1
ATOM 2828 O O . LYS A 1 353 ? -9.562 -31.656 -26.844 1 98.31 353 LYS A O 1
ATOM 2833 N N . PRO A 1 354 ? -9.555 -32.906 -25 1 97.75 354 PRO A N 1
ATOM 2834 C CA . PRO A 1 354 ? -10.82 -32.281 -24.578 1 97.75 354 PRO A CA 1
ATOM 2835 C C . PRO A 1 354 ? -10.711 -30.766 -24.391 1 97.75 354 PRO A C 1
ATOM 2837 O O . PRO A 1 354 ? -11.656 -30.031 -24.672 1 97.75 354 PRO A O 1
ATOM 2840 N N . VAL A 1 355 ? -9.602 -30.297 -23.859 1 98.56 355 VAL A N 1
ATOM 2841 C CA . VAL A 1 355 ? -9.398 -28.859 -23.656 1 98.56 355 VAL A CA 1
ATOM 2842 C C . VAL A 1 355 ? -9.32 -28.156 -25.016 1 98.56 355 VAL A C 1
ATOM 2844 O O . VAL A 1 355 ? -9.961 -27.125 -25.203 1 98.56 355 VAL A O 1
ATOM 2847 N N . ARG A 1 356 ? -8.531 -28.688 -25.891 1 98.31 356 ARG A N 1
ATOM 2848 C CA . ARG A 1 356 ? -8.398 -28.141 -27.234 1 98.31 356 ARG A CA 1
ATOM 2849 C C . ARG A 1 356 ? -9.758 -28.062 -27.922 1 98.31 356 ARG A C 1
ATOM 2851 O O . ARG A 1 356 ? -10.102 -27.047 -28.516 1 98.31 356 ARG A O 1
ATOM 2858 N N . GLU A 1 357 ? -10.523 -29.156 -27.859 1 98.25 357 GLU A N 1
ATOM 2859 C CA . GLU A 1 357 ? -11.844 -29.172 -28.5 1 98.25 357 GLU A CA 1
ATOM 2860 C C . GLU A 1 357 ? -12.766 -28.125 -27.906 1 98.25 357 GLU A C 1
ATOM 2862 O O . GLU A 1 357 ? -13.555 -27.5 -28.609 1 98.25 357 GLU A O 1
ATOM 2867 N N . TYR A 1 358 ? -12.695 -27.891 -26.625 1 98.44 358 TYR A N 1
ATOM 2868 C CA . TYR A 1 358 ? -13.492 -26.859 -25.953 1 98.44 358 TYR A CA 1
ATOM 2869 C C . TYR A 1 358 ? -13.188 -25.484 -26.516 1 98.44 358 TYR A C 1
ATOM 2871 O O . TYR A 1 358 ? -14.094 -24.672 -26.734 1 98.44 358 TYR A O 1
ATOM 2879 N N . PHE A 1 359 ? -11.93 -25.188 -26.828 1 98.25 359 PHE A N 1
ATOM 2880 C CA . PHE A 1 359 ? -11.516 -23.828 -27.188 1 98.25 359 PHE A CA 1
ATOM 2881 C C . PHE A 1 359 ? -11.531 -23.641 -28.703 1 98.25 359 PHE A C 1
ATOM 2883 O O . PHE A 1 359 ? -11.586 -22.5 -29.188 1 98.25 359 PHE A O 1
ATOM 2890 N N . VAL A 1 360 ? -11.414 -24.703 -29.438 1 96.62 360 VAL A N 1
ATOM 2891 C CA . VAL A 1 360 ? -11.32 -24.578 -30.891 1 96.62 360 VAL A CA 1
ATOM 2892 C C . VAL A 1 360 ? -12.688 -24.828 -31.516 1 96.62 360 VAL A C 1
ATOM 2894 O O . VAL A 1 360 ? -13.039 -24.219 -32.531 1 96.62 360 VAL A O 1
ATOM 2897 N N . GLU A 1 361 ? -13.492 -25.672 -30.938 1 95.94 361 GLU A N 1
ATOM 2898 C CA . GLU A 1 361 ? -14.75 -26.078 -31.547 1 95.94 361 GLU A CA 1
ATOM 2899 C C . GLU A 1 361 ? -15.93 -25.844 -30.609 1 95.94 361 GLU A C 1
ATOM 2901 O O . GLU A 1 361 ? -17.078 -25.781 -31.047 1 95.94 361 GLU A O 1
ATOM 2906 N N . GLY A 1 362 ? -15.656 -25.766 -29.375 1 96.94 362 GLY A N 1
ATOM 2907 C CA . GLY A 1 362 ? -16.703 -25.688 -28.375 1 96.94 362 GLY A CA 1
ATOM 2908 C C . GLY A 1 362 ? -17 -24.266 -27.922 1 96.94 362 GLY A C 1
ATOM 2909 O O . GLY A 1 362 ? -16.703 -23.297 -28.641 1 96.94 362 GLY A O 1
ATOM 2910 N N . PRO A 1 363 ? -17.703 -24.125 -26.797 1 97.06 363 PRO A N 1
ATOM 2911 C CA . PRO A 1 363 ? -18.125 -22.828 -26.266 1 97.06 363 PRO A CA 1
ATOM 2912 C C . PRO A 1 363 ? -16.953 -21.906 -25.969 1 97.06 363 PRO A C 1
ATOM 2914 O O . PRO A 1 363 ? -17.109 -20.672 -25.938 1 97.06 363 PRO A O 1
ATOM 2917 N N . GLY A 1 364 ? -15.773 -22.469 -25.797 1 97.94 364 GLY A N 1
ATOM 2918 C CA . GLY A 1 364 ? -14.602 -21.672 -25.438 1 97.94 364 GLY A CA 1
ATOM 2919 C C . GLY A 1 364 ? -13.992 -20.953 -26.625 1 97.94 364 GLY A C 1
ATOM 2920 O O . GLY A 1 364 ? -13.078 -20.141 -26.469 1 97.94 364 GLY A O 1
ATOM 2921 N N . LYS A 1 365 ? -14.484 -21.219 -27.781 1 97.94 365 LYS A N 1
ATOM 2922 C CA . LYS A 1 365 ? -13.922 -20.672 -29.016 1 97.94 365 LYS A CA 1
ATOM 29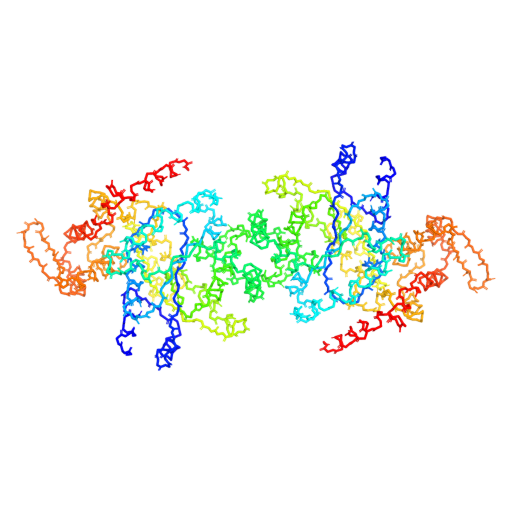23 C C . LYS A 1 365 ? -13.906 -19.141 -28.969 1 97.94 365 LYS A C 1
ATOM 2925 O O . LYS A 1 365 ? -12.922 -18.516 -29.375 1 97.94 365 LYS A O 1
ATOM 2930 N N . LYS A 1 366 ? -14.969 -18.516 -28.516 1 97.62 366 LYS A N 1
ATOM 2931 C CA . LYS A 1 366 ? -15.07 -17.062 -28.453 1 97.62 366 LYS A CA 1
ATOM 2932 C C . LYS A 1 366 ? -14 -16.469 -27.547 1 97.62 366 LYS A C 1
ATOM 2934 O O . LYS A 1 366 ? -13.461 -15.398 -27.828 1 97.62 366 LYS A O 1
ATOM 2939 N N . TYR A 1 367 ? -13.656 -17.156 -26.5 1 97.56 367 TYR A N 1
ATOM 2940 C CA . TYR A 1 367 ? -12.641 -16.672 -25.562 1 97.56 367 TYR A CA 1
ATOM 2941 C C . TYR A 1 367 ? -11.258 -16.734 -26.188 1 97.56 367 TYR A C 1
ATOM 2943 O O . TYR A 1 367 ? -10.445 -15.82 -26 1 97.56 367 TYR A O 1
ATOM 2951 N N . LEU A 1 368 ? -10.969 -17.797 -26.859 1 97.06 368 LEU A N 1
ATOM 2952 C CA . LEU A 1 368 ? -9.672 -17.953 -27.531 1 97.06 368 LEU A CA 1
ATOM 2953 C C . LEU A 1 368 ? -9.492 -16.891 -28.609 1 97.06 368 LEU A C 1
ATOM 2955 O O . LEU A 1 368 ? -8.406 -16.328 -28.75 1 97.06 368 LEU A O 1
ATOM 2959 N N . GLU A 1 369 ? -10.508 -16.641 -29.375 1 96.5 369 GLU A N 1
ATOM 2960 C CA . GLU A 1 369 ? -10.469 -15.609 -30.406 1 96.5 369 GLU A CA 1
ATOM 2961 C C . GLU A 1 369 ? -10.203 -14.234 -29.797 1 96.5 369 GLU A C 1
ATOM 2963 O O . GLU A 1 369 ? -9.422 -13.445 -30.344 1 96.5 369 GLU A O 1
ATOM 2968 N N . GLU A 1 370 ? -10.836 -13.984 -28.719 1 95.44 370 GLU A N 1
ATOM 2969 C CA . GLU A 1 370 ? -10.609 -12.719 -28.031 1 95.44 370 GLU A CA 1
ATOM 2970 C C . GLU A 1 370 ? -9.148 -12.586 -27.594 1 95.44 370 GLU A C 1
ATOM 2972 O O . GLU A 1 370 ? -8.562 -11.508 -27.703 1 95.44 370 GLU A O 1
ATOM 2977 N N . MET A 1 371 ? -8.633 -13.609 -27.094 1 95.25 371 MET A N 1
ATOM 2978 C CA . MET A 1 371 ? -7.25 -13.602 -26.641 1 95.25 371 MET A CA 1
ATOM 2979 C C . MET A 1 371 ? -6.297 -13.32 -27.797 1 95.25 371 MET A C 1
ATOM 2981 O O . MET A 1 371 ? -5.309 -12.602 -27.625 1 95.25 371 MET A O 1
ATOM 2985 N N . LYS A 1 372 ? -6.543 -13.914 -28.875 1 92.12 372 LYS A N 1
ATOM 2986 C CA . LYS A 1 372 ? -5.703 -13.703 -30.047 1 92.12 372 LYS A CA 1
ATOM 2987 C C . LYS A 1 372 ? -5.742 -12.242 -30.5 1 92.12 372 LYS A C 1
ATOM 2989 O O . LYS A 1 372 ? -4.723 -11.688 -30.922 1 92.12 372 LYS A O 1
ATOM 2994 N N . GLU A 1 373 ? -6.832 -11.609 -30.328 1 90.88 373 GLU A N 1
ATOM 2995 C CA . GLU A 1 373 ? -6.98 -10.195 -30.672 1 90.88 373 GLU A CA 1
ATOM 2996 C C . GLU A 1 373 ? -6.219 -9.305 -29.703 1 90.88 373 GLU A C 1
ATOM 2998 O O . GLU A 1 373 ? -5.594 -8.328 -30.109 1 90.88 373 GLU A O 1
ATOM 3003 N N . ILE A 1 374 ? -6.27 -9.633 -28.469 1 89.75 374 ILE A N 1
ATOM 3004 C CA . ILE A 1 374 ? -5.602 -8.852 -27.438 1 89.75 374 ILE A CA 1
ATOM 3005 C C . ILE A 1 374 ? -4.086 -8.945 -27.625 1 89.75 374 ILE A C 1
ATOM 3007 O O . ILE A 1 374 ? -3.375 -7.949 -27.453 1 89.75 374 ILE A O 1
ATOM 3011 N N . GLN A 1 375 ? -3.605 -10.086 -27.891 1 74.88 375 GLN A N 1
ATOM 3012 C CA . GLN A 1 375 ? -2.174 -10.312 -28.062 1 74.88 375 GLN A CA 1
ATOM 3013 C C . GLN A 1 375 ? -1.636 -9.578 -29.281 1 74.88 375 GLN A C 1
ATOM 3015 O O . GLN A 1 375 ? -0.486 -9.133 -29.297 1 74.88 375 GLN A O 1
ATOM 3020 N N . ILE A 1 376 ? -2.416 -9.492 -30.203 1 54.47 376 ILE A N 1
ATOM 3021 C CA . ILE A 1 376 ? -2.035 -8.789 -31.422 1 54.47 376 ILE A CA 1
ATOM 3022 C C . ILE A 1 376 ? -1.981 -7.285 -31.172 1 54.47 376 ILE A C 1
ATOM 3024 O O . ILE A 1 376 ? -1.092 -6.594 -31.672 1 54.47 376 ILE A O 1
ATOM 3028 N N . THR A 1 377 ? -2.746 -6.727 -30.453 1 47.62 377 THR A N 1
ATOM 3029 C CA . THR A 1 377 ? -2.834 -5.289 -30.234 1 47.62 377 THR A CA 1
ATOM 3030 C C . THR A 1 377 ? -1.807 -4.836 -29.188 1 47.62 377 THR A C 1
ATOM 3032 O O . THR A 1 377 ? -1.536 -3.641 -29.062 1 47.62 377 THR A O 1
ATOM 3035 N N . ARG A 1 378 ? -1.185 -5.758 -28.828 1 57.84 378 ARG A N 1
ATOM 3036 C CA . ARG A 1 378 ? -0.142 -5.359 -27.891 1 57.84 378 ARG A CA 1
ATOM 3037 C C . ARG A 1 378 ? 1.216 -5.273 -28.578 1 57.84 378 ARG A C 1
ATOM 3039 O O . ARG A 1 378 ? 1.584 -6.164 -29.344 1 57.84 378 ARG A O 1
ATOM 3046 N N . MET B 1 1 ? -14.602 38.906 -6.547 1 77.88 1 MET B N 1
ATOM 3047 C CA . MET B 1 1 ? -13.492 38.062 -6.996 1 77.88 1 MET B CA 1
ATOM 3048 C C . MET B 1 1 ? -12.203 38.469 -6.281 1 77.88 1 MET B C 1
ATOM 3050 O O . MET B 1 1 ? -11.555 37.594 -5.672 1 77.88 1 MET B O 1
ATOM 3054 N N . ASP B 1 2 ? -11.914 39.688 -6.145 1 86 2 ASP B N 1
ATOM 3055 C CA . ASP B 1 2 ? -10.664 40.156 -5.555 1 86 2 ASP B CA 1
ATOM 3056 C C . ASP B 1 2 ? -10.617 39.844 -4.055 1 86 2 ASP B C 1
ATOM 3058 O O . ASP B 1 2 ? -9.586 39.438 -3.527 1 86 2 ASP B O 1
ATOM 3062 N N . GLU B 1 3 ? -11.773 40 -3.412 1 92.19 3 GLU B N 1
ATOM 3063 C CA . GLU B 1 3 ? -11.805 39.75 -1.972 1 92.19 3 GLU B CA 1
ATOM 3064 C C . GLU B 1 3 ? -11.625 38.281 -1.656 1 92.19 3 GLU B C 1
ATOM 3066 O O . GLU B 1 3 ? -10.953 37.906 -0.684 1 92.19 3 GLU B O 1
ATOM 3071 N N . LYS B 1 4 ? -12.297 37.438 -2.447 1 93.94 4 LYS B N 1
ATOM 3072 C CA . LYS B 1 4 ? -12.156 36 -2.285 1 93.94 4 LYS B CA 1
ATOM 3073 C C . LYS B 1 4 ? -10.695 35.562 -2.396 1 93.94 4 LYS B C 1
ATOM 3075 O O . LYS B 1 4 ? -10.195 34.812 -1.569 1 93.94 4 LYS B O 1
ATOM 3080 N N . ILE B 1 5 ? -10.016 36.094 -3.35 1 96.06 5 ILE B N 1
ATOM 3081 C CA . ILE B 1 5 ? -8.609 35.781 -3.594 1 96.06 5 ILE B CA 1
ATOM 3082 C C . ILE B 1 5 ? -7.758 36.312 -2.443 1 96.06 5 ILE B C 1
ATOM 3084 O O . ILE B 1 5 ? -6.844 35.625 -1.976 1 96.06 5 ILE B O 1
ATOM 3088 N N . ARG B 1 6 ? -7.996 37.5 -2.021 1 96.25 6 ARG B N 1
ATOM 3089 C CA . ARG B 1 6 ? -7.262 38.094 -0.911 1 96.25 6 ARG B CA 1
ATOM 3090 C C . ARG B 1 6 ? -7.352 37.219 0.336 1 96.25 6 ARG B C 1
ATOM 3092 O O . ARG B 1 6 ? -6.344 36.969 0.991 1 96.25 6 ARG B O 1
ATOM 3099 N N . LEU B 1 7 ? -8.531 36.781 0.671 1 97.38 7 LEU B N 1
ATOM 3100 C CA . LEU B 1 7 ? -8.758 35.938 1.845 1 97.38 7 LEU B CA 1
ATOM 3101 C C . LEU B 1 7 ? -7.984 34.625 1.738 1 97.38 7 LEU B C 1
ATOM 3103 O O . LEU B 1 7 ? -7.41 34.156 2.723 1 97.38 7 LEU B O 1
ATOM 3107 N N . ILE B 1 8 ? -7.945 34.062 0.519 1 98.06 8 ILE B N 1
ATOM 3108 C CA . ILE B 1 8 ? -7.289 32.781 0.3 1 98.06 8 ILE B CA 1
ATOM 3109 C C . ILE B 1 8 ? -5.773 32.969 0.362 1 98.06 8 ILE B C 1
ATOM 3111 O O . ILE B 1 8 ? -5.066 32.125 0.923 1 98.06 8 ILE B O 1
ATOM 3115 N N . MET B 1 9 ? -5.297 34.125 -0.026 1 97.31 9 MET B N 1
ATOM 3116 C CA . MET B 1 9 ? -3.865 34.312 -0.223 1 97.31 9 MET B CA 1
ATOM 3117 C C . MET B 1 9 ? -3.223 34.938 1.015 1 97.31 9 MET B C 1
ATOM 3119 O O . MET B 1 9 ? -2.006 34.844 1.196 1 97.31 9 MET B O 1
ATOM 3123 N N . ARG B 1 10 ? -3.949 35.625 1.788 1 96.69 10 ARG B N 1
ATOM 3124 C CA . ARG B 1 10 ? -3.332 36.344 2.898 1 96.69 10 ARG B CA 1
ATOM 3125 C C . ARG B 1 10 ? -2.779 35.375 3.938 1 96.69 10 ARG B C 1
ATOM 3127 O O . ARG B 1 10 ? -3.197 34.219 4 1 96.69 10 ARG B O 1
ATOM 3134 N N . GLU B 1 11 ? -1.935 35.812 4.742 1 97.06 11 GLU B N 1
ATOM 3135 C CA . GLU B 1 11 ? -1.397 35.031 5.844 1 97.06 11 GLU B CA 1
ATOM 3136 C C . GLU B 1 11 ? -2.518 34.438 6.711 1 97.06 11 GLU B C 1
ATOM 3138 O O . GLU B 1 11 ? -3.564 35.094 6.871 1 97.06 11 GLU B O 1
ATOM 3143 N N . PRO B 1 12 ? -2.295 33.219 7.102 1 98 12 PRO B N 1
ATOM 3144 C CA . PRO B 1 12 ? -1.024 32.531 7.266 1 98 12 PRO B CA 1
ATOM 3145 C C . PRO B 1 12 ? -0.623 31.734 6.027 1 98 12 PRO B C 1
ATOM 3147 O O . PRO B 1 12 ? 0.31 30.922 6.078 1 98 12 PRO B O 1
ATOM 3150 N N . THR B 1 13 ? -1.281 31.922 4.863 1 98.44 13 THR B N 1
ATOM 3151 C CA . THR B 1 13 ? -0.851 31.297 3.615 1 98.44 13 THR B CA 1
ATOM 3152 C C . THR B 1 13 ? 0.58 31.703 3.275 1 98.44 13 THR B C 1
ATOM 3154 O O . THR B 1 13 ? 0.916 32.875 3.289 1 98.44 13 THR B O 1
ATOM 3157 N N . GLU B 1 14 ? 1.36 30.734 3.074 1 97.19 14 GLU B N 1
ATOM 3158 C CA . GLU B 1 14 ? 2.752 30.969 2.703 1 97.19 14 GLU B CA 1
ATOM 3159 C C . GLU B 1 14 ? 2.977 30.703 1.215 1 97.19 14 GLU B C 1
ATOM 3161 O O . GLU B 1 14 ? 3.822 31.359 0.591 1 97.19 14 GLU B O 1
ATOM 3166 N N . GLU B 1 15 ? 2.252 29.703 0.684 1 97.44 15 GLU B N 1
ATOM 3167 C CA . GLU B 1 15 ? 2.453 29.328 -0.71 1 97.44 15 GLU B CA 1
ATOM 3168 C C . GLU B 1 15 ? 1.178 28.75 -1.316 1 97.44 15 GLU B C 1
ATOM 3170 O O . GLU B 1 15 ? 0.441 28.016 -0.648 1 97.44 15 GLU B O 1
ATOM 3175 N N . VAL B 1 16 ? 0.915 29.172 -2.514 1 98.31 16 VAL B N 1
ATOM 3176 C CA . VAL B 1 16 ? -0.105 28.516 -3.336 1 98.31 16 VAL B CA 1
ATOM 3177 C C . VAL B 1 16 ? 0.528 27.984 -4.617 1 98.31 16 VAL B C 1
ATOM 3179 O O . VAL B 1 16 ? 1.133 28.734 -5.383 1 98.31 16 VAL B O 1
ATOM 3182 N N . LEU B 1 17 ? 0.365 26.688 -4.715 1 97.19 17 LEU B N 1
ATOM 3183 C CA . LEU B 1 17 ? 0.839 26.078 -5.957 1 97.19 17 LEU B CA 1
ATOM 3184 C C . LEU B 1 17 ? -0.237 26.141 -7.035 1 97.19 17 LEU B C 1
ATOM 3186 O O . LEU B 1 17 ? -1.421 25.953 -6.75 1 97.19 17 LEU B O 1
ATOM 3190 N N . THR B 1 18 ? -0.005 26.547 -8.18 1 90.88 18 THR B N 1
ATOM 3191 C CA . THR B 1 18 ? -0.892 26.703 -9.32 1 90.88 18 THR B CA 1
ATOM 3192 C C . THR B 1 18 ? -1.856 27.875 -9.102 1 90.88 18 THR B C 1
ATOM 3194 O O . THR B 1 18 ? -3.07 27.719 -9.25 1 90.88 18 THR B O 1
ATOM 3197 N N . PRO B 1 19 ? -1.39 29.047 -8.75 1 94.81 19 PRO B N 1
ATOM 3198 C CA . PRO B 1 19 ? -2.246 30.203 -8.445 1 94.81 19 PRO B CA 1
ATOM 3199 C C . PRO B 1 19 ? -3.109 30.625 -9.633 1 94.81 19 PRO B C 1
ATOM 3201 O O . PRO B 1 19 ? -4.223 31.125 -9.445 1 94.81 19 PRO B O 1
ATOM 3204 N N . GLU B 1 20 ? -2.619 30.359 -10.836 1 95.88 20 GLU B N 1
ATOM 3205 C CA . GLU B 1 20 ? -3.404 30.688 -12.016 1 95.88 20 GLU B CA 1
ATOM 3206 C C . GLU B 1 20 ? -4.66 29.828 -12.109 1 95.88 20 GLU B C 1
ATOM 3208 O O . GLU B 1 20 ? -5.711 30.297 -12.547 1 95.88 20 GLU B O 1
ATOM 3213 N N . LEU B 1 21 ? -4.523 28.609 -11.711 1 96.5 21 LEU B N 1
ATOM 3214 C CA . LEU B 1 21 ? -5.668 27.703 -11.703 1 96.5 21 LEU B CA 1
ATOM 3215 C C . LEU B 1 21 ? -6.711 28.156 -10.688 1 96.5 21 LEU B C 1
ATOM 3217 O O . LEU B 1 21 ? -7.914 28.078 -10.953 1 96.5 21 LEU B O 1
ATOM 3221 N N . LEU B 1 22 ? -6.258 28.578 -9.5 1 97 22 LEU B N 1
ATOM 3222 C CA . LEU B 1 22 ? -7.156 29.125 -8.492 1 97 22 LEU B CA 1
ATOM 3223 C C . LEU B 1 22 ? -7.957 30.297 -9.047 1 97 22 LEU B C 1
ATOM 3225 O O . LEU B 1 22 ? -9.18 30.359 -8.867 1 97 22 LEU B O 1
ATOM 3229 N N . LYS B 1 23 ? -7.289 31.156 -9.719 1 96.38 23 LYS B N 1
ATOM 3230 C CA . LYS B 1 23 ? -7.945 32.312 -10.32 1 96.38 23 LYS B CA 1
ATOM 3231 C C . LYS B 1 23 ? -8.969 31.891 -11.367 1 96.38 23 LYS B C 1
ATOM 3233 O O . LYS B 1 23 ? -10.062 32.469 -11.445 1 96.38 23 LYS B O 1
ATOM 3238 N N . GLU B 1 24 ? -8.594 30.953 -12.164 1 96.31 24 GLU B N 1
ATOM 3239 C CA . GLU B 1 24 ? -9.484 30.438 -13.195 1 96.31 24 GLU B CA 1
ATOM 3240 C C . GLU B 1 24 ? -10.758 29.859 -12.57 1 96.31 24 GLU B C 1
ATOM 3242 O O . GLU B 1 24 ? -11.859 30.094 -13.07 1 96.31 24 GLU B O 1
ATOM 3247 N N . TYR B 1 25 ? -10.594 29.062 -11.484 1 95.75 25 TYR B N 1
ATOM 3248 C CA . TYR B 1 25 ? -11.742 28.484 -10.797 1 95.75 25 TYR B CA 1
ATOM 3249 C C . TYR B 1 25 ? -12.688 29.562 -10.305 1 95.75 25 TYR B C 1
ATOM 3251 O O . TYR B 1 25 ? -13.898 29.469 -10.477 1 95.75 25 TYR B O 1
ATOM 3259 N N . ILE B 1 26 ? -12.109 30.594 -9.758 1 95.38 26 ILE B N 1
ATOM 3260 C CA . ILE B 1 26 ? -12.898 31.672 -9.172 1 95.38 26 ILE B CA 1
ATOM 3261 C C . ILE B 1 26 ? -13.594 32.438 -10.289 1 95.38 26 ILE B C 1
ATOM 3263 O O . ILE B 1 26 ? -14.789 32.75 -10.188 1 95.38 26 ILE B O 1
ATOM 3267 N N . GLU B 1 27 ? -12.914 32.719 -11.344 1 95.62 27 GLU B N 1
ATOM 3268 C CA . GLU B 1 27 ? -13.453 33.469 -12.469 1 95.62 27 GLU B CA 1
ATOM 3269 C C . GLU B 1 27 ? -14.586 32.719 -13.148 1 95.62 27 GLU B C 1
ATOM 3271 O O . GLU B 1 27 ? -15.578 33.312 -13.578 1 95.62 27 GLU B O 1
ATOM 3276 N N . GLN B 1 28 ? -14.469 31.453 -13.289 1 96.06 28 GLN B N 1
ATOM 3277 C CA . GLN B 1 28 ? -15.438 30.625 -13.992 1 96.06 28 GLN B CA 1
ATOM 3278 C C . GLN B 1 28 ? -16.562 30.172 -13.07 1 96.06 28 GLN B C 1
ATOM 3280 O O . GLN B 1 28 ? -17.516 29.516 -13.5 1 96.06 28 GLN B O 1
ATOM 3285 N N . GLY B 1 29 ? -16.453 30.469 -11.828 1 94.5 29 GLY B N 1
ATOM 3286 C CA . GLY B 1 29 ? -17.5 30.125 -10.883 1 94.5 29 GLY B CA 1
ATOM 3287 C C . GLY B 1 29 ? -17.469 28.672 -10.461 1 94.5 29 GLY B C 1
ATOM 3288 O O . GLY B 1 29 ? -18.5 28.125 -10.062 1 94.5 29 GLY B O 1
ATOM 3289 N N . VAL B 1 30 ? -16.359 28.031 -10.625 1 95.44 30 VAL B N 1
ATOM 3290 C CA . VAL B 1 30 ? -16.203 26.656 -10.164 1 95.44 30 VAL B CA 1
ATOM 3291 C C . VAL B 1 30 ? -16.188 26.625 -8.641 1 95.44 30 VAL B C 1
ATOM 3293 O O . VAL B 1 30 ? -15.383 27.312 -8.008 1 95.44 30 VAL B O 1
ATOM 3296 N N . PRO B 1 31 ? -17.109 25.906 -8.039 1 96.81 31 PRO B N 1
ATOM 3297 C CA . PRO B 1 31 ? -17.094 25.812 -6.574 1 96.81 31 PRO B CA 1
ATOM 3298 C C . PRO B 1 31 ? -15.781 25.219 -6.043 1 96.81 31 PRO B C 1
ATOM 3300 O O . PRO B 1 31 ? -15.305 24.203 -6.562 1 96.81 31 PRO B O 1
ATOM 3303 N N . LEU B 1 32 ? -15.227 25.844 -5.062 1 97.69 32 LEU B N 1
ATOM 3304 C CA . LEU B 1 32 ? -14.008 25.359 -4.422 1 97.69 32 LEU B CA 1
ATOM 3305 C C . LEU B 1 32 ? -14.344 24.375 -3.297 1 97.69 32 LEU B C 1
ATOM 3307 O O . LEU B 1 32 ? -15.117 24.703 -2.395 1 97.69 32 LEU B O 1
ATOM 3311 N N . LYS B 1 33 ? -13.812 23.172 -3.395 1 98.19 33 LYS B N 1
ATOM 3312 C CA . LYS B 1 33 ? -13.93 22.125 -2.383 1 98.19 33 LYS B CA 1
ATOM 3313 C C . LYS B 1 33 ? -12.609 21.922 -1.646 1 98.19 33 LYS B C 1
ATOM 3315 O O . LYS B 1 33 ? -11.648 21.391 -2.215 1 98.19 33 LYS B O 1
ATOM 3320 N N . HIS B 1 34 ? -12.648 22.25 -0.398 1 98.75 34 HIS B N 1
ATOM 3321 C CA . HIS B 1 34 ? -11.445 22.297 0.432 1 98.75 34 HIS B CA 1
ATOM 3322 C C . HIS B 1 34 ? -11.352 21.062 1.325 1 98.75 34 HIS B C 1
ATOM 3324 O O . HIS B 1 34 ? -12.375 20.484 1.71 1 98.75 34 HIS B O 1
ATOM 3330 N N . TYR B 1 35 ? -10.094 20.672 1.574 1 98.62 35 TYR B N 1
ATOM 3331 C CA . TYR B 1 35 ? -9.891 19.797 2.727 1 98.62 35 TYR B CA 1
ATOM 3332 C C . TYR B 1 35 ? -8.562 20.094 3.41 1 98.62 35 TYR B C 1
ATOM 3334 O O . TYR B 1 35 ? -7.637 20.609 2.781 1 98.62 35 TYR B O 1
ATOM 3342 N N . ILE B 1 36 ? -8.43 19.797 4.613 1 98.88 36 ILE B N 1
ATOM 3343 C CA . ILE B 1 36 ? -7.18 19.656 5.355 1 98.88 36 ILE B CA 1
ATOM 3344 C C . ILE B 1 36 ? -7.242 18.422 6.242 1 98.88 36 ILE B C 1
ATOM 3346 O O . ILE B 1 36 ? -8.234 18.188 6.938 1 98.88 36 ILE B O 1
ATOM 3350 N N . GLY B 1 37 ? -6.199 17.609 6.133 1 98.62 37 GLY B N 1
ATOM 3351 C CA . GLY B 1 37 ? -6.121 16.391 6.914 1 98.62 37 GLY B CA 1
ATOM 3352 C C . GLY B 1 37 ? -5.293 16.547 8.18 1 98.62 37 GLY B C 1
ATOM 3353 O O . GLY B 1 37 ? -4.309 17.281 8.195 1 98.62 37 GLY B O 1
ATOM 3354 N N . PHE B 1 38 ? -5.707 15.773 9.18 1 98.25 38 PHE B N 1
ATOM 3355 C CA . PHE B 1 38 ? -5 15.805 10.453 1 98.25 38 PHE B CA 1
ATOM 3356 C C . PHE B 1 38 ? -4.711 14.398 10.945 1 98.25 38 PHE B C 1
ATOM 3358 O O . PHE B 1 38 ? -5.617 13.57 11.055 1 98.25 38 PHE B O 1
ATOM 3365 N N . GLU B 1 39 ? -3.467 14.141 11.227 1 97.06 39 GLU B N 1
ATOM 3366 C CA . GLU B 1 39 ? -3.172 12.984 12.062 1 97.06 39 GLU B CA 1
ATOM 3367 C C . GLU B 1 39 ? -3.6 13.227 13.508 1 97.06 39 GLU B C 1
ATOM 3369 O O . GLU B 1 39 ? -3.4 14.312 14.047 1 97.06 39 GLU B O 1
ATOM 3374 N N . ILE B 1 40 ? -4.156 12.203 14.125 1 97.06 40 ILE B N 1
ATOM 3375 C CA . ILE B 1 40 ? -4.578 12.281 15.523 1 97.06 40 ILE B CA 1
ATOM 3376 C C . ILE B 1 40 ? -3.404 11.945 16.438 1 97.06 40 ILE B C 1
ATOM 3378 O O . ILE B 1 40 ? -3.17 10.781 16.75 1 97.06 40 ILE B O 1
ATOM 3382 N N . SER B 1 41 ? -2.713 12.906 16.953 1 90.25 41 SER B N 1
ATOM 3383 C CA . SER B 1 41 ? -1.444 12.633 17.609 1 90.25 41 SER B CA 1
ATOM 3384 C C . SER B 1 41 ? -1.468 13.109 19.062 1 90.25 41 SER B C 1
ATOM 3386 O O . SER B 1 41 ? -0.483 12.953 19.781 1 90.25 41 SER B O 1
ATOM 3388 N N . GLY B 1 42 ? -2.518 13.641 19.547 1 90 42 GLY B N 1
ATOM 3389 C CA . GLY B 1 42 ? -2.537 14.117 20.922 1 90 42 GLY B CA 1
ATOM 3390 C C . GLY B 1 42 ? -3.117 15.508 21.078 1 90 42 GLY B C 1
ATOM 3391 O O . GLY B 1 42 ? -4.094 15.852 20.406 1 90 42 GLY B O 1
ATOM 3392 N N . PHE B 1 43 ? -2.467 16.266 22 1 95.75 43 PHE B N 1
ATOM 3393 C CA . PHE B 1 43 ? -3.01 17.562 22.344 1 95.75 43 PHE B CA 1
ATOM 3394 C C . PHE B 1 43 ? -2.84 18.531 21.172 1 95.75 43 PHE B C 1
ATOM 3396 O O . PHE B 1 43 ? -1.808 18.531 20.5 1 95.75 43 PHE B O 1
ATOM 3403 N N . VAL B 1 44 ? -3.828 19.344 20.969 1 97.5 44 VAL B N 1
ATOM 3404 C CA . VAL B 1 44 ? -3.84 20.344 19.906 1 97.5 44 VAL B CA 1
ATOM 3405 C C . VAL B 1 44 ? -3.131 21.609 20.375 1 97.5 44 VAL B C 1
ATOM 3407 O O . VAL B 1 44 ? -3.475 22.172 21.422 1 97.5 44 VAL B O 1
ATOM 3410 N N . HIS B 1 45 ? -2.111 21.984 19.625 1 98.06 45 HIS B N 1
ATOM 3411 C CA . HIS B 1 45 ? -1.351 23.172 19.969 1 98.06 45 HIS B CA 1
ATOM 3412 C C . HIS B 1 45 ? -1.735 24.344 19.094 1 98.06 45 HIS B C 1
ATOM 3414 O O . HIS B 1 45 ? -2.57 24.219 18.188 1 98.06 45 HIS B O 1
ATOM 3420 N N . LEU B 1 46 ? -1.085 25.531 19.25 1 98.06 46 LEU B N 1
ATOM 3421 C CA . LEU B 1 46 ? -1.405 26.797 18.578 1 98.06 46 LEU B CA 1
ATOM 3422 C C . LEU B 1 46 ? -1.303 26.641 17.078 1 98.06 46 LEU B C 1
ATOM 3424 O O . LEU B 1 46 ? -2.102 27.219 16.328 1 98.06 46 LEU B O 1
ATOM 3428 N N . GLY B 1 47 ? -0.31 25.891 16.625 1 97.69 47 GLY B N 1
ATOM 3429 C CA . GLY B 1 47 ? -0.139 25.688 15.188 1 97.69 47 GLY B CA 1
ATOM 3430 C C . GLY B 1 47 ? -1.315 24.984 14.539 1 97.69 47 GLY B C 1
ATOM 3431 O O . GLY B 1 47 ? -1.913 25.5 13.594 1 97.69 47 GLY B O 1
ATOM 3432 N N . THR B 1 48 ? -1.685 23.859 15.078 1 97.25 48 THR B N 1
ATOM 3433 C CA . THR B 1 48 ? -2.773 23.047 14.555 1 97.25 48 THR B CA 1
ATOM 3434 C C . THR B 1 48 ? -4.125 23.688 14.844 1 97.25 48 THR B C 1
ATOM 3436 O O . THR B 1 48 ? -5.008 23.719 13.984 1 97.25 48 THR B O 1
ATOM 3439 N N . GLY B 1 49 ? -4.266 24.188 15.953 1 98 49 GLY B N 1
ATOM 3440 C CA . GLY B 1 49 ? -5.547 24.734 16.375 1 98 49 GLY B CA 1
ATOM 3441 C C . GLY B 1 49 ? -5.812 26.125 15.836 1 98 49 GLY B C 1
ATOM 3442 O O . GLY B 1 49 ? -6.781 26.344 15.102 1 98 49 GLY B O 1
ATOM 3443 N N . ILE B 1 50 ? -4.91 27.031 16.094 1 98.38 50 ILE B N 1
ATOM 3444 C CA . ILE B 1 50 ? -5.219 28.438 15.852 1 98.38 50 ILE B CA 1
ATOM 3445 C C . ILE B 1 50 ? -4.75 28.844 14.453 1 98.38 50 ILE B C 1
ATOM 3447 O O . ILE B 1 50 ? -5.535 29.344 13.656 1 98.38 50 ILE B O 1
ATOM 3451 N N . VAL B 1 51 ? -3.527 28.578 14.078 1 98.62 51 VAL B N 1
ATOM 3452 C CA . VAL B 1 51 ? -2.986 29 12.797 1 98.62 51 VAL B CA 1
ATOM 3453 C C . VAL B 1 51 ? -3.74 28.312 11.656 1 98.62 51 VAL B C 1
ATOM 3455 O O . VAL B 1 51 ? -4.168 28.969 10.703 1 98.62 51 VAL B O 1
ATOM 3458 N N . THR B 1 52 ? -3.928 27.047 11.773 1 98.69 52 THR B N 1
ATOM 3459 C CA . THR B 1 52 ? -4.621 26.281 10.742 1 98.69 52 THR B CA 1
ATOM 3460 C C . THR B 1 52 ? -6.086 26.703 10.648 1 98.69 52 THR B C 1
ATOM 3462 O O . THR B 1 52 ? -6.602 26.938 9.547 1 98.69 52 THR B O 1
ATOM 3465 N N . MET B 1 53 ? -6.746 26.844 11.773 1 98.75 53 MET B N 1
ATOM 3466 C CA . MET B 1 53 ? -8.172 27.156 11.766 1 98.75 53 MET B CA 1
ATOM 3467 C C . MET B 1 53 ? -8.406 28.594 11.312 1 98.75 53 MET B C 1
ATOM 3469 O O . MET B 1 53 ? -9.469 28.906 10.773 1 98.75 53 MET B O 1
ATOM 3473 N N . ARG B 1 54 ? -7.383 29.453 11.523 1 98.31 54 ARG B N 1
ATOM 3474 C CA . ARG B 1 54 ? -7.492 30.797 10.969 1 98.31 54 ARG B CA 1
ATOM 3475 C C . ARG B 1 54 ? -7.645 30.75 9.453 1 98.31 54 ARG B C 1
ATOM 3477 O O . ARG B 1 54 ? -8.453 31.5 8.883 1 98.31 54 ARG B O 1
ATOM 3484 N N . LYS B 1 55 ? -6.891 29.891 8.82 1 98.75 55 LYS B N 1
ATOM 3485 C CA . LYS B 1 55 ? -7.012 29.766 7.367 1 98.75 55 LYS B CA 1
ATOM 3486 C C . LYS B 1 55 ? -8.359 29.156 6.98 1 98.75 55 LYS B C 1
ATOM 3488 O O . LYS B 1 55 ? -8.977 29.594 6.004 1 98.75 55 LYS B O 1
ATOM 3493 N N . VAL B 1 56 ? -8.828 28.203 7.719 1 98.81 56 VAL B N 1
ATOM 3494 C CA . VAL B 1 56 ? -10.141 27.625 7.461 1 98.81 56 VAL B CA 1
ATOM 3495 C C . VAL B 1 56 ? -11.219 28.688 7.559 1 98.81 56 VAL B C 1
ATOM 3497 O O . VAL B 1 56 ? -12.117 28.766 6.719 1 98.81 56 VAL B O 1
ATOM 3500 N N . ALA B 1 57 ? -11.086 29.562 8.578 1 98.5 57 ALA B N 1
ATOM 3501 C CA . ALA B 1 57 ? -12.039 30.672 8.742 1 98.5 57 ALA B CA 1
ATOM 3502 C C . ALA B 1 57 ? -12.008 31.594 7.527 1 98.5 57 ALA B C 1
ATOM 3504 O O . ALA B 1 57 ? -13.055 32.031 7.047 1 98.5 57 ALA B O 1
ATOM 3505 N N . ASP B 1 58 ? -10.797 31.938 7.035 1 98.5 58 ASP B N 1
ATOM 3506 C CA . ASP B 1 58 ? -10.656 32.75 5.836 1 98.5 58 ASP B CA 1
ATOM 3507 C C . ASP B 1 58 ? -11.359 32.094 4.645 1 98.5 58 ASP B C 1
ATOM 3509 O O . ASP B 1 58 ? -12.023 32.781 3.863 1 98.5 58 ASP B O 1
ATOM 3513 N N . LEU B 1 59 ? -11.203 30.812 4.531 1 98.75 59 LEU B N 1
ATOM 3514 C CA . LEU B 1 59 ? -11.789 30.078 3.41 1 98.75 59 LEU B CA 1
ATOM 3515 C C . LEU B 1 59 ? -13.312 30.047 3.518 1 98.75 59 LEU B C 1
ATOM 3517 O O . LEU B 1 59 ? -14.008 30.172 2.512 1 98.75 59 LEU B O 1
ATOM 3521 N N . GLN B 1 60 ? -13.828 29.891 4.77 1 98.5 60 GLN B N 1
ATOM 3522 C CA . GLN B 1 60 ? -15.266 29.984 4.969 1 98.5 60 GLN B CA 1
ATOM 3523 C C . GLN B 1 60 ? -15.797 31.344 4.527 1 98.5 60 GLN B C 1
ATOM 3525 O O . GLN B 1 60 ? -16.812 31.422 3.822 1 98.5 60 GLN B O 1
ATOM 3530 N N . ARG B 1 61 ? -15.086 32.375 4.895 1 97.5 61 ARG B N 1
ATOM 3531 C CA . ARG B 1 61 ? -15.484 33.75 4.531 1 97.5 61 ARG B CA 1
ATOM 3532 C C . ARG B 1 61 ? -15.445 33.938 3.018 1 97.5 61 ARG B C 1
ATOM 3534 O O . ARG B 1 61 ? -16.25 34.688 2.465 1 97.5 61 ARG B O 1
ATOM 3541 N N . ALA B 1 62 ? -14.602 33.219 2.387 1 97.69 62 ALA B N 1
ATOM 3542 C CA . ALA B 1 62 ? -14.461 33.312 0.935 1 97.69 62 ALA B CA 1
ATOM 3543 C C . ALA B 1 62 ? -15.516 32.469 0.23 1 97.69 62 ALA B C 1
ATOM 3545 O O . ALA B 1 62 ? -15.531 32.375 -1 1 97.69 62 ALA B O 1
ATOM 3546 N N . GLY B 1 63 ? -16.344 31.766 0.994 1 96.75 63 GLY B N 1
ATOM 3547 C CA . GLY B 1 63 ? -17.422 30.984 0.412 1 96.75 63 GLY B CA 1
ATOM 3548 C C . GLY B 1 63 ? -16.984 29.594 0.018 1 96.75 63 GLY B C 1
ATOM 3549 O O . GLY B 1 63 ? -17.688 28.906 -0.74 1 96.75 63 GLY B O 1
ATOM 3550 N N . VAL B 1 64 ? -15.875 29.125 0.509 1 98.12 64 VAL B N 1
ATOM 3551 C CA . VAL B 1 64 ? -15.344 27.797 0.192 1 98.12 64 VAL B CA 1
ATOM 3552 C C . VAL B 1 64 ? -16 26.75 1.095 1 98.12 64 VAL B C 1
ATOM 3554 O O . VAL B 1 64 ? -16.188 26.984 2.289 1 98.12 64 VAL B O 1
ATOM 3557 N N . LYS B 1 65 ? -16.406 25.641 0.538 1 97.81 65 LYS B N 1
ATOM 3558 C CA . LYS B 1 65 ? -16.812 24.5 1.355 1 97.81 65 LYS B CA 1
ATOM 3559 C C . LYS B 1 65 ? -15.609 23.844 2.035 1 97.81 65 LYS B C 1
ATOM 3561 O O . LYS B 1 65 ? -14.742 23.281 1.365 1 97.81 65 LYS B O 1
ATOM 3566 N N . THR B 1 66 ? -15.602 23.922 3.375 1 98.75 66 THR B N 1
ATOM 3567 C CA . THR B 1 66 ? -14.406 23.5 4.094 1 98.75 66 THR B CA 1
ATOM 3568 C C . THR B 1 66 ? -14.625 22.141 4.754 1 98.75 66 THR B C 1
ATOM 3570 O O . THR B 1 66 ? -15.719 21.844 5.246 1 98.75 66 THR B O 1
ATOM 3573 N N . THR B 1 67 ? -13.594 21.281 4.711 1 98.88 67 THR B N 1
ATOM 3574 C CA . THR B 1 67 ? -13.633 19.938 5.273 1 98.88 67 THR B CA 1
ATOM 3575 C C . THR B 1 67 ? -12.43 19.688 6.172 1 98.88 67 THR B C 1
ATOM 3577 O O . THR B 1 67 ? -11.289 19.953 5.781 1 98.88 67 THR B O 1
ATOM 3580 N N . LEU B 1 68 ? -12.703 19.281 7.41 1 98.94 68 LEU B N 1
ATOM 3581 C CA . LEU B 1 68 ? -11.68 18.734 8.297 1 98.94 68 LEU B CA 1
ATOM 3582 C C . LEU B 1 68 ? -11.648 17.219 8.234 1 98.94 68 LEU B C 1
ATOM 3584 O O . LEU B 1 68 ? -12.625 16.547 8.594 1 98.94 68 LEU B O 1
ATOM 3588 N N . PHE B 1 69 ? -10.57 16.703 7.742 1 98.94 69 PHE B N 1
ATOM 3589 C CA . PHE B 1 69 ? -10.398 15.273 7.543 1 98.94 69 PHE B CA 1
ATOM 3590 C C . PHE B 1 69 ? -9.586 14.656 8.68 1 98.94 69 PHE B C 1
ATOM 3592 O O . PHE B 1 69 ? -8.391 14.93 8.805 1 98.94 69 PHE B O 1
ATOM 3599 N N . LEU B 1 70 ? -10.242 13.914 9.555 1 98.88 70 LEU B N 1
ATOM 3600 C CA . LEU B 1 70 ? -9.578 13.234 10.664 1 98.88 70 LEU B CA 1
ATOM 3601 C C . LEU B 1 70 ? -9 11.898 10.203 1 98.88 70 LEU B C 1
ATOM 3603 O O . LEU B 1 70 ? -9.727 10.906 10.078 1 98.88 70 LEU B O 1
ATOM 3607 N N . ALA B 1 71 ? -7.715 11.812 10.094 1 98.69 71 ALA B N 1
ATOM 3608 C CA . ALA B 1 71 ? -7.008 10.734 9.414 1 98.69 71 ALA B CA 1
ATOM 3609 C C . ALA B 1 71 ? -6.633 9.625 10.398 1 98.69 71 ALA B C 1
ATOM 3611 O O . ALA B 1 71 ? -5.449 9.375 10.633 1 98.69 71 ALA B O 1
ATOM 3612 N N . ASP B 1 72 ? -7.594 8.875 10.891 1 98.5 72 ASP B N 1
ATOM 3613 C CA . ASP B 1 72 ? -7.379 7.863 11.922 1 98.5 72 ASP B CA 1
ATOM 3614 C C . ASP B 1 72 ? -6.547 6.699 11.383 1 98.5 72 ASP B C 1
ATOM 3616 O O . ASP B 1 72 ? -5.676 6.18 12.086 1 98.5 72 ASP B O 1
ATOM 3620 N N . TYR B 1 73 ? -6.723 6.262 10.141 1 98.38 73 TYR B N 1
ATOM 3621 C CA . TYR B 1 73 ? -5.934 5.16 9.594 1 98.38 73 TYR B CA 1
ATOM 3622 C C . TYR B 1 73 ? -4.484 5.582 9.375 1 98.38 73 TYR B C 1
ATOM 3624 O O . TYR B 1 73 ? -3.564 4.793 9.602 1 98.38 73 TYR B O 1
ATOM 3632 N N . HIS B 1 74 ? -4.312 6.812 8.875 1 98.5 74 HIS B N 1
ATOM 3633 C CA . HIS B 1 74 ? -2.961 7.352 8.773 1 98.5 74 HIS B CA 1
ATOM 3634 C C . HIS B 1 74 ? -2.271 7.367 10.133 1 98.5 74 HIS B C 1
ATOM 3636 O O . HIS B 1 74 ? -1.1 6.996 10.242 1 98.5 74 HIS B O 1
ATOM 3642 N N . SER B 1 75 ? -3 7.809 11.164 1 97.81 75 SER B N 1
ATOM 3643 C CA . SER B 1 75 ? -2.486 7.828 12.531 1 97.81 75 SER B CA 1
ATOM 3644 C C . SER B 1 75 ? -2.121 6.426 13.008 1 97.81 75 SER B C 1
ATOM 3646 O O . SER B 1 75 ? -1.115 6.242 13.695 1 97.81 75 SER B O 1
ATOM 3648 N N . TRP B 1 76 ? -2.918 5.477 12.586 1 97.5 76 TRP B N 1
ATOM 3649 C CA . TRP B 1 76 ? -2.707 4.074 12.938 1 97.5 76 TRP B CA 1
ATOM 3650 C C . TRP B 1 76 ? -1.401 3.555 12.352 1 97.5 76 TRP B C 1
ATOM 3652 O O . TRP B 1 76 ? -0.562 3.008 13.07 1 97.5 76 TRP B O 1
ATOM 3662 N N . ILE B 1 77 ? -1.171 3.748 11.078 1 95.88 77 ILE B N 1
ATOM 3663 C CA . ILE B 1 77 ? -0.005 3.164 10.422 1 95.88 77 ILE B CA 1
ATOM 3664 C C . ILE B 1 77 ? 1.257 3.906 10.859 1 95.88 77 ILE B C 1
ATOM 3666 O O . ILE B 1 77 ? 2.355 3.348 10.82 1 95.88 77 ILE B O 1
ATOM 3670 N N . ASN B 1 78 ? 1.112 5.172 11.328 1 95.44 78 ASN B N 1
ATOM 3671 C CA . ASN B 1 78 ? 2.252 5.918 11.844 1 95.44 78 ASN B CA 1
ATOM 3672 C C . ASN B 1 78 ? 2.404 5.742 13.352 1 95.44 78 ASN B C 1
ATOM 3674 O O . ASN B 1 78 ? 3.141 6.488 14 1 95.44 78 ASN B O 1
ATOM 3678 N N . LYS B 1 79 ? 1.615 4.879 13.992 1 93.38 79 LYS B N 1
ATOM 3679 C CA . LYS B 1 79 ? 1.734 4.391 15.367 1 93.38 79 LYS B CA 1
ATOM 3680 C C . LYS B 1 79 ? 1.507 5.516 16.375 1 93.38 79 LYS B C 1
ATOM 3682 O O . LYS B 1 79 ? 2.168 5.57 17.406 1 93.38 79 LYS B O 1
ATOM 3687 N N . LYS B 1 80 ? 0.689 6.422 15.992 1 93.81 80 LYS B N 1
ATOM 3688 C CA . LYS B 1 80 ? 0.285 7.441 16.953 1 93.81 80 LYS B CA 1
ATOM 3689 C C . LYS B 1 80 ? -0.571 6.84 18.062 1 93.81 80 LYS B C 1
ATOM 3691 O O . LYS B 1 80 ? -1.239 5.824 17.859 1 93.81 80 LYS B O 1
ATOM 3696 N N . LEU B 1 81 ? -0.443 7.469 19.281 1 94.06 81 LEU B N 1
ATOM 3697 C CA . LEU B 1 81 ? -1.227 7.047 20.438 1 94.06 81 LEU B CA 1
ATOM 3698 C C . LEU B 1 81 ? -1.094 5.547 20.672 1 94.06 81 LEU B C 1
ATOM 3700 O O . LEU B 1 81 ? -2.096 4.852 20.859 1 94.06 81 LEU B O 1
ATOM 3704 N N . GLY B 1 82 ? 0.1 5.035 20.516 1 90.56 82 GLY B N 1
ATOM 3705 C CA . GLY B 1 82 ? 0.437 3.646 20.781 1 90.56 82 GLY B CA 1
ATOM 3706 C C . GLY B 1 82 ? 0.053 2.713 19.656 1 90.56 82 GLY B 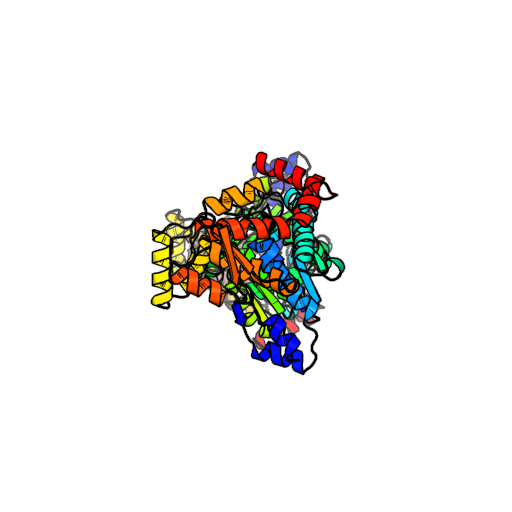C 1
ATOM 3707 O O . GLY B 1 82 ? 0.159 1.491 19.781 1 90.56 82 GLY B O 1
ATOM 3708 N N . GLY B 1 83 ? -0.453 3.275 18.609 1 92.06 83 GLY B N 1
ATOM 3709 C CA . GLY B 1 83 ? -0.849 2.455 17.469 1 92.06 83 GLY B CA 1
ATOM 3710 C C . GLY B 1 83 ? -2.156 1.717 17.688 1 92.06 83 GLY B C 1
ATOM 3711 O O . GLY B 1 83 ? -2.424 0.707 17.047 1 92.06 83 GLY B O 1
ATOM 3712 N N . ASP B 1 84 ? -2.932 2.152 18.609 1 94.81 84 ASP B N 1
ATOM 3713 C CA . ASP B 1 84 ? -4.219 1.535 18.922 1 94.81 84 ASP B CA 1
ATOM 3714 C C . ASP B 1 84 ? -5.355 2.24 18.188 1 94.81 84 ASP B C 1
ATOM 3716 O O . ASP B 1 84 ? -5.758 3.344 18.562 1 94.81 84 ASP B O 1
ATOM 3720 N N . LEU B 1 85 ? -5.895 1.571 17.234 1 96.06 85 LEU B N 1
ATOM 3721 C CA . LEU B 1 85 ? -6.875 2.178 16.328 1 96.06 85 LEU B CA 1
ATOM 3722 C C . LEU B 1 85 ? -8.117 2.613 17.094 1 96.06 85 LEU B C 1
ATOM 3724 O O . LEU B 1 85 ? -8.703 3.654 16.797 1 96.06 85 LEU B O 1
ATOM 3728 N N . ASP B 1 86 ? -8.539 1.826 18.062 1 96.56 86 ASP B N 1
ATOM 3729 C CA . ASP B 1 86 ? -9.719 2.176 18.859 1 96.56 86 ASP B CA 1
ATOM 3730 C C . ASP B 1 86 ? -9.492 3.467 19.641 1 96.56 86 ASP B C 1
ATOM 3732 O O . ASP B 1 86 ? -10.359 4.34 19.672 1 96.56 86 ASP B O 1
ATOM 3736 N N . THR B 1 87 ? -8.383 3.584 20.25 1 97.06 87 THR B N 1
ATOM 3737 C CA . THR B 1 87 ? -8.023 4.797 20.984 1 97.06 87 THR B CA 1
ATOM 3738 C C . THR B 1 87 ? -7.949 5.992 20.031 1 97.06 87 THR B C 1
ATOM 3740 O O . THR B 1 87 ? -8.469 7.066 20.344 1 97.06 87 THR B O 1
ATOM 3743 N N . ILE B 1 88 ? -7.352 5.777 18.906 1 97.88 88 ILE B N 1
ATOM 3744 C CA . ILE B 1 88 ? -7.195 6.836 17.922 1 97.88 88 ILE B CA 1
ATOM 3745 C C . ILE B 1 88 ? -8.57 7.344 17.484 1 97.88 88 ILE B C 1
ATOM 3747 O O . ILE B 1 88 ? -8.797 8.555 17.406 1 97.88 88 ILE B O 1
ATOM 3751 N N . LYS B 1 89 ? -9.477 6.453 17.234 1 98 89 LYS B N 1
ATOM 3752 C CA . LYS B 1 89 ? -10.82 6.82 16.797 1 98 89 LYS B CA 1
ATOM 3753 C C . LYS B 1 89 ? -11.555 7.609 17.875 1 98 89 LYS B C 1
ATOM 3755 O O . LYS B 1 89 ? -12.211 8.609 17.594 1 98 89 LYS B O 1
ATOM 3760 N N . ARG B 1 90 ? -11.406 7.156 19.109 1 97.56 90 ARG B N 1
ATOM 3761 C CA . ARG B 1 90 ? -12.055 7.844 20.219 1 97.56 90 ARG B CA 1
ATOM 3762 C C . ARG B 1 90 ? -11.508 9.258 20.375 1 97.56 90 ARG B C 1
ATOM 3764 O O . ARG B 1 90 ? -12.266 10.211 20.547 1 97.56 90 ARG B O 1
ATOM 3771 N N . VAL B 1 91 ? -10.258 9.359 20.297 1 98 91 VAL B N 1
ATOM 3772 C CA . VAL B 1 91 ? -9.617 10.664 20.453 1 98 91 VAL B CA 1
ATOM 3773 C C . VAL B 1 91 ? -9.984 11.562 19.266 1 98 91 VAL B C 1
ATOM 3775 O O . VAL B 1 91 ? -10.227 12.758 19.438 1 98 91 VAL B O 1
ATOM 3778 N N . ALA B 1 92 ? -9.984 10.969 18.062 1 98.56 92 ALA B N 1
ATOM 3779 C CA . ALA B 1 92 ? -10.32 11.719 16.859 1 98.56 92 ALA B CA 1
ATOM 3780 C C . ALA B 1 92 ? -11.695 12.367 16.984 1 98.56 92 ALA B C 1
ATOM 3782 O O . ALA B 1 92 ? -11.844 13.57 16.75 1 98.56 92 ALA B O 1
ATOM 3783 N N . LEU B 1 93 ? -12.703 11.617 17.391 1 98.31 93 LEU B N 1
ATOM 3784 C CA . LEU B 1 93 ? -14.086 12.07 17.406 1 98.31 93 LEU B CA 1
ATOM 3785 C C . LEU B 1 93 ? -14.406 12.789 18.719 1 98.31 93 LEU B C 1
ATOM 3787 O O . LEU B 1 93 ? -15.469 13.406 18.844 1 98.31 93 LEU B O 1
ATOM 3791 N N . GLY B 1 94 ? -13.516 12.75 19.672 1 98.06 94 GLY B N 1
ATOM 3792 C CA . GLY B 1 94 ? -13.664 13.43 20.953 1 98.06 94 GLY B CA 1
ATOM 3793 C C . GLY B 1 94 ? -12.805 14.68 21.062 1 98.06 94 GLY B C 1
ATOM 3794 O O . GLY B 1 94 ? -13.133 15.711 20.484 1 98.06 94 GLY B O 1
ATOM 3795 N N . TYR B 1 95 ? -11.688 14.5 21.766 1 98.25 95 TYR B N 1
ATOM 3796 C CA . TYR B 1 95 ? -10.844 15.641 22.109 1 98.25 95 TYR B CA 1
ATOM 3797 C C . TYR B 1 95 ? -10.414 16.391 20.844 1 98.25 95 TYR B C 1
ATOM 3799 O O . TYR B 1 95 ? -10.531 17.609 20.781 1 98.25 95 TYR B O 1
ATOM 3807 N N . PHE B 1 96 ? -9.93 15.664 19.922 1 98.5 96 PHE B N 1
ATOM 3808 C CA . PHE B 1 96 ? -9.281 16.281 18.766 1 98.5 96 PHE B CA 1
ATOM 3809 C C . PHE B 1 96 ? -10.281 17.094 17.938 1 98.5 96 PHE B C 1
ATOM 3811 O O . PHE B 1 96 ? -10.039 18.25 17.625 1 98.5 96 PHE B O 1
ATOM 3818 N N . LYS B 1 97 ? -11.391 16.438 17.594 1 98.69 97 LYS B N 1
ATOM 3819 C CA . LYS B 1 97 ? -12.469 17.109 16.859 1 98.69 97 LYS B CA 1
ATOM 3820 C C . LYS B 1 97 ? -12.938 18.344 17.625 1 98.69 97 LYS B C 1
ATOM 3822 O O . LYS B 1 97 ? -13.039 19.438 17.031 1 98.69 97 LYS B O 1
ATOM 3827 N N . GLU B 1 98 ? -13.188 18.234 18.906 1 98.62 98 GLU B N 1
ATOM 3828 C CA . GLU B 1 98 ? -13.695 19.344 19.703 1 98.62 98 GLU B CA 1
ATOM 3829 C C . GLU B 1 98 ? -12.672 20.469 19.797 1 98.62 98 GLU B C 1
ATOM 3831 O O . GLU B 1 98 ? -13.023 21.641 19.75 1 98.62 98 GLU B O 1
ATOM 3836 N N . ALA B 1 99 ? -11.445 20.109 19.953 1 98.69 99 ALA B N 1
ATOM 3837 C CA . ALA B 1 99 ? -10.391 21.125 20.031 1 98.69 99 ALA B CA 1
ATOM 3838 C C . ALA B 1 99 ? -10.305 21.922 18.75 1 98.69 99 ALA B C 1
ATOM 3840 O O . ALA B 1 99 ? -10.133 23.156 18.781 1 98.69 99 ALA B O 1
ATOM 3841 N N . LEU B 1 100 ? -10.398 21.25 17.594 1 98.81 100 LEU B N 1
ATOM 3842 C CA . LEU B 1 100 ? -10.375 21.938 16.312 1 98.81 100 LEU B CA 1
ATOM 3843 C C . LEU B 1 100 ? -11.578 22.859 16.156 1 98.81 100 LEU B C 1
ATOM 3845 O O . LEU B 1 100 ? -11.445 24.016 15.742 1 98.81 100 LEU B O 1
ATOM 3849 N N . LEU B 1 101 ? -12.75 22.359 16.5 1 98.81 101 LEU B N 1
ATOM 3850 C CA . LEU B 1 101 ? -13.977 23.141 16.328 1 98.81 101 LEU B CA 1
ATOM 3851 C C . LEU B 1 101 ? -13.977 24.344 17.25 1 98.81 101 LEU B C 1
ATOM 3853 O O . LEU B 1 101 ? -14.367 25.453 16.844 1 98.81 101 LEU B O 1
ATOM 3857 N N . GLN B 1 102 ? -13.531 24.172 18.5 1 98.69 102 GLN B N 1
ATOM 3858 C CA . GLN B 1 102 ? -13.461 25.297 19.422 1 98.69 102 GLN B CA 1
ATOM 3859 C C . GLN B 1 102 ? -12.398 26.297 18.984 1 98.69 102 GLN B C 1
ATOM 3861 O O . GLN B 1 102 ? -12.57 27.5 19.172 1 98.69 102 GLN B O 1
ATOM 3866 N N . SER B 1 103 ? -11.32 25.828 18.469 1 98.75 103 SER B N 1
ATOM 3867 C CA . SER B 1 103 ? -10.297 26.719 17.922 1 98.75 103 SER B CA 1
ATOM 3868 C C . SER B 1 103 ? -10.828 27.516 16.734 1 98.75 103 SER B C 1
ATOM 3870 O O . SER B 1 103 ? -10.547 28.703 16.625 1 98.75 103 SER B O 1
ATOM 3872 N N . LEU B 1 104 ? -11.562 26.812 15.844 1 98.69 104 LEU B N 1
ATOM 3873 C CA . LEU B 1 104 ? -12.18 27.5 14.711 1 98.69 104 LEU B CA 1
ATOM 3874 C C . LEU B 1 104 ? -13.086 28.625 15.188 1 98.69 104 LEU B C 1
ATOM 3876 O O . LEU B 1 104 ? -13.039 29.734 14.648 1 98.69 104 LEU B O 1
ATOM 3880 N N . LYS B 1 105 ? -13.859 28.359 16.172 1 98 105 LYS B N 1
ATOM 3881 C CA . LYS B 1 105 ? -14.734 29.375 16.75 1 98 105 LYS B CA 1
ATOM 3882 C C . LYS B 1 105 ? -13.93 30.531 17.312 1 98 105 LYS B C 1
ATOM 3884 O O . LYS B 1 105 ? -14.297 31.703 17.125 1 98 105 LYS B O 1
ATOM 3889 N N . ALA B 1 106 ? -12.859 30.25 17.938 1 97.19 106 ALA B N 1
ATOM 3890 C CA . ALA B 1 106 ? -12.023 31.25 18.594 1 97.19 106 ALA B CA 1
ATOM 3891 C C . ALA B 1 106 ? -11.43 32.219 17.578 1 97.19 106 ALA B C 1
ATOM 3893 O O . ALA B 1 106 ? -11.133 33.375 17.906 1 97.19 106 ALA B O 1
ATOM 3894 N N . VAL B 1 107 ? -11.281 31.797 16.359 1 97.12 107 VAL B N 1
ATOM 3895 C CA . VAL B 1 107 ? -10.656 32.656 15.359 1 97.12 107 VAL B CA 1
ATOM 3896 C C . VAL B 1 107 ? -11.719 33.188 14.406 1 97.12 107 VAL B C 1
ATOM 3898 O O . VAL B 1 107 ? -11.398 33.656 13.32 1 97.12 107 VAL B O 1
ATOM 3901 N N . GLY B 1 108 ? -12.93 33 14.766 1 96.06 108 GLY B N 1
ATOM 3902 C CA . GLY B 1 108 ? -14.008 33.688 14.07 1 96.06 108 GLY B CA 1
ATOM 3903 C C . GLY B 1 108 ? -14.648 32.844 12.992 1 96.06 108 GLY B C 1
ATOM 3904 O O . GLY B 1 108 ? -15.445 33.344 12.195 1 96.06 108 GLY B O 1
ATOM 3905 N N . GLY B 1 109 ? -14.305 31.609 12.914 1 97.62 109 GLY B N 1
ATOM 3906 C CA . GLY B 1 109 ? -14.953 30.688 11.992 1 97.62 109 GLY B CA 1
ATOM 3907 C C . GLY B 1 109 ? -16.234 30.094 12.547 1 97.62 109 GLY B C 1
ATOM 3908 O O . GLY B 1 109 ? -16.594 30.328 13.703 1 97.62 109 GLY B O 1
ATOM 3909 N N . ASP B 1 110 ? -16.953 29.375 11.711 1 98.25 110 ASP B N 1
ATOM 3910 C CA . ASP B 1 110 ? -18.219 28.75 12.07 1 98.25 110 ASP B CA 1
ATOM 3911 C C . ASP B 1 110 ? -18.078 27.234 12.141 1 98.25 110 ASP B C 1
ATOM 3913 O O . ASP B 1 110 ? -18.062 26.562 11.102 1 98.25 110 ASP B O 1
ATOM 3917 N N . PRO B 1 111 ? -18.078 26.703 13.32 1 98.19 111 PRO B N 1
ATOM 3918 C CA . PRO B 1 111 ? -17.953 25.25 13.453 1 98.19 111 PRO B CA 1
ATOM 3919 C C . PRO B 1 111 ? -19.094 24.484 12.797 1 98.19 111 PRO B C 1
ATOM 3921 O O . PRO B 1 111 ? -18.953 23.312 12.461 1 98.19 111 PRO B O 1
ATOM 3924 N N . GLU B 1 112 ? -20.219 25.062 12.57 1 97.69 112 GLU B N 1
ATOM 3925 C CA . GLU B 1 112 ? -21.391 24.391 12 1 97.69 112 GLU B CA 1
ATOM 3926 C C . GLU B 1 112 ? -21.297 24.328 10.477 1 97.69 112 GLU B C 1
ATOM 3928 O O . GLU B 1 112 ? -22 23.547 9.844 1 97.69 112 GLU B O 1
ATOM 3933 N N . SER B 1 113 ? -20.438 25.109 9.922 1 97.31 113 SER B N 1
ATOM 3934 C CA . SER B 1 113 ? -20.328 25.203 8.469 1 97.31 113 SER B CA 1
ATOM 3935 C C . SER B 1 113 ? -19.156 24.375 7.953 1 97.31 113 SER B C 1
ATOM 3937 O O . SER B 1 113 ? -18.875 24.375 6.75 1 97.31 113 SER B O 1
ATOM 3939 N N . VAL B 1 114 ? -18.453 23.719 8.82 1 98.44 114 VAL B N 1
ATOM 3940 C CA . VAL B 1 114 ? -17.328 22.875 8.398 1 98.44 114 VAL B CA 1
ATOM 3941 C C . VAL B 1 114 ? -17.75 21.406 8.445 1 98.44 114 VAL B C 1
ATOM 3943 O O . VAL B 1 114 ? -18.469 20.984 9.344 1 98.44 114 VAL B O 1
ATOM 3946 N N . GLU B 1 115 ? -17.438 20.672 7.441 1 98.5 115 GLU B N 1
ATOM 3947 C CA . GLU B 1 115 ? -17.672 19.234 7.445 1 98.5 115 GLU B CA 1
ATOM 3948 C C . GLU B 1 115 ? -16.516 18.484 8.109 1 98.5 115 GLU B C 1
ATOM 3950 O O . GLU B 1 115 ? -15.352 18.688 7.77 1 98.5 115 GLU B O 1
ATOM 3955 N N . VAL B 1 116 ? -16.812 17.672 9.102 1 98.81 116 VAL B N 1
ATOM 3956 C CA . VAL B 1 116 ? -15.812 16.828 9.75 1 98.81 116 VAL B CA 1
ATOM 3957 C C . VAL B 1 116 ? -15.977 15.383 9.289 1 98.81 116 VAL B C 1
ATOM 3959 O O . VAL B 1 116 ? -17.047 14.789 9.445 1 98.81 116 VAL B O 1
ATOM 3962 N N . ILE B 1 117 ? -14.938 14.852 8.703 1 98.81 117 ILE B N 1
ATOM 3963 C CA . ILE B 1 117 ? -14.992 13.508 8.141 1 98.81 117 ILE B CA 1
ATOM 3964 C C . ILE B 1 117 ? -13.93 12.633 8.805 1 98.81 117 ILE B C 1
ATOM 3966 O O . ILE B 1 117 ? -12.758 13.008 8.891 1 98.81 117 ILE B O 1
ATOM 3970 N N . LEU B 1 118 ? -14.352 11.547 9.359 1 98.88 118 LEU B N 1
ATOM 3971 C CA . LEU B 1 118 ? -13.414 10.523 9.82 1 98.88 118 LEU B CA 1
ATOM 3972 C C . LEU B 1 118 ? -12.977 9.625 8.672 1 98.88 118 LEU B C 1
ATOM 3974 O O . LEU B 1 118 ? -13.82 9.055 7.969 1 98.88 118 LEU B O 1
ATOM 3978 N N . ALA B 1 119 ? -11.711 9.438 8.484 1 98.75 119 ALA B N 1
ATOM 3979 C CA . ALA B 1 119 ? -11.164 8.742 7.324 1 98.75 119 ALA B CA 1
ATOM 3980 C C . ALA B 1 119 ? -11.734 7.336 7.207 1 98.75 119 ALA B C 1
ATOM 3982 O O . ALA B 1 119 ? -12.188 6.93 6.137 1 98.75 119 ALA B O 1
ATOM 3983 N N . SER B 1 120 ? -11.727 6.582 8.289 1 98.06 120 SER B N 1
ATOM 3984 C CA . SER B 1 120 ? -12.172 5.195 8.242 1 98.06 120 SER B CA 1
ATOM 3985 C C . SER B 1 120 ? -13.633 5.098 7.801 1 98.06 120 SER B C 1
ATOM 3987 O O . SER B 1 120 ? -13.992 4.215 7.023 1 98.06 120 SER B O 1
ATOM 3989 N N . GLU B 1 121 ? -14.5 6 8.273 1 98.19 121 GLU B N 1
ATOM 3990 C CA . GLU B 1 121 ? -15.898 6.016 7.863 1 98.19 121 GLU B CA 1
ATOM 3991 C C . GLU B 1 121 ? -16.031 6.387 6.387 1 98.19 121 GLU B C 1
ATOM 3993 O O . GLU B 1 121 ? -16.875 5.832 5.68 1 98.19 121 GLU B O 1
ATOM 3998 N N . PHE B 1 122 ? -15.289 7.316 5.984 1 98.56 122 PHE B N 1
ATOM 3999 C CA . PHE B 1 122 ? -15.289 7.742 4.59 1 98.56 122 PHE B CA 1
ATOM 4000 C C . PHE B 1 122 ? -14.844 6.605 3.676 1 98.56 122 PHE B C 1
ATOM 4002 O O . PHE B 1 122 ? -15.461 6.355 2.641 1 98.56 122 PHE B O 1
ATOM 4009 N N . PHE B 1 123 ? -13.734 5.891 4.074 1 98.31 123 PHE B N 1
ATOM 4010 C CA . PHE B 1 123 ? -13.258 4.742 3.314 1 98.31 123 PHE B CA 1
ATOM 4011 C C . PHE B 1 123 ? -14.328 3.66 3.232 1 98.31 123 PHE B C 1
ATOM 4013 O O . PHE B 1 123 ? -14.516 3.041 2.182 1 98.31 123 PHE B O 1
ATOM 4020 N N . GLU B 1 124 ? -14.945 3.434 4.34 1 97.69 124 GLU B N 1
ATOM 4021 C CA . GLU B 1 124 ? -16.016 2.438 4.379 1 97.69 124 GLU B CA 1
ATOM 4022 C C . GLU B 1 124 ? -17.125 2.781 3.395 1 97.69 124 GLU B C 1
ATOM 4024 O O . GLU B 1 124 ? -17.641 1.9 2.703 1 97.69 124 GLU B O 1
ATOM 4029 N N . LYS B 1 125 ? -17.5 4.008 3.363 1 97.75 125 LYS B N 1
ATOM 4030 C CA . LYS B 1 125 ? -18.562 4.465 2.469 1 97.75 125 LYS B CA 1
ATOM 4031 C C . LYS B 1 125 ? -18.172 4.281 1.006 1 97.75 125 LYS B C 1
ATOM 4033 O O . LYS B 1 125 ? -19 3.924 0.171 1 97.75 125 LYS B O 1
ATOM 4038 N N . LEU B 1 126 ? -16.922 4.57 0.652 1 97.19 126 LEU B N 1
ATOM 4039 C CA . LEU B 1 126 ? -16.438 4.48 -0.724 1 97.19 126 LEU B CA 1
ATOM 4040 C C . LEU B 1 126 ? -16.234 3.027 -1.135 1 97.19 126 LEU B C 1
ATOM 4042 O O . LEU B 1 126 ? -16.328 2.693 -2.318 1 97.19 126 LEU B O 1
ATOM 4046 N N . GLY B 1 127 ? -15.898 2.152 -0.128 1 94.94 127 GLY B N 1
ATOM 4047 C CA . GLY B 1 127 ? -15.656 0.75 -0.421 1 94.94 127 GLY B CA 1
ATOM 4048 C C . GLY B 1 127 ? -14.43 0.528 -1.294 1 94.94 127 GLY B C 1
ATOM 4049 O O . GLY B 1 127 ? -13.352 1.037 -0.997 1 94.94 127 GLY B O 1
ATOM 4050 N N . ILE B 1 128 ? -14.57 -0.183 -2.412 1 95.38 128 ILE B N 1
ATOM 4051 C CA . ILE B 1 128 ? -13.469 -0.622 -3.26 1 95.38 128 ILE B CA 1
ATOM 4052 C C . ILE B 1 128 ? -12.906 0.568 -4.031 1 95.38 128 ILE B C 1
ATOM 4054 O O . ILE B 1 128 ? -11.742 0.557 -4.441 1 95.38 128 ILE B O 1
ATOM 4058 N N . LYS B 1 129 ? -13.734 1.558 -4.172 1 96.94 129 LYS B N 1
ATOM 4059 C CA . LYS B 1 129 ? -13.305 2.721 -4.941 1 96.94 129 LYS B CA 1
ATOM 4060 C C . LYS B 1 129 ? -12.102 3.395 -4.285 1 96.94 129 LYS B C 1
ATOM 4062 O O . LYS B 1 129 ? -11.203 3.889 -4.977 1 96.94 129 LYS B O 1
ATOM 4067 N N . TYR B 1 130 ? -12.102 3.5 -2.963 1 98.38 130 TYR B N 1
ATOM 4068 C CA . TYR B 1 130 ? -10.945 4.098 -2.305 1 98.38 130 TYR B CA 1
ATOM 4069 C C . TYR B 1 130 ? -9.688 3.277 -2.566 1 98.38 130 TYR B C 1
ATOM 4071 O O . TYR B 1 130 ? -8.625 3.834 -2.857 1 98.38 130 TYR B O 1
ATOM 4079 N N . PHE B 1 131 ? -9.852 1.965 -2.42 1 98 131 PHE B N 1
ATOM 4080 C CA . PHE B 1 131 ? -8.711 1.083 -2.645 1 98 131 PHE B CA 1
ATOM 4081 C C . PHE B 1 131 ? -8.188 1.231 -4.066 1 98 131 PHE B C 1
ATOM 4083 O O . PHE B 1 131 ? -6.973 1.265 -4.285 1 98 131 PHE B O 1
ATOM 4090 N N . GLU B 1 132 ? -9.016 1.373 -5.043 1 97.38 132 GLU B N 1
ATOM 4091 C CA . GLU B 1 132 ? -8.617 1.584 -6.43 1 97.38 132 GLU B CA 1
ATOM 4092 C C . GLU B 1 132 ? -7.848 2.893 -6.594 1 97.38 132 GLU B C 1
ATOM 4094 O O . GLU B 1 132 ? -6.84 2.943 -7.301 1 97.38 132 GLU B O 1
ATOM 4099 N N . ASN B 1 133 ? -8.352 3.941 -5.992 1 98.44 133 ASN B N 1
ATOM 4100 C CA . ASN B 1 133 ? -7.66 5.227 -6.047 1 98.44 133 ASN B CA 1
ATOM 4101 C C . ASN B 1 133 ? -6.262 5.133 -5.449 1 98.44 133 ASN B C 1
ATOM 4103 O O . ASN B 1 133 ? -5.309 5.691 -6 1 98.44 133 ASN B O 1
ATOM 4107 N N . PHE B 1 134 ? -6.188 4.422 -4.309 1 98.69 134 PHE B N 1
ATOM 4108 C CA . PHE B 1 134 ? -4.898 4.188 -3.67 1 98.69 134 PHE B CA 1
ATOM 4109 C C . PHE B 1 134 ? -3.943 3.48 -4.625 1 98.69 134 PHE B C 1
ATOM 4111 O O . PHE B 1 134 ? -2.785 3.883 -4.762 1 98.69 134 PHE B O 1
ATOM 4118 N N . LEU B 1 135 ? -4.426 2.469 -5.293 1 98.31 135 LEU B N 1
ATOM 4119 C CA . LEU B 1 135 ? -3.592 1.7 -6.211 1 98.31 135 LEU B CA 1
ATOM 4120 C C . LEU B 1 135 ? -3.189 2.543 -7.414 1 98.31 135 LEU B C 1
ATOM 4122 O O . LEU B 1 135 ? -2.059 2.449 -7.895 1 98.31 135 LEU B O 1
ATOM 4126 N N . ARG B 1 136 ? -4.086 3.334 -7.969 1 97.88 136 ARG B N 1
ATOM 4127 C CA . ARG B 1 136 ? -3.781 4.227 -9.078 1 97.88 136 ARG B CA 1
ATOM 4128 C C . ARG B 1 136 ? -2.631 5.164 -8.734 1 97.88 136 ARG B C 1
ATOM 4130 O O . ARG B 1 136 ? -1.696 5.328 -9.523 1 97.88 136 ARG B O 1
ATOM 4137 N N . VAL B 1 137 ? -2.711 5.754 -7.547 1 98.69 137 VAL B N 1
ATOM 4138 C CA . VAL B 1 137 ? -1.654 6.664 -7.113 1 98.69 137 VAL B CA 1
ATOM 4139 C C . VAL B 1 137 ? -0.349 5.891 -6.938 1 98.69 137 VAL B C 1
ATOM 4141 O O . VAL B 1 137 ? 0.701 6.312 -7.426 1 98.69 137 VAL B O 1
ATOM 4144 N N . SER B 1 138 ? -0.408 4.762 -6.258 1 98.44 138 SER B N 1
ATOM 4145 C CA . SER B 1 138 ? 0.772 3.953 -5.973 1 98.44 138 SER B CA 1
ATOM 4146 C C . SER B 1 138 ? 1.497 3.557 -7.254 1 98.44 138 SER B C 1
ATOM 4148 O O . SER B 1 138 ? 2.729 3.553 -7.301 1 98.44 138 SER B O 1
ATOM 4150 N N . ASN B 1 139 ? 0.739 3.264 -8.273 1 96.25 139 ASN B N 1
ATOM 4151 C CA . ASN B 1 139 ? 1.297 2.795 -9.539 1 96.25 139 ASN B CA 1
ATOM 4152 C C . ASN B 1 139 ? 2.023 3.912 -10.281 1 96.25 139 ASN B C 1
ATOM 4154 O O . ASN B 1 139 ? 2.793 3.65 -11.203 1 96.25 139 ASN B O 1
ATOM 4158 N N . ARG B 1 140 ? 1.849 5.117 -9.883 1 96.81 140 ARG B N 1
ATOM 4159 C CA . ARG B 1 140 ? 2.475 6.258 -10.539 1 96.81 140 ARG B CA 1
ATOM 4160 C C . ARG B 1 140 ? 3.705 6.727 -9.773 1 96.81 140 ARG B C 1
ATOM 4162 O O . ARG B 1 140 ? 4.438 7.605 -10.242 1 96.81 140 ARG B O 1
ATOM 4169 N N . LEU B 1 141 ? 4.008 6.102 -8.688 1 97.94 141 LEU B N 1
ATOM 4170 C CA . LEU B 1 141 ? 5.086 6.586 -7.832 1 97.94 141 LEU B CA 1
ATOM 4171 C C . LEU B 1 141 ? 6.281 5.645 -7.879 1 97.94 141 LEU B C 1
ATOM 4173 O O . LEU B 1 141 ? 6.113 4.426 -7.941 1 97.94 141 LEU B O 1
ATOM 4177 N N . THR B 1 142 ? 7.441 6.234 -7.859 1 97 142 THR B N 1
ATOM 4178 C CA . THR B 1 142 ? 8.656 5.461 -7.621 1 97 142 THR B CA 1
ATOM 4179 C C . THR B 1 142 ? 8.922 5.32 -6.125 1 97 142 THR B C 1
ATOM 4181 O O . THR B 1 142 ? 8.398 6.098 -5.32 1 97 142 THR B O 1
ATOM 4184 N N . LEU B 1 143 ? 9.688 4.355 -5.777 1 95.56 143 LEU B N 1
ATOM 4185 C CA . LEU B 1 143 ? 10.078 4.184 -4.383 1 95.56 143 LEU B CA 1
ATOM 4186 C C . LEU B 1 143 ? 10.859 5.395 -3.885 1 95.56 143 LEU B C 1
ATOM 4188 O O . LEU B 1 143 ? 10.68 5.832 -2.748 1 95.56 143 LEU B O 1
ATOM 4192 N N . ALA B 1 144 ? 11.727 5.887 -4.711 1 95.19 144 ALA B N 1
ATOM 4193 C CA . ALA B 1 144 ? 12.531 7.051 -4.348 1 95.19 144 ALA B CA 1
ATOM 4194 C C . ALA B 1 144 ? 11.648 8.242 -3.994 1 95.19 144 ALA B C 1
ATOM 4196 O O . ALA B 1 144 ? 11.898 8.938 -3.006 1 95.19 144 ALA B O 1
ATOM 4197 N N . ARG B 1 145 ? 10.641 8.508 -4.773 1 96.19 145 ARG B N 1
ATOM 4198 C CA . ARG B 1 145 ? 9.703 9.602 -4.527 1 96.19 145 ARG B CA 1
ATOM 4199 C C . ARG B 1 145 ? 8.984 9.422 -3.199 1 96.19 145 ARG B C 1
ATOM 4201 O O . ARG B 1 145 ? 8.828 10.375 -2.434 1 96.19 145 ARG B O 1
ATOM 4208 N N . VAL B 1 146 ? 8.547 8.211 -2.955 1 97.31 146 VAL B N 1
ATOM 4209 C CA . VAL B 1 146 ? 7.836 7.906 -1.718 1 97.31 146 VAL B CA 1
ATOM 4210 C C . VAL B 1 146 ? 8.758 8.133 -0.522 1 97.31 146 VAL B C 1
ATOM 4212 O O . VAL B 1 146 ? 8.375 8.789 0.449 1 97.31 146 VAL B O 1
ATOM 4215 N N . LYS B 1 147 ? 9.961 7.668 -0.612 1 95.44 147 LYS B N 1
ATOM 4216 C CA . LYS B 1 147 ? 10.922 7.793 0.481 1 95.44 147 LYS B CA 1
ATOM 4217 C C . LYS B 1 147 ? 11.219 9.258 0.791 1 95.44 147 LYS B C 1
ATOM 4219 O O . LYS B 1 147 ? 11.344 9.633 1.957 1 95.44 147 LYS B O 1
ATOM 4224 N N . ARG B 1 148 ? 11.289 10.055 -0.184 1 93.94 148 ARG B N 1
ATOM 4225 C CA . ARG B 1 148 ? 11.562 11.477 0.002 1 93.94 148 ARG B CA 1
ATOM 4226 C C . ARG B 1 148 ? 10.359 12.195 0.604 1 93.94 148 ARG B C 1
ATOM 4228 O O . ARG B 1 148 ? 10.5 13.266 1.195 1 93.94 148 ARG B O 1
ATOM 4235 N N . SER B 1 149 ? 9.227 11.594 0.49 1 96.06 149 SER B N 1
ATOM 4236 C CA . SER B 1 149 ? 7.996 12.289 0.858 1 96.06 149 SER B CA 1
ATOM 4237 C C . SER B 1 149 ? 7.523 11.875 2.246 1 96.06 149 SER B C 1
ATOM 4239 O O . SER B 1 149 ? 6.535 12.406 2.756 1 96.06 149 SER B O 1
ATOM 4241 N N . ILE B 1 150 ? 8.211 10.969 2.934 1 95.12 150 ILE B N 1
ATOM 4242 C CA . ILE B 1 150 ? 7.75 10.492 4.23 1 95.12 150 ILE B CA 1
ATOM 4243 C C . ILE B 1 150 ? 7.836 11.625 5.254 1 95.12 150 ILE B C 1
ATOM 4245 O O . ILE B 1 150 ? 7.305 11.508 6.363 1 95.12 150 ILE B O 1
ATOM 4249 N N . THR B 1 151 ? 8.422 12.781 4.883 1 93.69 151 THR B N 1
ATOM 4250 C CA . THR B 1 151 ? 8.5 13.953 5.758 1 93.69 151 THR B CA 1
ATOM 4251 C C . THR B 1 151 ? 7.098 14.477 6.07 1 93.69 151 THR B C 1
ATOM 4253 O O . THR B 1 151 ? 6.895 15.156 7.082 1 93.69 151 THR B O 1
ATOM 4256 N N . ILE B 1 152 ? 6.113 14.117 5.289 1 96 152 ILE B N 1
ATOM 4257 C CA . ILE B 1 152 ? 4.742 14.586 5.477 1 96 152 ILE B CA 1
ATOM 4258 C C . ILE B 1 152 ? 4.164 13.984 6.754 1 96 152 ILE B C 1
ATOM 4260 O O . ILE B 1 152 ? 3.162 14.477 7.281 1 96 152 ILE B O 1
ATOM 4264 N N . MET B 1 153 ? 4.797 12.906 7.191 1 93.94 153 MET B N 1
ATOM 4265 C CA . MET B 1 153 ? 4.312 12.297 8.43 1 93.94 153 MET B CA 1
ATOM 4266 C C . MET B 1 153 ? 5.273 12.57 9.578 1 93.94 153 MET B C 1
ATOM 4268 O O . MET B 1 153 ? 5.254 11.859 10.594 1 93.94 153 MET B O 1
ATOM 4272 N N . GLY B 1 154 ? 6.176 13.562 9.406 1 89.38 154 GLY B N 1
ATOM 4273 C CA . GLY B 1 154 ? 7.055 14.016 10.477 1 89.38 154 GLY B CA 1
ATOM 4274 C C . GLY B 1 154 ? 8.32 13.195 10.602 1 89.38 154 GLY B C 1
ATOM 4275 O O . GLY B 1 154 ? 8.984 13.219 11.641 1 89.38 154 GLY B O 1
ATOM 4276 N N . ARG B 1 155 ? 8.594 12.414 9.555 1 89.12 155 ARG B N 1
ATOM 4277 C CA . ARG B 1 155 ? 9.812 11.617 9.555 1 89.12 155 ARG B CA 1
ATOM 4278 C C . ARG B 1 155 ? 10.914 12.297 8.742 1 89.12 155 ARG B C 1
ATOM 4280 O O . ARG B 1 155 ? 10.633 13.156 7.898 1 89.12 155 ARG B O 1
ATOM 4287 N N . LYS B 1 156 ? 12.133 11.922 9.047 1 87.19 156 LYS B N 1
ATOM 4288 C CA . LYS B 1 156 ? 13.258 12.461 8.289 1 87.19 156 LYS B CA 1
ATOM 4289 C C . LYS B 1 156 ? 13.453 11.703 6.977 1 87.19 156 LYS B C 1
ATOM 4291 O O . LYS B 1 156 ? 13.203 10.5 6.91 1 87.19 156 LYS B O 1
ATOM 4296 N N . GLU B 1 157 ? 13.906 12.453 6.066 1 83.62 157 GLU B N 1
ATOM 4297 C CA . GLU B 1 157 ? 14.227 11.781 4.809 1 83.62 157 GLU B CA 1
ATOM 4298 C C . GLU B 1 157 ? 15.297 10.711 5.012 1 83.62 157 GLU B C 1
ATOM 4300 O O . GLU B 1 157 ? 16.297 10.945 5.684 1 83.62 157 GLU B O 1
ATOM 4305 N N . GLY B 1 158 ? 15.016 9.531 4.531 1 79.25 158 GLY B N 1
ATOM 4306 C CA . GLY B 1 158 ? 15.984 8.453 4.625 1 79.25 158 GLY B CA 1
ATOM 4307 C C . GLY B 1 158 ? 15.859 7.645 5.902 1 79.25 158 GLY B C 1
ATOM 4308 O O . GLY B 1 158 ? 16.562 6.645 6.082 1 79.25 158 GLY B O 1
ATOM 4309 N N . GLU B 1 159 ? 15 8.156 6.758 1 85.88 159 GLU B N 1
ATOM 4310 C CA . GLU B 1 159 ? 14.734 7.391 7.973 1 85.88 159 GLU B CA 1
ATOM 4311 C C . GLU B 1 159 ? 14.219 5.992 7.645 1 85.88 159 GLU B C 1
ATOM 4313 O O . GLU B 1 159 ? 13.477 5.809 6.684 1 85.88 159 GLU B O 1
ATOM 4318 N N . SER B 1 160 ? 14.727 4.938 8.391 1 86.88 160 SER B N 1
ATOM 4319 C CA . SER B 1 160 ? 14.203 3.586 8.234 1 86.88 160 SER B CA 1
ATOM 4320 C C . SER B 1 160 ? 12.797 3.467 8.805 1 86.88 160 SER B C 1
ATOM 4322 O O . SER B 1 160 ? 12.57 3.754 9.977 1 86.88 160 SER B O 1
ATOM 4324 N N . VAL B 1 161 ? 11.852 3.213 7.941 1 91.12 161 VAL B N 1
ATOM 4325 C CA . VAL B 1 161 ? 10.461 3.072 8.352 1 91.12 161 VAL B CA 1
ATOM 4326 C C . VAL B 1 161 ? 9.922 1.724 7.883 1 91.12 161 VAL B C 1
ATOM 4328 O O . VAL B 1 161 ? 10.492 1.091 6.996 1 91.12 161 VAL B O 1
ATOM 4331 N N . ASN B 1 162 ? 8.906 1.246 8.594 1 94.12 162 ASN B N 1
ATOM 4332 C CA . ASN B 1 162 ? 8.227 0.046 8.117 1 94.12 162 ASN B CA 1
ATOM 4333 C C . ASN B 1 162 ? 7.469 0.309 6.816 1 94.12 162 ASN B C 1
ATOM 4335 O O . ASN B 1 162 ? 7.27 1.463 6.434 1 94.12 162 ASN B O 1
ATOM 4339 N N . PHE B 1 163 ? 7.152 -0.718 6.129 1 97.62 163 PHE B N 1
ATOM 4340 C CA . PHE B 1 163 ? 6.52 -0.574 4.824 1 97.62 163 PHE B CA 1
ATOM 4341 C C . PHE B 1 163 ? 5.172 0.129 4.949 1 97.62 163 PHE B C 1
ATOM 4343 O O . PHE B 1 163 ? 4.781 0.897 4.07 1 97.62 163 PHE B O 1
ATOM 4350 N N . GLY B 1 164 ? 4.438 -0.105 6.043 1 96.5 164 GLY B N 1
ATOM 4351 C CA . GLY B 1 164 ? 3.176 0.574 6.289 1 96.5 164 GLY B CA 1
ATOM 4352 C C . GLY B 1 164 ? 3.301 2.086 6.293 1 96.5 164 GLY B C 1
ATOM 4353 O O . GLY B 1 164 ? 2.402 2.789 5.828 1 96.5 164 GLY B O 1
ATOM 4354 N N . GLN B 1 165 ? 4.348 2.578 6.766 1 96.75 165 GLN B N 1
ATOM 4355 C CA . GLN B 1 165 ? 4.574 4.02 6.805 1 96.75 165 GLN B CA 1
ATOM 4356 C C . GLN B 1 165 ? 4.816 4.578 5.406 1 96.75 165 GLN B C 1
ATOM 4358 O O . GLN B 1 165 ? 4.48 5.73 5.125 1 96.75 165 GLN B O 1
ATOM 4363 N N . LEU B 1 166 ? 5.398 3.773 4.555 1 97.69 166 LEU B N 1
ATOM 4364 C CA . LEU B 1 166 ? 5.559 4.207 3.172 1 97.69 166 LEU B CA 1
ATOM 4365 C C . LEU B 1 166 ? 4.207 4.305 2.471 1 97.69 166 LEU B C 1
ATOM 4367 O O . LEU B 1 166 ? 4 5.184 1.632 1 97.69 166 LEU B O 1
ATOM 4371 N N . VAL B 1 167 ? 3.277 3.436 2.795 1 98.38 167 VAL B N 1
ATOM 4372 C CA . VAL B 1 167 ? 1.936 3.387 2.225 1 98.38 167 VAL B CA 1
ATOM 4373 C C . VAL B 1 167 ? 1.183 4.672 2.564 1 98.38 167 VAL B C 1
ATOM 4375 O O . VAL B 1 167 ? 0.281 5.082 1.83 1 98.38 167 VAL B O 1
ATOM 4378 N N . TYR B 1 168 ? 1.635 5.391 3.59 1 98.25 168 TYR B N 1
ATOM 4379 C CA . TYR B 1 168 ? 1.047 6.641 4.059 1 98.25 168 TYR B CA 1
ATOM 4380 C C . TYR B 1 168 ? 0.977 7.668 2.934 1 98.25 168 TYR B C 1
ATOM 4382 O O . TYR B 1 168 ? -0.036 8.352 2.771 1 98.25 168 TYR B O 1
ATOM 4390 N N . VAL B 1 169 ? 1.979 7.734 2.148 1 98.25 169 VAL B N 1
ATOM 4391 C CA . VAL B 1 169 ? 2.146 8.789 1.154 1 98.25 169 VAL B CA 1
ATOM 4392 C C . VAL B 1 169 ? 1.078 8.656 0.072 1 98.25 169 VAL B C 1
ATOM 4394 O O . VAL B 1 169 ? 0.295 9.578 -0.155 1 98.25 169 VAL B O 1
ATOM 4397 N N . PRO B 1 170 ? 1 7.512 -0.591 1 98.75 170 PRO B N 1
ATOM 4398 C CA . PRO B 1 170 ? -0.058 7.418 -1.6 1 98.75 170 PRO B CA 1
ATOM 4399 C C . PRO B 1 170 ? -1.458 7.473 -0.992 1 98.75 170 PRO B C 1
ATOM 4401 O O . PRO B 1 170 ? -2.404 7.918 -1.649 1 98.75 170 PRO B O 1
ATOM 4404 N N . MET B 1 171 ? -1.658 7.039 0.268 1 98.81 171 MET B N 1
ATOM 4405 C CA . MET B 1 171 ? -2.959 7.16 0.92 1 98.81 171 MET B CA 1
ATOM 4406 C C . MET B 1 171 ? -3.393 8.617 1.003 1 98.81 171 MET B C 1
ATOM 4408 O O . MET B 1 171 ? -4.531 8.953 0.676 1 98.81 171 MET B O 1
ATOM 4412 N N . GLN B 1 172 ? -2.486 9.445 1.439 1 98.88 172 GLN B N 1
ATOM 4413 C CA . GLN B 1 172 ? -2.83 10.859 1.573 1 98.88 172 GLN B CA 1
ATOM 4414 C C . GLN B 1 172 ? -3.199 11.469 0.223 1 98.88 172 GLN B C 1
ATOM 4416 O O . GLN B 1 172 ? -4.141 12.258 0.127 1 98.88 172 GLN B O 1
ATOM 4421 N N . VAL B 1 173 ? -2.471 11.148 -0.806 1 98.88 173 VAL B N 1
ATOM 4422 C CA . VAL B 1 173 ? -2.76 11.664 -2.143 1 98.88 173 VAL B CA 1
ATOM 4423 C C . VAL B 1 173 ? -4.109 11.125 -2.617 1 98.88 173 VAL B C 1
ATOM 4425 O O . VAL B 1 173 ? -4.918 11.875 -3.174 1 98.88 173 VAL B O 1
ATOM 4428 N N . ALA B 1 174 ? -4.359 9.836 -2.385 1 98.81 174 ALA B N 1
ATOM 4429 C CA . ALA B 1 174 ? -5.629 9.227 -2.77 1 98.81 174 ALA B CA 1
ATOM 4430 C C . ALA B 1 174 ? -6.801 9.914 -2.072 1 98.81 174 ALA B C 1
ATOM 4432 O O . ALA B 1 174 ? -7.887 10.031 -2.643 1 98.81 174 ALA B O 1
ATOM 4433 N N . ASP B 1 175 ? -6.625 10.375 -0.813 1 98.88 175 ASP B N 1
ATOM 4434 C CA . ASP B 1 175 ? -7.668 11.078 -0.067 1 98.88 175 ASP B CA 1
ATOM 4435 C C . ASP B 1 175 ? -8.156 12.305 -0.829 1 98.88 175 ASP B C 1
ATOM 4437 O O . ASP B 1 175 ? -9.359 12.555 -0.898 1 98.88 175 ASP B O 1
ATOM 4441 N N . ILE B 1 176 ? -7.25 13.023 -1.392 1 98.81 176 ILE B N 1
ATOM 4442 C CA . ILE B 1 176 ? -7.555 14.266 -2.094 1 98.81 176 ILE B CA 1
ATOM 4443 C C . ILE B 1 176 ? -8.531 13.984 -3.232 1 98.81 176 ILE B C 1
ATOM 4445 O O . ILE B 1 176 ? -9.562 14.656 -3.352 1 98.81 176 ILE B O 1
ATOM 4449 N N . PHE B 1 177 ? -8.273 12.969 -3.977 1 98.81 177 PHE B N 1
ATOM 4450 C CA . PHE B 1 177 ? -9.086 12.688 -5.156 1 98.81 177 PHE B CA 1
ATOM 4451 C C . PHE B 1 177 ? -10.352 11.938 -4.77 1 98.81 177 PHE B C 1
ATOM 4453 O O . PHE B 1 177 ? -11.398 12.117 -5.398 1 98.81 177 PHE B O 1
ATOM 4460 N N . SER B 1 178 ? -10.273 11.094 -3.732 1 98.81 178 SER B N 1
ATOM 4461 C CA . SER B 1 178 ? -11.461 10.375 -3.273 1 98.81 178 SER B CA 1
ATOM 4462 C C . SER B 1 178 ? -12.5 11.328 -2.695 1 98.81 178 SER B C 1
ATOM 4464 O O . SER B 1 178 ? -13.703 11.078 -2.795 1 98.81 178 SER B O 1
ATOM 4466 N N . LEU B 1 179 ? -12.031 12.445 -2.102 1 98.62 179 LEU B N 1
ATOM 4467 C CA . LEU B 1 179 ? -12.914 13.469 -1.537 1 98.62 179 LEU B CA 1
ATOM 4468 C C . LEU B 1 179 ? -13.398 14.43 -2.619 1 98.62 179 LEU B C 1
ATOM 4470 O O . LEU B 1 179 ? -14.281 15.25 -2.375 1 98.62 179 LEU B O 1
ATOM 4474 N N . GLY B 1 180 ? -12.797 14.352 -3.818 1 98 180 GLY B N 1
ATOM 4475 C CA . GLY B 1 180 ? -13.133 15.273 -4.891 1 98 180 GLY B CA 1
ATOM 4476 C C . GLY B 1 180 ? -12.688 16.703 -4.613 1 98 180 GLY B C 1
ATOM 4477 O O . GLY B 1 180 ? -13.352 17.656 -5.02 1 98 180 GLY B O 1
ATOM 4478 N N . VAL B 1 181 ? -11.617 16.828 -3.926 1 97.12 181 VAL B N 1
ATOM 4479 C CA . VAL B 1 181 ? -11.078 18.109 -3.473 1 97.12 181 VAL B CA 1
ATOM 4480 C C . VAL B 1 181 ? -10.344 18.797 -4.621 1 97.12 181 VAL B C 1
ATOM 4482 O O . VAL B 1 181 ? -9.547 18.172 -5.32 1 97.12 181 VAL B O 1
ATOM 4485 N N . ASN B 1 182 ? -10.664 20.047 -4.883 1 98.25 182 ASN B N 1
ATOM 4486 C CA . ASN B 1 182 ? -9.875 20.812 -5.848 1 98.25 182 ASN B CA 1
ATOM 4487 C C . ASN B 1 182 ? -9.055 21.906 -5.172 1 98.25 182 ASN B C 1
ATOM 4489 O O . ASN B 1 182 ? -8.359 22.672 -5.84 1 98.25 182 ASN B O 1
ATOM 4493 N N . LEU B 1 183 ? -9.117 22.062 -3.818 1 98.75 183 LEU B N 1
ATOM 4494 C CA . LEU B 1 183 ? -8.273 22.922 -3.004 1 98.75 183 LEU B CA 1
ATOM 4495 C C . LEU B 1 183 ? -7.699 22.172 -1.812 1 98.75 183 LEU B C 1
ATOM 4497 O O . LEU B 1 183 ? -8.32 22.125 -0.746 1 98.75 183 LEU B O 1
ATOM 4501 N N . ALA B 1 184 ? -6.52 21.672 -1.973 1 98.81 184 ALA B N 1
ATOM 4502 C CA . ALA B 1 184 ? -5.84 20.922 -0.917 1 98.81 184 ALA B CA 1
ATOM 4503 C C . ALA B 1 184 ? -5.023 21.859 -0.026 1 98.81 184 ALA B C 1
ATOM 4505 O O . ALA B 1 184 ? -4.102 22.531 -0.498 1 98.81 184 ALA B O 1
ATOM 4506 N N . HIS B 1 185 ? -5.348 21.844 1.204 1 98.88 185 HIS B N 1
ATOM 4507 C CA . HIS B 1 185 ? -4.734 22.734 2.189 1 98.88 185 HIS B CA 1
ATOM 4508 C C . HIS B 1 185 ? -3.896 21.938 3.189 1 98.88 185 HIS B C 1
ATOM 4510 O O . HIS B 1 185 ? -4.25 20.812 3.551 1 98.88 185 HIS B O 1
ATOM 4516 N N . GLY B 1 186 ? -2.725 22.406 3.545 1 98.44 186 GLY B N 1
ATOM 4517 C CA . GLY B 1 186 ? -1.87 21.844 4.574 1 98.44 186 GLY B CA 1
ATOM 4518 C C . GLY B 1 186 ? -0.79 22.797 5.047 1 98.44 186 GLY B C 1
ATOM 4519 O O . GLY B 1 186 ? -0.647 23.891 4.512 1 98.44 186 GLY B O 1
ATOM 4520 N N . GLY B 1 187 ? -0.122 22.438 6.117 1 98.06 187 GLY B N 1
ATOM 4521 C CA . GLY B 1 187 ? 1.113 23.141 6.434 1 98.06 187 GLY B CA 1
ATOM 4522 C C . GLY B 1 187 ? 2.189 22.953 5.383 1 98.06 187 GLY B C 1
ATOM 4523 O O . GLY B 1 187 ? 2.094 22.062 4.535 1 98.06 187 GLY B O 1
ATOM 4524 N N . MET B 1 188 ? 3.172 23.766 5.477 1 97.31 188 MET B N 1
ATOM 4525 C CA . MET B 1 188 ? 4.277 23.688 4.527 1 97.31 188 MET B CA 1
ATOM 4526 C C . MET B 1 188 ? 4.898 22.297 4.523 1 97.31 188 MET B C 1
ATOM 4528 O O . MET B 1 188 ? 5.469 21.875 3.518 1 97.31 188 MET B O 1
ATOM 4532 N N . ASP B 1 189 ? 4.77 21.578 5.59 1 96.31 189 ASP B N 1
ATOM 4533 C CA . ASP B 1 189 ? 5.348 20.25 5.707 1 96.31 189 ASP B CA 1
ATOM 4534 C C . ASP B 1 189 ? 4.582 19.25 4.848 1 96.31 189 ASP B C 1
ATOM 4536 O O . ASP B 1 189 ? 5.062 18.141 4.609 1 96.31 189 ASP B O 1
ATOM 4540 N N . GLN B 1 190 ? 3.398 19.562 4.309 1 97.69 190 GLN B N 1
ATOM 4541 C CA . GLN B 1 190 ? 2.59 18.656 3.508 1 97.69 190 GLN B CA 1
ATOM 4542 C C . GLN B 1 190 ? 2.809 18.891 2.018 1 97.69 190 GLN B C 1
ATOM 4544 O O . GLN B 1 190 ? 2.195 18.234 1.18 1 97.69 190 GLN B O 1
ATOM 4549 N N . ARG B 1 191 ? 3.715 19.766 1.661 1 97.25 191 ARG B N 1
ATOM 4550 C CA . ARG B 1 191 ? 3.936 20.234 0.295 1 97.25 191 ARG B CA 1
ATOM 4551 C C . ARG B 1 191 ? 4.25 19.062 -0.634 1 97.25 191 ARG B C 1
ATOM 4553 O O . ARG B 1 191 ? 3.77 19.016 -1.768 1 97.25 191 ARG B O 1
ATOM 4560 N N . LYS B 1 192 ? 5.02 18.156 -0.195 1 97.06 192 LYS B N 1
ATOM 4561 C CA . LYS B 1 192 ? 5.457 17.047 -1.051 1 97.06 192 LYS B CA 1
ATOM 4562 C C . LYS B 1 192 ? 4.277 16.188 -1.472 1 97.06 192 LYS B C 1
ATOM 4564 O O . LYS B 1 192 ? 4.207 15.734 -2.619 1 97.06 192 LYS B O 1
ATOM 4569 N N . ALA B 1 193 ? 3.355 15.891 -0.602 1 98.19 193 ALA B N 1
ATOM 4570 C CA . ALA B 1 193 ? 2.16 15.125 -0.955 1 98.19 193 ALA B CA 1
ATOM 4571 C C . ALA B 1 193 ? 1.312 15.875 -1.977 1 98.19 193 ALA B C 1
ATOM 4573 O O . ALA B 1 193 ? 0.768 15.273 -2.904 1 98.19 193 ALA B O 1
ATOM 4574 N N . HIS B 1 194 ? 1.211 17.156 -1.776 1 98.62 194 HIS B N 1
ATOM 4575 C CA . HIS B 1 194 ? 0.37 17.953 -2.662 1 98.62 194 HIS B CA 1
ATOM 4576 C C . HIS B 1 194 ? 0.996 18.094 -4.047 1 98.62 194 HIS B C 1
ATOM 4578 O O . HIS B 1 194 ? 0.284 18.156 -5.051 1 98.62 194 HIS B O 1
ATOM 4584 N N . VAL B 1 195 ? 2.322 18.156 -4.109 1 98.5 195 VAL B N 1
ATOM 4585 C CA . VAL B 1 195 ? 3.006 18.156 -5.398 1 98.5 195 VAL B CA 1
ATOM 4586 C C . VAL B 1 195 ? 2.738 16.844 -6.137 1 98.5 195 VAL B C 1
ATOM 4588 O O . VAL B 1 195 ? 2.467 16.859 -7.34 1 98.5 195 VAL B O 1
ATOM 4591 N N . ILE B 1 196 ? 2.775 15.727 -5.445 1 98.69 196 ILE B N 1
ATOM 4592 C CA . ILE B 1 196 ? 2.453 14.438 -6.043 1 98.69 196 ILE B CA 1
ATOM 4593 C C . ILE B 1 196 ? 1.024 14.461 -6.582 1 98.69 196 ILE B C 1
ATOM 4595 O O . ILE B 1 196 ? 0.763 13.977 -7.688 1 98.69 196 ILE B O 1
ATOM 4599 N N . ALA B 1 197 ? 0.103 15.008 -5.797 1 98.69 197 ALA B N 1
ATOM 4600 C CA . ALA B 1 197 ? -1.288 15.094 -6.234 1 98.69 197 ALA B CA 1
ATOM 4601 C C . ALA B 1 197 ? -1.407 15.883 -7.535 1 98.69 197 ALA B C 1
ATOM 4603 O O . ALA B 1 197 ? -2.146 15.492 -8.445 1 98.69 197 ALA B O 1
ATOM 4604 N N . ILE B 1 198 ? -0.668 16.953 -7.629 1 98.5 198 ILE B N 1
ATOM 4605 C CA . ILE B 1 198 ? -0.686 17.797 -8.82 1 98.5 198 ILE B CA 1
ATOM 4606 C C . ILE B 1 198 ? -0.16 17.016 -10.016 1 98.5 198 ILE B C 1
ATOM 4608 O O . ILE B 1 198 ? -0.694 17.125 -11.125 1 98.5 198 ILE B O 1
ATOM 4612 N N . GLU B 1 199 ? 0.826 16.219 -9.797 1 98.31 199 GLU B N 1
ATOM 4613 C CA . GLU B 1 199 ? 1.479 15.469 -10.867 1 98.31 199 GLU B CA 1
ATOM 4614 C C . GLU B 1 199 ? 0.617 14.305 -11.336 1 98.31 199 GLU B C 1
ATOM 4616 O O . GLU B 1 199 ? 0.494 14.062 -12.539 1 98.31 199 GLU B O 1
ATOM 4621 N N . VAL B 1 200 ? -0.042 13.594 -10.445 1 98 200 VAL B N 1
ATOM 4622 C CA . VAL B 1 200 ? -0.744 12.367 -10.805 1 98 200 VAL B CA 1
ATOM 4623 C C . VAL B 1 200 ? -2.18 12.688 -11.211 1 98 200 VAL B C 1
ATOM 4625 O O . VAL B 1 200 ? -2.83 11.906 -11.906 1 98 200 VAL B O 1
ATOM 4628 N N . GLY B 1 201 ? -2.682 13.828 -10.773 1 98 201 GLY B N 1
ATOM 4629 C CA . GLY B 1 201 ? -4.086 14.195 -10.883 1 98 201 GLY B CA 1
ATOM 4630 C C . GLY B 1 201 ? -4.605 14.148 -12.305 1 98 201 GLY B C 1
ATOM 4631 O O . GLY B 1 201 ? -5.562 13.43 -12.594 1 98 201 GLY B O 1
ATOM 4632 N N . PRO B 1 202 ? -3.93 14.836 -13.273 1 97.44 202 PRO B N 1
ATOM 4633 C CA . PRO B 1 202 ? -4.449 14.914 -14.641 1 97.44 202 PRO B CA 1
ATOM 4634 C C . PRO B 1 202 ? -4.582 13.539 -15.297 1 97.44 202 PRO B C 1
ATOM 4636 O O . PRO B 1 202 ? -5.633 13.219 -15.852 1 97.44 202 PRO B O 1
ATOM 4639 N N . LYS B 1 203 ? -3.709 12.672 -15.164 1 96.25 203 LYS B N 1
ATOM 4640 C CA . LYS B 1 203 ? -3.699 11.391 -15.852 1 96.25 203 LYS B CA 1
ATOM 4641 C C . LYS B 1 203 ? -4.609 10.383 -15.156 1 96.25 203 LYS B C 1
ATOM 4643 O O . LYS B 1 203 ? -5.359 9.656 -15.812 1 96.25 203 LYS B O 1
ATOM 4648 N N . GLU B 1 204 ? -4.645 10.359 -13.852 1 97.12 204 GLU B N 1
ATOM 4649 C CA . GLU B 1 204 ? -5.324 9.289 -13.125 1 97.12 204 GLU B CA 1
ATOM 4650 C C . GLU B 1 204 ? -6.73 9.711 -12.711 1 97.12 204 GLU B C 1
ATOM 4652 O O . GLU B 1 204 ? -7.621 8.867 -12.57 1 97.12 204 GLU B O 1
ATOM 4657 N N . PHE B 1 205 ? -6.902 11.062 -12.578 1 98.12 205 PHE B N 1
ATOM 4658 C CA . PHE B 1 205 ? -8.172 11.461 -11.977 1 98.12 205 PHE B CA 1
ATOM 4659 C C . PHE B 1 205 ? -8.828 12.562 -12.797 1 98.12 205 PHE B C 1
ATOM 4661 O O . PHE B 1 205 ? -9.938 13.008 -12.484 1 98.12 205 PHE B O 1
ATOM 4668 N N . GLY B 1 206 ? -8.164 13.102 -13.859 1 97.75 206 GLY B N 1
ATOM 4669 C 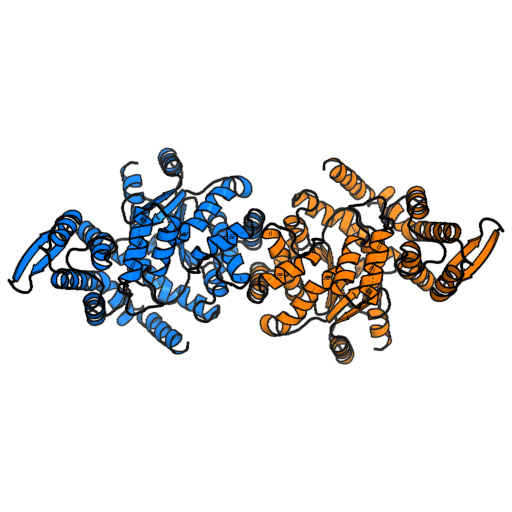CA . GLY B 1 206 ? -8.766 14 -14.836 1 97.75 206 GLY B CA 1
ATOM 4670 C C . GLY B 1 206 ? -8.672 15.461 -14.43 1 97.75 206 GLY B C 1
ATOM 4671 O O . GLY B 1 206 ? -9.25 16.328 -15.086 1 97.75 206 GLY B O 1
ATOM 4672 N N . TYR B 1 207 ? -8.016 15.805 -13.289 1 97.06 207 TYR B N 1
ATOM 4673 C CA . TYR B 1 207 ? -7.828 17.203 -12.898 1 97.06 207 TYR B CA 1
ATOM 4674 C C . TYR B 1 207 ? -6.645 17.344 -11.945 1 97.06 207 TYR B C 1
ATOM 4676 O O . TYR B 1 207 ? -6.105 16.344 -11.461 1 97.06 207 TYR B O 1
ATOM 4684 N N . LYS B 1 208 ? -6.16 18.469 -11.703 1 95.56 208 LYS B N 1
ATOM 4685 C CA . LYS B 1 208 ? -5.148 18.75 -10.695 1 95.56 208 LYS B CA 1
ATOM 4686 C C . LYS B 1 208 ? -5.688 19.703 -9.633 1 95.56 208 LYS B C 1
ATOM 4688 O O . LYS B 1 208 ? -6.438 20.625 -9.945 1 95.56 208 LYS B O 1
ATOM 4693 N N . PRO B 1 209 ? -5.383 19.5 -8.43 1 97.75 209 PRO B N 1
ATOM 4694 C CA . PRO B 1 209 ? -5.816 20.375 -7.348 1 97.75 209 PRO B CA 1
ATOM 4695 C C . PRO B 1 209 ? -4.93 21.609 -7.203 1 97.75 209 PRO B C 1
ATOM 4697 O O . PRO B 1 209 ? -3.805 21.641 -7.711 1 97.75 209 PRO B O 1
ATOM 4700 N N . VAL B 1 210 ? -5.516 22.688 -6.66 1 98.5 210 VAL B N 1
ATOM 4701 C CA . VAL B 1 210 ? -4.73 23.797 -6.121 1 98.5 210 VAL B CA 1
ATOM 4702 C C . VAL B 1 210 ? -4.195 23.422 -4.738 1 98.5 210 VAL B C 1
ATOM 4704 O O . VAL B 1 210 ? -4.914 22.828 -3.928 1 98.5 210 VAL B O 1
ATOM 4707 N N . ALA B 1 211 ? -2.945 23.672 -4.516 1 98.69 211 ALA B N 1
ATOM 4708 C CA . ALA B 1 211 ? -2.344 23.375 -3.219 1 98.69 211 ALA B CA 1
ATOM 4709 C C . ALA B 1 211 ? -2.037 24.656 -2.449 1 98.69 211 ALA B C 1
ATOM 4711 O O . ALA B 1 211 ? -1.336 25.531 -2.953 1 98.69 211 ALA B O 1
ATOM 4712 N N . LEU B 1 212 ? -2.617 24.766 -1.339 1 98.81 212 LEU B N 1
ATOM 4713 C CA . LEU B 1 212 ? -2.428 25.891 -0.438 1 98.81 212 LEU B CA 1
ATOM 4714 C C . LEU B 1 212 ? -1.681 25.469 0.821 1 98.81 212 LEU B C 1
ATOM 4716 O O . LEU B 1 212 ? -2.088 24.531 1.5 1 98.81 212 LEU B O 1
ATOM 4720 N N . HIS B 1 213 ? -0.551 26.125 1.109 1 98.69 213 HIS B N 1
ATOM 4721 C CA . HIS B 1 213 ? 0.237 25.781 2.287 1 98.69 213 HIS B CA 1
ATOM 4722 C C . HIS B 1 213 ? 0.359 26.969 3.234 1 98.69 213 HIS B C 1
ATOM 4724 O O . HIS B 1 213 ? 0.646 28.094 2.801 1 98.69 213 HIS B O 1
ATOM 4730 N N . HIS B 1 214 ? 0.151 26.719 4.492 1 98.56 214 HIS B N 1
ATOM 4731 C CA . HIS B 1 214 ? 0.275 27.781 5.473 1 98.56 214 HIS B CA 1
ATOM 4732 C C . HIS B 1 214 ? 1.547 27.625 6.301 1 98.56 214 HIS B C 1
ATOM 4734 O O . HIS B 1 214 ? 2.203 26.578 6.25 1 98.56 214 HIS B O 1
ATOM 4740 N N . HIS B 1 215 ? 1.833 28.672 7 1 97.94 215 HIS B N 1
ATOM 4741 C CA . HIS B 1 215 ? 3.043 28.781 7.809 1 97.94 215 HIS B CA 1
ATOM 4742 C C . HIS B 1 215 ? 3.021 27.781 8.969 1 97.94 215 HIS B C 1
ATOM 4744 O O . HIS B 1 215 ? 1.974 27.562 9.578 1 97.94 215 HIS B O 1
ATOM 4750 N N . LEU B 1 216 ? 4.203 27.188 9.25 1 97.62 216 LEU B N 1
ATOM 4751 C CA . LEU B 1 216 ? 4.379 26.328 10.422 1 97.62 216 LEU B CA 1
ATOM 4752 C C . LEU B 1 216 ? 4.977 27.125 11.586 1 97.62 216 LEU B C 1
ATOM 4754 O O . LEU B 1 216 ? 6.098 27.625 11.492 1 97.62 216 LEU B O 1
ATOM 4758 N N . LEU B 1 217 ? 4.289 27.188 12.672 1 97.5 217 LEU B N 1
ATOM 4759 C CA . LEU B 1 217 ? 4.797 27.891 13.844 1 97.5 217 LEU B CA 1
ATOM 4760 C C . LEU B 1 217 ? 5.996 27.156 14.438 1 97.5 217 LEU B C 1
ATOM 4762 O O . LEU B 1 217 ? 5.984 25.938 14.547 1 97.5 217 LEU B O 1
ATOM 4766 N N . LEU B 1 218 ? 6.922 27.938 14.867 1 97.25 218 LEU B N 1
ATOM 4767 C CA . LEU B 1 218 ? 8.102 27.375 15.508 1 97.25 218 LEU B CA 1
ATOM 4768 C C . LEU B 1 218 ? 7.793 26.938 16.938 1 97.25 218 LEU B C 1
ATOM 4770 O O . LEU B 1 218 ? 6.945 27.547 17.609 1 97.25 218 LEU B O 1
ATOM 4774 N N . GLY B 1 219 ? 8.531 25.875 17.359 1 97.56 219 GLY B N 1
ATOM 4775 C CA . GLY B 1 219 ? 8.539 25.609 18.781 1 97.56 219 GLY B CA 1
ATOM 4776 C C . GLY B 1 219 ? 9.156 26.719 19.594 1 97.56 219 GLY B C 1
ATOM 4777 O O . GLY B 1 219 ? 9.992 27.469 19.094 1 97.56 219 GLY B O 1
ATOM 4778 N N . LEU B 1 220 ? 8.766 26.781 20.859 1 98 220 LEU B N 1
ATOM 4779 C CA . LEU B 1 220 ? 9.18 27.906 21.688 1 98 220 LEU B CA 1
ATOM 4780 C C . LEU B 1 220 ? 10.656 27.797 22.062 1 98 220 LEU B C 1
ATOM 4782 O O . LEU B 1 220 ? 11.289 28.797 22.406 1 98 220 LEU B O 1
ATOM 4786 N N . HIS B 1 221 ? 11.156 26.594 22.031 1 95.56 221 HIS B N 1
ATOM 4787 C CA . HIS B 1 221 ? 12.547 26.375 22.406 1 95.56 221 HIS B CA 1
ATOM 4788 C C . HIS B 1 221 ? 13.406 26.047 21.203 1 95.56 221 HIS B C 1
ATOM 4790 O O . HIS B 1 221 ? 13.266 24.969 20.609 1 95.56 221 HIS B O 1
ATOM 4796 N N . ILE B 1 222 ? 14.148 26.953 20.734 1 92.69 222 ILE B N 1
ATOM 4797 C CA . ILE B 1 222 ? 15.062 26.781 19.609 1 92.69 222 ILE B CA 1
ATOM 4798 C C . ILE B 1 222 ? 16.5 26.891 20.094 1 92.69 222 ILE B C 1
ATOM 4800 O O . ILE B 1 222 ? 16.812 27.719 20.969 1 92.69 222 ILE B O 1
ATOM 4804 N N . ASP B 1 223 ? 17.297 26.031 19.594 1 90.25 223 ASP B N 1
ATOM 4805 C CA . ASP B 1 223 ? 18.719 26.094 19.938 1 90.25 223 ASP B CA 1
ATOM 4806 C C . ASP B 1 223 ? 19.469 26.969 18.938 1 90.25 223 ASP B C 1
ATOM 4808 O O . ASP B 1 223 ? 19.156 26.969 17.734 1 90.25 223 ASP B O 1
ATOM 4812 N N . GLU B 1 224 ? 20.422 27.703 19.469 1 91.56 224 GLU B N 1
ATOM 4813 C CA . GLU B 1 224 ? 21.156 28.672 18.641 1 91.56 224 GLU B CA 1
ATOM 4814 C C . GLU B 1 224 ? 21.891 27.984 17.5 1 91.56 224 GLU B C 1
ATOM 4816 O O . GLU B 1 224 ? 21.969 28.547 16.391 1 91.56 224 GLU B O 1
ATOM 4821 N N . GLU B 1 225 ? 22.406 26.906 17.719 1 93.88 225 GLU B N 1
ATOM 4822 C CA . GLU B 1 225 ? 23.125 26.172 16.672 1 93.88 225 GLU B CA 1
ATOM 4823 C C . GLU B 1 225 ? 22.188 25.812 15.516 1 93.88 225 GLU B C 1
ATOM 4825 O O . GLU B 1 225 ? 22.531 25.984 14.352 1 93.88 225 GLU B O 1
ATOM 4830 N N . THR B 1 226 ? 21.016 25.312 15.867 1 93.38 226 THR B N 1
ATOM 4831 C CA . THR B 1 226 ? 20.016 24.953 14.867 1 93.38 226 THR B CA 1
ATOM 4832 C C . THR B 1 226 ? 19.547 26.188 14.109 1 93.38 226 THR B C 1
ATOM 4834 O O . THR B 1 226 ? 19.391 26.156 12.891 1 93.38 226 THR B O 1
ATOM 4837 N N . ARG B 1 227 ? 19.312 27.234 14.805 1 93.94 227 ARG B N 1
ATOM 4838 C CA . ARG B 1 227 ? 18.875 28.484 14.195 1 93.94 227 ARG B CA 1
ATOM 4839 C C . ARG B 1 227 ? 19.906 28.953 13.164 1 93.94 227 ARG B C 1
ATOM 4841 O O . ARG B 1 227 ? 19.531 29.312 12.039 1 93.94 227 ARG B O 1
ATOM 4848 N N . GLU B 1 228 ? 21.141 28.969 13.539 1 94.62 228 GLU B N 1
ATOM 4849 C CA . GLU B 1 228 ? 22.188 29.422 12.648 1 94.62 228 GLU B CA 1
ATOM 4850 C C . GLU B 1 228 ? 22.297 28.547 11.406 1 94.62 228 GLU B C 1
ATOM 4852 O O . GLU B 1 228 ? 22.5 29.047 10.297 1 94.62 228 GLU B O 1
ATOM 4857 N N . LYS B 1 229 ? 22.203 27.344 11.617 1 95.25 229 LYS B N 1
ATOM 4858 C CA . LYS B 1 229 ? 22.25 26.391 10.516 1 95.25 229 LYS B CA 1
ATOM 4859 C C . LYS B 1 229 ? 21.125 26.641 9.523 1 95.25 229 LYS B C 1
ATOM 4861 O O . LYS B 1 229 ? 21.344 26.625 8.312 1 95.25 229 LYS B O 1
ATOM 4866 N N . LEU B 1 230 ? 19.922 26.875 10.023 1 95.19 230 LEU B N 1
ATOM 4867 C CA . LEU B 1 230 ? 18.75 27.094 9.172 1 95.19 230 LEU B CA 1
ATOM 4868 C C . LEU B 1 230 ? 18.828 28.438 8.469 1 95.19 230 LEU B C 1
ATOM 4870 O O . LEU B 1 230 ? 18.484 28.562 7.293 1 95.19 230 LEU B O 1
ATOM 4874 N N . LEU B 1 231 ? 19.375 29.375 9.125 1 95.44 231 LEU B N 1
ATOM 4875 C CA . LEU B 1 231 ? 19.547 30.688 8.5 1 95.44 231 LEU B CA 1
ATOM 4876 C C . LEU B 1 231 ? 20.594 30.625 7.395 1 95.44 231 LEU B C 1
ATOM 4878 O O . LEU B 1 231 ? 20.453 31.297 6.367 1 95.44 231 LEU B O 1
ATOM 4882 N N . LYS B 1 232 ? 21.609 29.906 7.629 1 96.31 232 LYS B N 1
ATOM 4883 C CA . LYS B 1 232 ? 22.625 29.703 6.598 1 96.31 232 LYS B CA 1
ATOM 4884 C C . LYS B 1 232 ? 22.031 29.031 5.363 1 96.31 232 LYS B C 1
ATOM 4886 O O . LYS B 1 232 ? 22.281 29.453 4.234 1 96.31 232 LYS B O 1
ATOM 4891 N N . ALA B 1 233 ? 21.203 28.016 5.605 1 95.06 233 ALA B N 1
ATOM 4892 C CA . ALA B 1 233 ? 20.531 27.328 4.504 1 95.06 233 ALA B CA 1
ATOM 4893 C C . ALA B 1 233 ? 19.641 28.281 3.717 1 95.06 233 ALA B C 1
ATOM 4895 O O . ALA B 1 233 ? 19.625 28.25 2.484 1 95.06 233 ALA B O 1
ATOM 4896 N N . LYS B 1 234 ? 18.969 29.109 4.422 1 93.5 234 LYS B N 1
ATOM 4897 C CA . LYS B 1 234 ? 18.109 30.094 3.795 1 93.5 234 LYS B CA 1
ATOM 4898 C C . LYS B 1 234 ? 18.922 31.078 2.957 1 93.5 234 LYS B C 1
ATOM 4900 O O . LYS B 1 234 ? 18.562 31.375 1.811 1 93.5 234 LYS B O 1
ATOM 4905 N N . ARG B 1 235 ? 19.969 31.516 3.459 1 95.44 235 ARG B N 1
ATOM 4906 C CA . ARG B 1 235 ? 20.812 32.5 2.777 1 95.44 235 ARG B CA 1
ATOM 4907 C C . ARG B 1 235 ? 21.453 31.891 1.532 1 95.44 235 ARG B C 1
ATOM 4909 O O . ARG B 1 235 ? 21.625 32.562 0.522 1 95.44 235 ARG B O 1
ATOM 4916 N N . GLU B 1 236 ? 21.719 30.672 1.591 1 96.56 236 GLU B N 1
ATOM 4917 C CA . GLU B 1 236 ? 22.391 29.984 0.492 1 96.56 236 GLU B CA 1
ATOM 4918 C C . GLU B 1 236 ? 21.375 29.453 -0.521 1 96.56 236 GLU B C 1
ATOM 4920 O O . GLU B 1 236 ? 21.766 28.891 -1.544 1 96.56 236 GLU B O 1
ATOM 4925 N N . GLY B 1 237 ? 20.141 29.578 -0.185 1 93.25 237 GLY B N 1
ATOM 4926 C CA . GLY B 1 237 ? 19.109 29.172 -1.114 1 93.25 237 GLY B CA 1
ATOM 4927 C C . GLY B 1 237 ? 18.844 27.688 -1.104 1 93.25 237 GLY B C 1
ATOM 4928 O O . GLY B 1 237 ? 18.297 27.141 -2.064 1 93.25 237 GLY B O 1
ATOM 4929 N N . ASP B 1 238 ? 19.344 27.078 -0.08 1 93.94 238 ASP B N 1
ATOM 4930 C CA . ASP B 1 238 ? 19.078 25.641 0.086 1 93.94 238 ASP B CA 1
ATOM 4931 C C . ASP B 1 238 ? 17.688 25.422 0.675 1 93.94 238 ASP B C 1
ATOM 4933 O O . ASP B 1 238 ? 17.547 25.125 1.864 1 93.94 238 ASP B O 1
ATOM 4937 N N . ARG B 1 239 ? 16.75 25.406 -0.125 1 90 239 ARG B N 1
ATOM 4938 C CA . ARG B 1 239 ? 15.344 25.359 0.268 1 90 239 ARG B CA 1
ATOM 4939 C C . ARG B 1 239 ? 15.023 24.047 0.988 1 90 239 ARG B C 1
ATOM 4941 O O . ARG B 1 239 ? 14.289 24.047 1.974 1 90 239 ARG B O 1
ATOM 4948 N N . GLU B 1 240 ? 15.492 22.953 0.46 1 87.44 240 GLU B N 1
ATOM 4949 C CA . GLU B 1 240 ? 15.227 21.641 1.024 1 87.44 240 GLU B CA 1
ATOM 4950 C C . GLU B 1 240 ? 15.742 21.531 2.457 1 87.44 240 GLU B C 1
ATOM 4952 O O . GLU B 1 240 ? 15.016 21.109 3.355 1 87.44 240 GLU B O 1
ATOM 4957 N N . ALA B 1 241 ? 16.922 21.969 2.619 1 90.69 241 ALA B N 1
ATOM 4958 C CA . ALA B 1 241 ? 17.516 21.938 3.953 1 90.69 241 ALA B CA 1
ATOM 4959 C C . ALA B 1 241 ? 16.734 22.844 4.918 1 90.69 241 ALA B C 1
ATOM 4961 O O . ALA B 1 241 ? 16.547 22.484 6.082 1 90.69 241 ALA B O 1
ATOM 4962 N N . PHE B 1 242 ? 16.359 23.969 4.445 1 93.69 242 PHE B N 1
ATOM 4963 C CA . PHE B 1 242 ? 15.625 24.922 5.277 1 93.69 242 PHE B CA 1
ATOM 4964 C C . PHE B 1 242 ? 14.258 24.359 5.652 1 93.69 242 PHE B C 1
ATOM 4966 O O . PHE B 1 242 ? 13.898 24.328 6.832 1 93.69 242 PHE B O 1
ATOM 4973 N N . GLU B 1 243 ? 13.531 23.906 4.684 1 90.38 243 GLU B N 1
ATOM 4974 C CA . GLU B 1 243 ? 12.18 23.406 4.91 1 90.38 243 GLU B CA 1
ATOM 4975 C C . GLU B 1 243 ? 12.195 22.172 5.809 1 90.38 243 GLU B C 1
ATOM 4977 O O . GLU B 1 243 ? 11.352 22.031 6.695 1 90.38 243 GLU B O 1
ATOM 4982 N N . GLU B 1 244 ? 13.109 21.344 5.57 1 89.69 244 GLU B N 1
ATOM 4983 C CA . GLU B 1 244 ? 13.227 20.156 6.41 1 89.69 244 GLU B CA 1
ATOM 4984 C C . GLU B 1 244 ? 13.594 20.531 7.844 1 89.69 244 GLU B C 1
ATOM 4986 O O . GLU B 1 244 ? 13.102 19.906 8.789 1 89.69 244 GLU B O 1
ATOM 4991 N N . GLY B 1 245 ? 14.453 21.453 7.914 1 92 245 GLY B N 1
ATOM 4992 C CA . GLY B 1 245 ? 14.836 21.922 9.234 1 92 245 GLY B CA 1
ATOM 4993 C C . GLY B 1 245 ? 13.688 22.547 10 1 92 245 GLY B C 1
ATOM 4994 O O . GLY B 1 245 ? 13.555 22.344 11.211 1 92 245 GLY B O 1
ATOM 4995 N N . ILE B 1 246 ? 12.883 23.312 9.328 1 93.31 246 ILE B N 1
ATOM 4996 C CA . ILE B 1 246 ? 11.734 23.953 9.945 1 93.31 246 ILE B CA 1
ATOM 4997 C C . ILE B 1 246 ? 10.773 22.891 10.484 1 93.31 246 ILE B C 1
ATOM 4999 O O . ILE B 1 246 ? 10.219 23.031 11.57 1 93.31 246 ILE B O 1
ATOM 5003 N N . VAL B 1 247 ? 10.594 21.859 9.766 1 91.25 247 VAL B N 1
ATOM 5004 C CA . VAL B 1 247 ? 9.695 20.781 10.164 1 91.25 247 VAL B CA 1
ATOM 5005 C C . VAL B 1 247 ? 10.195 20.141 11.453 1 91.25 247 VAL B C 1
ATOM 5007 O O . VAL B 1 247 ? 9.391 19.719 12.297 1 91.25 247 VAL B O 1
ATOM 5010 N N . GLU B 1 248 ? 11.445 20.125 11.617 1 89.81 248 GLU B N 1
ATOM 5011 C CA . GLU B 1 248 ? 12.039 19.5 12.789 1 89.81 248 GLU B CA 1
ATOM 5012 C C . GLU B 1 248 ? 11.828 20.344 14.047 1 89.81 248 GLU B C 1
ATOM 5014 O O . GLU B 1 248 ? 11.773 19.812 15.156 1 89.81 248 GLU B O 1
ATOM 5019 N N . ILE B 1 249 ? 11.68 21.641 13.844 1 93 249 ILE B N 1
ATOM 5020 C CA . ILE B 1 249 ? 11.656 22.5 15.031 1 93 249 ILE B CA 1
ATOM 5021 C C . ILE B 1 249 ? 10.305 23.188 15.148 1 93 249 ILE B C 1
ATOM 5023 O O . ILE B 1 249 ? 10.117 24.062 16 1 93 249 ILE B O 1
ATOM 5027 N N . LYS B 1 250 ? 9.398 22.844 14.281 1 94.69 250 LYS B N 1
ATOM 5028 C CA . LYS B 1 250 ? 8.055 23.391 14.414 1 94.69 250 LYS B CA 1
ATOM 5029 C C . LYS B 1 250 ? 7.418 23 15.742 1 94.69 250 LYS B C 1
ATOM 5031 O O . LYS B 1 250 ? 7.863 22.047 16.391 1 94.69 250 LYS B O 1
ATOM 5036 N N . MET B 1 251 ? 6.48 23.766 16.141 1 95.5 251 MET B N 1
ATOM 5037 C CA . MET B 1 251 ? 5.762 23.453 17.375 1 95.5 251 MET B CA 1
ATOM 5038 C C . MET B 1 251 ? 5.137 22.062 17.297 1 95.5 251 MET B C 1
ATOM 5040 O O . MET B 1 251 ? 4.559 21.688 16.281 1 95.5 251 MET B O 1
ATOM 5044 N N . SER B 1 252 ? 5.348 21.266 18.391 1 91.25 252 SER B N 1
ATOM 5045 C CA . SER B 1 252 ? 4.883 19.875 18.406 1 91.25 252 SER B CA 1
ATOM 5046 C C . SER B 1 252 ? 4.484 19.438 19.812 1 91.25 252 SER B C 1
ATOM 5048 O O . SER B 1 252 ? 5.008 19.969 20.797 1 91.25 252 SER B O 1
ATOM 5050 N N . LYS B 1 253 ? 3.605 18.531 19.844 1 87.12 253 LYS B N 1
ATOM 5051 C CA . LYS B 1 253 ? 3.158 17.969 21.125 1 87.12 253 LYS B CA 1
ATOM 5052 C C . LYS B 1 253 ? 4.246 17.109 21.766 1 87.12 253 LYS B C 1
ATOM 5054 O O . LYS B 1 253 ? 4.23 16.875 22.969 1 87.12 253 LYS B O 1
ATOM 5059 N N . SER B 1 254 ? 5.145 16.656 20.984 1 83.19 254 SER B N 1
ATOM 5060 C CA . SER B 1 254 ? 6.176 15.742 21.469 1 83.19 254 SER B CA 1
ATOM 5061 C C . SER B 1 254 ? 7.16 16.469 22.391 1 83.19 254 SER B C 1
ATOM 5063 O O . SER B 1 254 ? 7.926 15.82 23.109 1 83.19 254 SER B O 1
ATOM 5065 N N . VAL B 1 255 ? 7.176 17.781 22.328 1 88.12 255 VAL B N 1
ATOM 5066 C CA . VAL B 1 255 ? 7.945 18.609 23.25 1 88.12 255 VAL B CA 1
ATOM 5067 C C . VAL B 1 255 ? 7.012 19.562 23.984 1 88.12 255 VAL B C 1
ATOM 5069 O O . VAL B 1 255 ? 6.984 20.766 23.703 1 88.12 255 VAL B O 1
ATOM 5072 N N . PRO B 1 256 ? 6.395 19.094 24.969 1 88.19 256 PRO B N 1
ATOM 5073 C CA . PRO B 1 256 ? 5.277 19.812 25.578 1 88.19 256 PRO B CA 1
ATOM 5074 C C . PRO B 1 256 ? 5.672 21.188 26.078 1 88.19 256 PRO B C 1
ATOM 5076 O O . PRO B 1 256 ? 4.875 22.125 26 1 88.19 256 PRO B O 1
ATOM 5079 N N . GLN B 1 257 ? 6.859 21.359 26.469 1 91.88 257 GLN B N 1
ATOM 5080 C CA . GLN B 1 257 ? 7.273 22.656 27.031 1 91.88 257 GLN B CA 1
ATOM 5081 C C . GLN B 1 257 ? 7.5 23.672 25.922 1 91.88 257 GLN B C 1
ATOM 5083 O O . GLN B 1 257 ? 7.555 24.875 26.188 1 91.88 257 GLN B O 1
ATOM 5088 N N . SER B 1 258 ? 7.57 23.188 24.75 1 94.25 258 SER B N 1
ATOM 5089 C CA . SER B 1 258 ? 7.797 24.078 23.609 1 94.25 258 SER B CA 1
ATOM 5090 C C . SER B 1 258 ? 6.504 24.328 22.844 1 94.25 258 SER B C 1
ATOM 5092 O O . SER B 1 258 ? 6.527 24.906 21.75 1 94.25 258 SER B O 1
ATOM 5094 N N . ALA B 1 259 ? 5.426 23.875 23.406 1 97.19 259 ALA B N 1
ATOM 5095 C CA . ALA B 1 259 ? 4.141 24.016 22.734 1 97.19 259 ALA B CA 1
ATOM 5096 C C . ALA B 1 259 ? 3.102 24.656 23.656 1 97.19 259 ALA B C 1
ATOM 5098 O O . ALA B 1 259 ? 3.057 24.359 24.844 1 97.19 259 ALA B O 1
ATOM 5099 N N . ILE B 1 260 ? 2.373 25.562 23.125 1 98.31 260 ILE B N 1
ATOM 5100 C CA . ILE B 1 260 ? 1.206 26.062 23.828 1 98.31 260 ILE B CA 1
ATOM 5101 C C . ILE B 1 260 ? -0.045 25.328 23.359 1 98.31 260 ILE B C 1
ATOM 5103 O O . ILE B 1 260 ? -0.433 25.438 22.203 1 98.31 260 ILE B O 1
ATOM 5107 N N . PHE B 1 261 ? -0.651 24.562 24.266 1 98 261 PHE B N 1
ATOM 5108 C CA . PHE B 1 261 ? -1.878 23.844 23.938 1 98 261 PHE B CA 1
ATOM 5109 C C . PHE B 1 261 ? -3.09 24.766 24.062 1 98 261 PHE B C 1
ATOM 5111 O O . PHE B 1 261 ? -3.09 25.68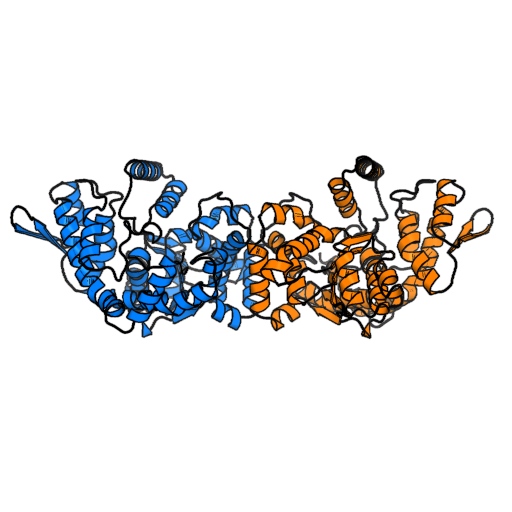8 24.875 1 98 261 PHE B O 1
ATOM 5118 N N . VAL B 1 262 ? -4.16 24.5 23.375 1 98.25 262 VAL B N 1
ATOM 5119 C CA . VAL B 1 262 ? -5.27 25.438 23.234 1 98.25 262 VAL B CA 1
ATOM 5120 C C . VAL B 1 262 ? -6.059 25.516 24.531 1 98.25 262 VAL B C 1
ATOM 5122 O O . VAL B 1 262 ? -6.844 26.438 24.734 1 98.25 262 VAL B O 1
ATOM 5125 N N . HIS B 1 263 ? -5.855 24.547 25.406 1 97.88 263 HIS B N 1
ATOM 5126 C CA . HIS B 1 263 ? -6.578 24.547 26.672 1 97.88 263 HIS B CA 1
ATOM 5127 C C . HIS B 1 263 ? -5.645 24.812 27.859 1 97.88 263 HIS B C 1
ATOM 5129 O O . HIS B 1 263 ? -5.996 24.547 29 1 97.88 263 HIS B O 1
ATOM 5135 N N . ASP B 1 264 ? -4.414 25.25 27.625 1 97.69 264 ASP B N 1
ATOM 5136 C CA . ASP B 1 264 ? -3.463 25.547 28.703 1 97.69 264 ASP B CA 1
ATOM 5137 C C . ASP B 1 264 ? -4.027 26.594 29.656 1 97.69 264 ASP B C 1
ATOM 5139 O O . ASP B 1 264 ? -4.746 27.516 29.234 1 97.69 264 ASP B O 1
ATOM 5143 N N . SER B 1 265 ? -3.631 26.531 30.906 1 98.12 265 SER B N 1
ATOM 5144 C CA . SER B 1 265 ? -4 27.531 31.891 1 98.12 265 SER B CA 1
ATOM 5145 C C . SER B 1 265 ? -3.219 28.828 31.672 1 98.12 265 SER B C 1
ATOM 5147 O O . SER B 1 265 ? -2.184 28.828 31 1 98.12 265 SER B O 1
ATOM 5149 N N . PRO B 1 266 ? -3.771 29.922 32.219 1 98.5 266 PRO B N 1
ATOM 5150 C CA . PRO B 1 266 ? -3.008 31.172 32.125 1 98.5 266 PRO B CA 1
ATOM 5151 C C . PRO B 1 266 ? -1.592 31.031 32.688 1 98.5 266 PRO B C 1
ATOM 5153 O O . PRO B 1 266 ? -0.642 31.562 32.094 1 98.5 266 PRO B O 1
ATOM 5156 N N . GLU B 1 267 ? -1.459 30.328 33.75 1 98.44 267 GLU B N 1
ATOM 5157 C CA . GLU B 1 267 ? -0.154 30.125 34.375 1 98.44 267 GLU B CA 1
ATOM 5158 C C . GLU B 1 267 ? 0.79 29.359 33.469 1 98.44 267 GLU B C 1
ATOM 5160 O O . GLU B 1 267 ? 1.964 29.719 33.344 1 98.44 267 GLU B O 1
ATOM 5165 N N . GLU B 1 268 ? 0.311 28.344 32.875 1 98 268 GLU B N 1
ATOM 5166 C CA . GLU B 1 268 ? 1.116 27.547 31.938 1 98 268 GLU B CA 1
ATOM 5167 C C . GLU B 1 268 ? 1.55 28.375 30.734 1 98 268 GLU B C 1
ATOM 5169 O O . GLU B 1 268 ? 2.703 28.297 30.297 1 98 268 GLU B O 1
ATOM 5174 N N . ILE B 1 269 ? 0.656 29.141 30.156 1 98.69 269 ILE B N 1
ATOM 5175 C CA . ILE B 1 269 ? 0.96 29.969 29.016 1 98.69 269 ILE B CA 1
ATOM 5176 C C . ILE B 1 269 ? 2.072 30.953 29.359 1 98.69 269 ILE B C 1
ATOM 5178 O O . ILE B 1 269 ? 3.057 31.078 28.641 1 98.69 269 ILE B O 1
ATOM 5182 N N . LYS B 1 270 ? 1.923 31.609 30.5 1 98.38 270 LYS B N 1
ATOM 5183 C CA . LYS B 1 270 ? 2.908 32.594 30.938 1 98.38 270 LYS B CA 1
ATOM 5184 C C . LYS B 1 270 ? 4.266 31.938 31.172 1 98.38 270 LYS B C 1
ATOM 5186 O O . LYS B 1 270 ? 5.301 32.469 30.781 1 98.38 270 LYS B O 1
ATOM 5191 N N . ARG B 1 271 ? 4.238 30.812 31.812 1 98.12 271 ARG B N 1
ATOM 5192 C CA . ARG B 1 271 ? 5.473 30.094 32.125 1 98.12 271 ARG B CA 1
ATOM 5193 C C . ARG B 1 271 ? 6.195 29.688 30.828 1 98.12 271 ARG B C 1
ATOM 5195 O O . ARG B 1 271 ? 7.402 29.891 30.703 1 98.12 271 ARG B O 1
ATOM 5202 N N . LYS B 1 272 ? 5.5 29.109 29.906 1 98.38 272 LYS B N 1
ATOM 5203 C CA . LYS B 1 272 ? 6.094 28.641 28.656 1 98.38 272 LYS B CA 1
ATOM 5204 C C . LYS B 1 272 ? 6.629 29.812 27.828 1 98.38 272 LYS B C 1
ATOM 5206 O O . LYS B 1 272 ? 7.707 29.719 27.25 1 98.38 272 LYS B O 1
ATOM 5211 N N . LEU B 1 273 ? 5.93 30.938 27.766 1 98.5 273 LEU B N 1
ATOM 5212 C CA . LEU B 1 273 ? 6.371 32.094 27 1 98.5 273 LEU B CA 1
ATOM 5213 C C . LEU B 1 273 ? 7.578 32.75 27.656 1 98.5 273 LEU B C 1
ATOM 5215 O O . LEU B 1 273 ? 8.469 33.281 26.969 1 98.5 273 LEU B O 1
ATOM 5219 N N . LYS B 1 274 ? 7.59 32.75 28.938 1 97.62 274 LYS B N 1
ATOM 5220 C CA . LYS B 1 274 ? 8.727 33.344 29.656 1 97.62 274 LYS B CA 1
ATOM 5221 C C . LYS B 1 274 ? 10.023 32.625 29.281 1 97.62 274 LYS B C 1
ATOM 5223 O O . LYS B 1 274 ? 11.078 33.25 29.188 1 97.62 274 LYS B O 1
ATOM 5228 N N . ARG B 1 275 ? 9.961 31.391 29.031 1 96.88 275 ARG B N 1
ATOM 5229 C CA . ARG B 1 275 ? 11.141 30.594 28.75 1 96.88 275 ARG B CA 1
ATOM 5230 C C . ARG B 1 275 ? 11.391 30.516 27.234 1 96.88 275 ARG B C 1
ATOM 5232 O O . ARG B 1 275 ? 12.383 29.922 26.797 1 96.88 275 ARG B O 1
ATOM 5239 N N . ALA B 1 276 ? 10.547 31.078 26.453 1 98.06 276 ALA B N 1
ATOM 5240 C CA . ALA B 1 276 ? 10.617 30.984 25 1 98.06 276 ALA B CA 1
ATOM 5241 C C . ALA B 1 276 ? 11.867 31.688 24.453 1 98.06 276 ALA B C 1
ATOM 5243 O O . ALA B 1 276 ? 12.289 32.719 25 1 98.06 276 ALA B O 1
ATOM 5244 N N . TYR B 1 277 ? 12.461 31.125 23.438 1 97.5 277 TYR B N 1
ATOM 5245 C CA . TYR B 1 277 ? 13.586 31.719 22.734 1 97.5 277 TYR B CA 1
ATOM 5246 C C . TYR B 1 277 ? 13.195 33.062 22.109 1 97.5 277 TYR B C 1
ATOM 5248 O O . TYR B 1 277 ? 12.289 33.125 21.281 1 97.5 277 TYR B O 1
ATOM 5256 N N . CYS B 1 278 ? 13.867 34.156 22.547 1 97.56 278 CYS B N 1
ATOM 5257 C CA . CYS B 1 278 ? 13.594 35.5 22.078 1 97.56 278 CYS B CA 1
ATOM 5258 C C . CYS B 1 278 ? 14.773 36.406 22.344 1 97.56 278 CYS B C 1
ATOM 5260 O O . CYS B 1 278 ? 14.672 37.344 23.156 1 97.56 278 CYS B O 1
ATOM 5262 N N . PRO B 1 279 ? 15.836 36.219 21.594 1 96.19 279 PRO B N 1
ATOM 5263 C CA . PRO B 1 279 ? 17 37.062 21.828 1 96.19 279 PRO B CA 1
ATOM 5264 C C . PRO B 1 279 ? 16.766 38.5 21.453 1 96.19 279 PRO B C 1
ATOM 5266 O O . PRO B 1 279 ? 16.125 38.781 20.438 1 96.19 279 PRO B O 1
ATOM 5269 N N . ILE B 1 280 ? 17.422 39.375 22.172 1 96.69 280 ILE B N 1
ATOM 5270 C CA . ILE B 1 280 ? 17.25 40.812 22.016 1 96.69 280 ILE B CA 1
ATOM 5271 C C . ILE B 1 280 ? 17.641 41.219 20.594 1 96.69 280 ILE B C 1
ATOM 5273 O O . ILE B 1 280 ? 18.75 40.906 20.141 1 96.69 280 ILE B O 1
ATOM 5277 N N . GLY B 1 281 ? 16.719 41.75 19.922 1 96.94 281 GLY B N 1
ATOM 5278 C CA . GLY B 1 281 ? 17 42.375 18.625 1 96.94 281 GLY B CA 1
ATOM 5279 C C . GLY B 1 281 ? 16.984 41.406 17.484 1 96.94 281 GLY B C 1
ATOM 5280 O O . GLY B 1 281 ? 17.109 41.781 16.312 1 96.94 281 GLY B O 1
ATOM 5281 N N . GLU B 1 282 ? 16.828 40.188 17.734 1 95.75 282 GLU B N 1
ATOM 5282 C CA . GLU B 1 282 ? 16.828 39.156 16.688 1 95.75 282 GLU B CA 1
ATOM 5283 C C . GLU B 1 282 ? 15.414 38.844 16.219 1 95.75 282 GLU B C 1
ATOM 5285 O O . GLU B 1 282 ? 14.617 38.281 16.953 1 95.75 282 GLU B O 1
ATOM 5290 N N . VAL B 1 283 ? 15.188 39.125 14.969 1 96.81 283 VAL B N 1
ATOM 5291 C CA . VAL B 1 283 ? 13.82 39.031 14.469 1 96.81 283 VAL B CA 1
ATOM 5292 C C . VAL B 1 283 ? 13.617 37.688 13.75 1 96.81 283 VAL B C 1
ATOM 5294 O O . VAL B 1 283 ? 12.547 37.094 13.836 1 96.81 283 VAL B O 1
ATOM 5297 N N . GLU B 1 284 ? 14.68 37.219 13.023 1 95.31 284 GLU B N 1
ATOM 5298 C CA . GLU B 1 284 ? 14.531 36 12.219 1 95.31 284 GLU B CA 1
ATOM 5299 C C . GLU B 1 284 ? 14.5 34.781 13.102 1 95.31 284 GLU B C 1
ATOM 5301 O O . GLU B 1 284 ? 15.289 34.656 14.047 1 95.31 284 GLU B O 1
ATOM 5306 N N . MET B 1 285 ? 13.508 33.906 12.781 1 96 285 MET B N 1
ATOM 5307 C CA . MET B 1 285 ? 13.352 32.625 13.484 1 96 285 MET B CA 1
ATOM 5308 C C . MET B 1 285 ? 13.133 32.844 14.977 1 96 285 MET B C 1
ATOM 5310 O O . MET B 1 285 ? 13.812 32.25 15.812 1 96 285 MET B O 1
ATOM 5314 N N . ASN B 1 286 ? 12.32 33.781 15.297 1 97.19 286 ASN B N 1
ATOM 5315 C CA . ASN B 1 286 ? 11.898 34.125 16.656 1 97.19 286 ASN B CA 1
ATOM 5316 C C . ASN B 1 286 ? 10.477 33.688 16.938 1 97.19 286 ASN B C 1
ATOM 5318 O O . ASN B 1 286 ? 9.516 34.281 16.469 1 97.19 286 ASN B O 1
ATOM 5322 N N . PRO B 1 287 ? 10.336 32.625 17.719 1 98 287 PRO B N 1
ATOM 5323 C CA . PRO B 1 287 ? 9.008 32.031 17.922 1 98 287 PRO B CA 1
ATOM 5324 C C . PRO B 1 287 ? 8.008 33.031 18.516 1 98 287 PRO B C 1
ATOM 5326 O O . PRO B 1 287 ? 6.82 32.969 18.203 1 98 287 PRO B O 1
ATOM 5329 N N . VAL B 1 288 ? 8.43 33.906 19.344 1 98.62 288 VAL B N 1
ATOM 5330 C CA . VAL B 1 288 ? 7.539 34.875 19.969 1 98.62 288 VAL B CA 1
ATOM 5331 C C . VAL B 1 288 ? 7.012 35.875 18.938 1 98.62 288 VAL B C 1
ATOM 5333 O O . VAL B 1 288 ? 5.812 36.156 18.891 1 98.62 288 VAL B O 1
ATOM 5336 N N . LEU B 1 289 ? 7.867 36.344 18.125 1 98.56 289 LEU B N 1
ATOM 5337 C CA . LEU B 1 289 ? 7.457 37.25 17.078 1 98.56 289 LEU B CA 1
ATOM 5338 C C . LEU B 1 289 ? 6.562 36.562 16.062 1 98.56 289 LEU B C 1
ATOM 5340 O O . LEU B 1 289 ? 5.656 37.156 15.492 1 98.56 289 LEU B O 1
ATOM 5344 N N . GLU B 1 290 ? 6.781 35.281 15.805 1 97.81 290 GLU B N 1
ATOM 5345 C CA . GLU B 1 290 ? 5.891 34.531 14.93 1 97.81 290 GLU B CA 1
ATOM 5346 C C . GLU B 1 290 ? 4.473 34.469 15.492 1 97.81 290 GLU B C 1
ATOM 5348 O O . GLU B 1 290 ? 3.498 34.594 14.75 1 97.81 290 GLU B O 1
ATOM 5353 N N . ILE B 1 291 ? 4.406 34.219 16.75 1 98.75 291 ILE B N 1
ATOM 5354 C CA . ILE B 1 291 ? 3.098 34.188 17.406 1 98.75 291 ILE B CA 1
ATOM 5355 C C . ILE B 1 291 ? 2.418 35.531 17.266 1 98.75 291 ILE B C 1
ATOM 5357 O O . ILE B 1 291 ? 1.218 35.625 16.984 1 98.75 291 ILE B O 1
ATOM 5361 N N . VAL B 1 292 ? 3.172 36.625 17.438 1 98.69 292 VAL B N 1
ATOM 5362 C CA . VAL B 1 292 ? 2.629 37.969 17.25 1 98.69 292 VAL B CA 1
ATOM 5363 C C . VAL B 1 292 ? 2.088 38.125 15.836 1 98.69 292 VAL B C 1
ATOM 5365 O O . VAL B 1 292 ? 0.958 38.562 15.641 1 98.69 292 VAL B O 1
ATOM 5368 N N . LYS B 1 293 ? 2.838 37.719 14.891 1 98.44 293 LYS B N 1
ATOM 5369 C CA . LYS B 1 293 ? 2.555 37.938 13.477 1 98.44 293 LYS B CA 1
ATOM 5370 C C . LYS B 1 293 ? 1.383 37.094 13.008 1 98.44 293 LYS B C 1
ATOM 5372 O O . LYS B 1 293 ? 0.48 37.562 12.328 1 98.44 293 LYS B O 1
ATOM 5377 N N . TYR B 1 294 ? 1.346 35.812 13.406 1 98.25 294 TYR B N 1
ATOM 5378 C CA . TYR B 1 294 ? 0.447 34.844 12.758 1 98.25 294 TYR B CA 1
ATOM 5379 C C . TYR B 1 294 ? -0.745 34.531 13.648 1 98.25 294 TYR B C 1
ATOM 5381 O O . TYR B 1 294 ? -1.743 33.969 13.188 1 98.25 294 TYR B O 1
ATOM 5389 N N . VAL B 1 295 ? -0.66 34.844 14.93 1 98.5 295 VAL B N 1
ATOM 5390 C CA . VAL B 1 295 ? -1.724 34.469 15.844 1 98.5 295 VAL B CA 1
ATOM 5391 C C . VAL B 1 295 ? -2.377 35.719 16.438 1 98.5 295 VAL B C 1
ATOM 5393 O O . VAL B 1 295 ? -3.561 35.969 16.203 1 98.5 295 VAL B O 1
ATOM 5396 N N . VAL B 1 296 ? -1.622 36.625 17.031 1 98.44 296 VAL B N 1
ATOM 5397 C CA . VAL B 1 296 ? -2.17 37.688 17.828 1 98.44 296 VAL B CA 1
ATOM 5398 C C . VAL B 1 296 ? -2.703 38.812 16.922 1 98.44 296 VAL B C 1
ATOM 5400 O O . VAL B 1 296 ? -3.846 39.25 17.078 1 98.44 296 VAL B O 1
ATOM 5403 N N . PHE B 1 297 ? -1.922 39.25 15.984 1 97.81 297 PHE B N 1
ATOM 5404 C CA . PHE B 1 297 ? -2.32 40.375 15.148 1 97.81 297 PHE B CA 1
ATOM 5405 C C . PHE B 1 297 ? -3.576 40.031 14.352 1 97.81 297 PHE B C 1
ATOM 5407 O O . PHE B 1 297 ? -4.523 40.812 14.32 1 97.81 297 PHE B O 1
ATOM 5414 N N . PRO B 1 298 ? -3.541 38.875 13.688 1 96.62 298 PRO B N 1
ATOM 5415 C CA . PRO B 1 298 ? -4.77 38.562 12.961 1 96.62 298 PRO B CA 1
ATOM 5416 C C . PRO B 1 298 ? -6.004 38.562 13.852 1 96.62 298 PRO B C 1
ATOM 5418 O O . PRO B 1 298 ? -7.078 39 13.43 1 96.62 298 PRO B O 1
ATOM 5421 N N . TRP B 1 299 ? -5.887 38.031 15.047 1 96.94 299 TRP B N 1
ATOM 5422 C CA . TRP B 1 299 ? -6.992 38 15.992 1 96.94 299 TRP B CA 1
ATOM 5423 C C . TRP B 1 299 ? -7.422 39.406 16.375 1 96.94 299 TRP B C 1
ATOM 5425 O O . TRP B 1 299 ? -8.617 39.719 16.406 1 96.94 299 TRP B O 1
ATOM 5435 N N . LEU B 1 300 ? -6.512 40.281 16.656 1 97 300 LEU B N 1
ATOM 5436 C CA . LEU B 1 300 ? -6.797 41.656 17.031 1 97 300 LEU B CA 1
ATOM 5437 C C . LEU B 1 300 ? -7.441 42.406 15.875 1 97 300 LEU B C 1
ATOM 5439 O O . LEU B 1 300 ? -8.328 43.25 16.094 1 97 300 LEU B O 1
ATOM 5443 N N . GLU B 1 301 ? -6.918 42.156 14.711 1 94.38 301 GLU B N 1
ATOM 5444 C CA . GLU B 1 301 ? -7.488 42.812 13.531 1 94.38 301 GLU B CA 1
ATOM 5445 C C . GLU B 1 301 ? -8.977 42.5 13.391 1 94.38 301 GLU B C 1
ATOM 5447 O O . GLU B 1 301 ? -9.773 43.375 13.055 1 94.38 301 GLU B O 1
ATOM 5452 N N . ASP B 1 302 ? -9.328 41.281 13.594 1 93 302 ASP B N 1
ATOM 5453 C CA . ASP B 1 302 ? -10.727 40.875 13.539 1 93 302 ASP B CA 1
ATOM 5454 C C . ASP B 1 302 ? -11.562 41.625 14.57 1 93 302 ASP B C 1
ATOM 5456 O O . ASP B 1 302 ? -12.75 41.875 14.344 1 93 302 ASP B O 1
ATOM 5460 N N . LEU B 1 303 ? -10.938 41.969 15.68 1 94.38 303 LEU B N 1
ATOM 5461 C CA . LEU B 1 303 ? -11.641 42.625 16.766 1 94.38 303 LEU B CA 1
ATOM 5462 C C . LEU B 1 303 ? -11.562 44.125 16.641 1 94.38 303 LEU B C 1
ATOM 5464 O O . LEU B 1 303 ? -12.172 44.875 17.422 1 94.38 303 LEU B O 1
ATOM 5468 N N . GLY B 1 304 ? -10.828 44.594 15.68 1 94.62 304 GLY B N 1
ATOM 5469 C CA . GLY B 1 304 ? -10.625 46.031 15.523 1 94.62 304 GLY B CA 1
ATOM 5470 C C . GLY B 1 304 ? -9.773 46.625 16.625 1 94.62 304 GLY B C 1
ATOM 5471 O O . GLY B 1 304 ? -9.969 47.781 17 1 94.62 304 GLY B O 1
ATOM 5472 N N . ARG B 1 305 ? -8.859 45.844 17.156 1 96.19 305 ARG B N 1
ATOM 5473 C CA . ARG B 1 305 ? -8 46.25 18.25 1 96.19 305 ARG B CA 1
ATOM 5474 C C . ARG B 1 305 ? -6.547 46.344 17.797 1 96.19 305 ARG B C 1
ATOM 5476 O O . ARG B 1 305 ? -6.148 45.688 16.828 1 96.19 305 ARG B O 1
ATOM 5483 N N . SER B 1 306 ? -5.797 47.156 18.5 1 96.44 306 SER B N 1
ATOM 5484 C CA . SER B 1 306 ? -4.363 47.25 18.266 1 96.44 306 SER B CA 1
ATOM 5485 C C . SER B 1 306 ? -3.574 46.375 19.234 1 96.44 306 SER B C 1
ATOM 5487 O O . SER B 1 306 ? -4.113 45.938 20.25 1 96.44 306 SER B O 1
ATOM 5489 N N . PHE B 1 307 ? -2.381 46.125 18.859 1 98 307 PHE B N 1
ATOM 5490 C CA . PHE B 1 307 ? -1.454 45.438 19.734 1 98 307 PHE B CA 1
ATOM 5491 C C . PHE B 1 307 ? -0.75 46.406 20.672 1 98 307 PHE B C 1
ATOM 5493 O O . PHE B 1 307 ? -0.171 47.375 20.234 1 98 307 PHE B O 1
ATOM 5500 N N . GLU B 1 308 ? -0.767 46.156 21.938 1 98.12 308 GLU B N 1
ATOM 5501 C CA . GLU B 1 308 ? -0.174 47.031 22.938 1 98.12 308 GLU B CA 1
ATOM 5502 C C . GLU B 1 308 ? 0.826 46.281 23.812 1 98.12 308 GLU B C 1
ATOM 5504 O O . GLU B 1 308 ? 0.599 45.156 24.188 1 98.12 308 GLU B O 1
ATOM 5509 N N . VAL B 1 309 ? 1.916 46.969 24.125 1 98.12 309 VAL B N 1
ATOM 5510 C CA . VAL B 1 309 ? 2.926 46.438 25.031 1 98.12 309 VAL B CA 1
ATOM 5511 C C . VAL B 1 309 ? 3.207 47.438 26.141 1 98.12 309 VAL B C 1
ATOM 5513 O O . VAL B 1 309 ? 3.328 48.656 25.891 1 98.12 309 VAL B O 1
ATOM 5516 N N . VAL B 1 310 ? 3.305 46.969 27.328 1 96.62 310 VAL B N 1
ATOM 5517 C CA . VAL B 1 310 ? 3.631 47.812 28.469 1 96.62 310 VAL B CA 1
ATOM 5518 C C . VAL B 1 310 ? 5.078 47.562 28.891 1 96.62 310 VAL B C 1
ATOM 5520 O O . VAL B 1 310 ? 5.484 46.438 29.141 1 96.62 310 VAL B O 1
ATOM 5523 N N . ASN B 1 311 ? 5.824 48.594 28.953 1 94.94 311 ASN B N 1
ATOM 5524 C CA . ASN B 1 311 ? 7.16 48.531 29.547 1 94.94 311 ASN B CA 1
ATOM 5525 C C . ASN B 1 311 ? 7.094 48.344 31.062 1 94.94 311 ASN B C 1
ATOM 5527 O O . ASN B 1 311 ? 6.648 49.25 31.781 1 94.94 311 ASN B O 1
ATOM 5531 N N . LYS B 1 312 ? 7.488 47.281 31.438 1 90.12 312 LYS B N 1
ATOM 5532 C CA . LYS B 1 312 ? 7.297 46.938 32.844 1 90.12 312 LYS B CA 1
ATOM 5533 C C . LYS B 1 312 ? 8.141 47.844 33.75 1 90.12 312 LYS B C 1
ATOM 5535 O O . LYS B 1 312 ? 7.789 48.062 34.906 1 90.12 312 LYS B O 1
ATOM 5540 N N . LYS B 1 313 ? 9.258 48.438 33.375 1 92.19 313 LYS B N 1
ATOM 5541 C CA . LYS B 1 313 ? 10.133 49.312 34.156 1 92.19 313 LYS B CA 1
ATOM 5542 C C . LYS B 1 313 ? 9.555 50.719 34.281 1 92.19 313 LYS B C 1
ATOM 5544 O O . LYS B 1 313 ? 9.578 51.312 35.344 1 92.19 313 LYS B O 1
ATOM 5549 N N . THR B 1 314 ? 9.031 51.188 33.25 1 93.5 314 THR B N 1
ATOM 5550 C CA . THR B 1 314 ? 8.609 52.594 33.219 1 93.5 314 THR B CA 1
ATOM 5551 C C . THR B 1 314 ? 7.09 52.688 33.312 1 93.5 314 THR B C 1
ATOM 5553 O O . THR B 1 314 ? 6.562 53.781 33.656 1 93.5 314 THR B O 1
ATOM 5556 N N . GLY B 1 315 ? 6.355 51.656 32.906 1 93.38 315 GLY B N 1
ATOM 5557 C CA . GLY B 1 315 ? 4.902 51.688 32.875 1 93.38 315 GLY B CA 1
ATOM 5558 C C . GLY B 1 315 ? 4.324 52.25 31.594 1 93.38 315 GLY B C 1
ATOM 5559 O O . GLY B 1 315 ? 3.107 52.219 31.406 1 93.38 315 GLY B O 1
ATOM 5560 N N . GLU B 1 316 ? 5.16 52.656 30.734 1 94.56 316 GLU B N 1
ATOM 5561 C CA . GLU B 1 316 ? 4.723 53.25 29.484 1 94.56 316 GLU B CA 1
ATOM 5562 C C . GLU B 1 316 ? 4.066 52.219 28.578 1 94.56 316 GLU B C 1
ATOM 5564 O O . GLU B 1 316 ? 4.539 51.094 28.469 1 94.56 316 GLU B O 1
ATOM 5569 N N . ARG B 1 317 ? 2.975 52.656 28 1 96.25 317 ARG B N 1
ATOM 5570 C CA . ARG B 1 317 ? 2.238 51.812 27.062 1 96.25 317 ARG B CA 1
ATOM 5571 C C . ARG B 1 317 ? 2.479 52.25 25.625 1 96.25 317 ARG B C 1
ATOM 5573 O O . ARG B 1 317 ? 2.35 53.438 25.297 1 96.25 317 ARG B O 1
ATOM 5580 N N . LYS B 1 318 ? 2.803 51.312 24.844 1 97.19 318 LYS B N 1
ATOM 5581 C CA . LYS B 1 318 ? 3.006 51.594 23.422 1 97.19 318 LYS B CA 1
ATOM 5582 C C . LYS B 1 318 ? 2.047 50.781 22.547 1 97.19 318 LYS B C 1
ATOM 5584 O O . LYS B 1 318 ? 1.881 49.562 22.766 1 97.19 318 LYS B O 1
ATOM 5589 N N . GLU B 1 319 ? 1.458 51.469 21.594 1 97.75 319 GLU B N 1
ATOM 5590 C CA . GLU B 1 319 ? 0.507 50.844 20.672 1 97.75 319 GLU B CA 1
ATOM 5591 C C . GLU B 1 319 ? 1.139 50.594 19.312 1 97.75 319 GLU B C 1
ATOM 5593 O O . GLU B 1 319 ? 1.86 51.438 18.781 1 97.75 319 GLU B O 1
ATOM 5598 N N . TYR B 1 320 ? 0.928 49.406 18.797 1 98 320 TYR B N 1
ATOM 5599 C CA . TYR B 1 320 ? 1.372 49.062 17.453 1 98 320 TYR B CA 1
ATOM 5600 C C . TYR B 1 320 ? 0.184 48.75 16.547 1 98 320 TYR B C 1
ATOM 5602 O O . TYR B 1 320 ? -0.681 47.938 16.891 1 98 320 TYR B O 1
ATOM 5610 N N . LYS B 1 321 ? 0.22 49.312 15.367 1 94.81 321 LYS B N 1
ATOM 5611 C CA . LYS B 1 321 ? -0.896 49.156 14.438 1 94.81 321 LYS B CA 1
ATOM 5612 C C . LYS B 1 321 ? -0.636 48.031 13.445 1 94.81 321 LYS B C 1
ATOM 5614 O O . LYS B 1 321 ? -1.561 47.562 12.781 1 94.81 321 LYS B O 1
ATOM 5619 N N . SER B 1 322 ? 0.618 47.719 13.375 1 96 322 SER B N 1
ATOM 5620 C CA . SER B 1 322 ? 0.974 46.625 12.469 1 96 322 SER B CA 1
ATOM 5621 C C . SER B 1 322 ? 2.125 45.781 13.023 1 96 322 SER B C 1
ATOM 5623 O O . SER B 1 322 ? 2.869 46.25 13.891 1 96 322 SER B O 1
ATOM 5625 N N . TYR B 1 323 ? 2.213 44.594 12.5 1 97.25 323 TYR B N 1
ATOM 5626 C CA . TYR B 1 323 ? 3.33 43.75 12.891 1 97.25 323 TYR B CA 1
ATOM 5627 C C . TYR B 1 323 ? 4.66 44.375 12.5 1 97.25 323 TYR B C 1
ATOM 5629 O O . TYR B 1 323 ? 5.648 44.25 13.227 1 97.25 323 TYR B O 1
ATOM 5637 N N . GLN B 1 324 ? 4.762 45 11.391 1 97.38 324 GLN B N 1
ATOM 5638 C CA . GLN B 1 324 ? 5.98 45.625 10.906 1 97.38 324 GLN B CA 1
ATOM 5639 C C . GLN B 1 324 ? 6.527 46.625 11.93 1 97.38 324 GLN B C 1
ATOM 5641 O O . GLN B 1 324 ? 7.746 46.75 12.094 1 97.38 324 GLN B O 1
ATOM 5646 N N . GLU B 1 325 ? 5.625 47.312 12.594 1 98.06 325 GLU B N 1
ATOM 5647 C CA . GLU B 1 325 ? 6.043 48.25 13.633 1 98.06 325 GLU B CA 1
ATOM 5648 C C . GLU B 1 325 ? 6.695 47.531 14.805 1 98.06 325 GLU B C 1
ATOM 5650 O O . GLU B 1 325 ? 7.691 48 15.359 1 98.06 325 GLU B O 1
ATOM 5655 N N . VAL B 1 326 ? 6.117 46.406 15.156 1 98.31 326 VAL B N 1
ATOM 5656 C CA . VAL B 1 326 ? 6.668 45.625 16.25 1 98.31 326 VAL B CA 1
ATOM 5657 C C . VAL B 1 326 ? 8.062 45.125 15.867 1 98.31 326 VAL B C 1
ATOM 5659 O O . VAL B 1 326 ? 9.008 45.25 16.656 1 98.31 326 VAL B O 1
ATOM 5662 N N . GLU B 1 327 ? 8.125 44.562 14.688 1 98.19 327 GLU B N 1
ATOM 5663 C CA . GLU B 1 327 ? 9.383 44.031 14.188 1 98.19 327 GLU B CA 1
ATOM 5664 C C . GLU B 1 327 ? 10.477 45.094 14.164 1 98.19 327 GLU B C 1
ATOM 5666 O O . GLU B 1 327 ? 11.609 44.812 14.57 1 98.19 327 GLU B O 1
ATOM 5671 N N . ARG B 1 328 ? 10.164 46.219 13.672 1 98.19 328 ARG B N 1
ATOM 5672 C CA . ARG B 1 328 ? 11.109 47.344 13.594 1 98.19 328 ARG B CA 1
ATOM 5673 C C . ARG B 1 328 ? 11.617 47.719 14.977 1 98.19 328 ARG B C 1
ATOM 5675 O O . ARG B 1 328 ? 12.828 47.844 15.188 1 98.19 328 ARG B O 1
ATOM 5682 N N . ASP B 1 329 ? 10.734 47.938 15.922 1 98.25 329 ASP B N 1
ATOM 5683 C CA . ASP B 1 329 ? 11.117 48.344 17.281 1 98.25 329 ASP B CA 1
ATOM 5684 C C . ASP B 1 329 ? 11.922 47.25 17.969 1 98.25 329 ASP B C 1
ATOM 5686 O O . ASP B 1 329 ? 12.836 47.531 18.734 1 98.25 329 ASP B O 1
ATOM 5690 N N . PHE B 1 330 ? 11.531 46.031 17.719 1 98.5 330 PHE B N 1
ATOM 5691 C CA . PHE B 1 330 ? 12.273 44.906 18.312 1 98.5 330 PHE B CA 1
ATOM 5692 C C . PHE B 1 330 ? 13.688 44.844 17.766 1 98.5 330 PHE B C 1
ATOM 5694 O O . PHE B 1 330 ? 14.648 44.719 18.516 1 98.5 330 PHE B O 1
ATOM 5701 N N . ALA B 1 331 ? 13.82 44.938 16.469 1 98.31 331 ALA B N 1
ATOM 5702 C CA . ALA B 1 331 ? 15.125 44.906 15.82 1 98.31 331 ALA B CA 1
ATOM 5703 C C . ALA B 1 331 ? 16 46.062 16.328 1 98.31 331 ALA B C 1
ATOM 5705 O O . ALA B 1 331 ? 17.219 45.906 16.438 1 98.31 331 ALA B O 1
ATOM 5706 N N . ALA B 1 332 ? 15.422 47.188 16.656 1 98 332 ALA B N 1
ATOM 5707 C CA . ALA B 1 332 ? 16.141 48.375 17.141 1 98 332 ALA B CA 1
ATOM 5708 C C . ALA B 1 332 ? 16.391 48.281 18.641 1 98 332 ALA B C 1
ATOM 5710 O O . ALA B 1 332 ? 16.953 49.188 19.234 1 98 332 ALA B O 1
ATOM 5711 N N . LYS B 1 333 ? 15.914 47.25 19.234 1 97.25 333 LYS B N 1
ATOM 5712 C CA . LYS B 1 333 ? 16.094 47 20.672 1 97.25 333 LYS B CA 1
ATOM 5713 C C . LYS B 1 333 ? 15.305 48 21.5 1 97.25 333 LYS B C 1
ATOM 5715 O O . LYS B 1 333 ? 15.656 48.281 22.656 1 97.25 333 LYS B O 1
ATOM 5720 N N . ALA B 1 334 ? 14.336 48.531 20.891 1 96.5 334 ALA B N 1
ATOM 5721 C CA . ALA B 1 334 ? 13.461 49.469 21.609 1 96.5 334 ALA B CA 1
ATOM 5722 C C . ALA B 1 334 ? 12.344 48.75 22.328 1 96.5 334 ALA B C 1
ATOM 5724 O O . ALA B 1 334 ? 11.68 49.312 23.203 1 96.5 334 ALA B O 1
ATOM 5725 N N . LEU B 1 335 ? 12.117 47.594 21.984 1 97.38 335 LEU B N 1
ATOM 5726 C CA . LEU B 1 335 ? 11.164 46.688 22.641 1 97.38 335 LEU B CA 1
ATOM 5727 C C . LEU B 1 335 ? 11.867 45.531 23.281 1 97.38 335 LEU B C 1
ATOM 5729 O O . LEU B 1 335 ? 12.492 44.688 22.594 1 97.38 335 LEU B O 1
ATOM 5733 N N . HIS B 1 336 ? 11.773 45.438 24.562 1 97 336 HIS B N 1
ATOM 5734 C CA . HIS B 1 336 ? 12.477 44.375 25.312 1 97 336 HIS B CA 1
ATOM 5735 C C . HIS B 1 336 ? 11.75 43.031 25.188 1 97 336 HIS B C 1
ATOM 5737 O O . HIS B 1 336 ? 10.523 43 25.234 1 97 336 HIS B O 1
ATOM 5743 N N . PRO B 1 337 ? 12.508 41.938 25.109 1 97.69 337 PRO B N 1
ATOM 5744 C CA . PRO B 1 337 ? 11.914 40.625 24.938 1 97.69 337 PRO B CA 1
ATOM 5745 C C . PRO B 1 337 ? 10.945 40.25 26.062 1 97.69 337 PRO B C 1
ATOM 5747 O O . PRO B 1 337 ? 9.891 39.688 25.797 1 97.69 337 PRO B O 1
ATOM 5750 N N . LEU B 1 338 ? 11.289 40.562 27.25 1 97.75 338 LEU B N 1
ATOM 5751 C CA . LEU B 1 338 ? 10.43 40.188 28.375 1 97.75 338 LEU B CA 1
ATOM 5752 C C . LEU B 1 338 ? 9.078 40.906 28.266 1 97.75 338 LEU B C 1
ATOM 5754 O O . LEU B 1 338 ? 8.039 40.281 28.531 1 97.75 338 LEU B O 1
ATOM 5758 N N . ASP B 1 339 ? 9.094 42.188 27.938 1 98.12 339 ASP B N 1
ATOM 5759 C CA . ASP B 1 339 ? 7.852 42.938 27.766 1 98.12 339 ASP B CA 1
ATOM 5760 C C . ASP B 1 339 ? 7.004 42.344 26.641 1 98.12 339 ASP B C 1
ATOM 5762 O O . ASP B 1 339 ? 5.781 42.25 26.766 1 98.12 339 ASP B O 1
ATOM 5766 N N . LEU B 1 340 ? 7.652 42.031 25.594 1 98.56 340 LEU B N 1
ATOM 5767 C CA . LEU B 1 340 ? 6.957 41.406 24.469 1 98.56 340 LEU B CA 1
ATOM 5768 C C . LEU B 1 340 ? 6.332 40.094 24.891 1 98.56 340 LEU B C 1
ATOM 5770 O O . LEU B 1 340 ? 5.16 39.812 24.594 1 98.56 340 LEU B O 1
ATOM 5774 N N . LYS B 1 341 ? 7.098 39.188 25.547 1 98.62 341 LYS B N 1
ATOM 5775 C CA . LYS B 1 341 ? 6.621 37.875 25.984 1 98.62 341 LYS B CA 1
ATOM 5776 C C . LYS B 1 341 ? 5.398 38.031 26.891 1 98.62 341 LYS B C 1
ATOM 5778 O O . LYS B 1 341 ? 4.434 37.281 26.766 1 98.62 341 LYS B O 1
ATOM 5783 N N . LEU B 1 342 ? 5.449 38.938 27.75 1 98 342 LEU B N 1
ATOM 5784 C CA . LEU B 1 342 ? 4.348 39.156 28.688 1 98 342 LEU B CA 1
ATOM 5785 C C . LEU B 1 342 ? 3.098 39.625 27.953 1 98 342 LEU B C 1
ATOM 5787 O O . LEU B 1 342 ? 1.99 39.156 28.25 1 98 342 LEU B O 1
ATOM 5791 N N . ALA B 1 343 ? 3.266 40.562 27.062 1 98.44 343 ALA B N 1
ATOM 5792 C CA . ALA B 1 343 ? 2.137 41.031 26.266 1 98.44 343 ALA B CA 1
ATOM 5793 C C . ALA B 1 343 ? 1.501 39.875 25.484 1 98.44 343 ALA B C 1
ATOM 5795 O O . ALA B 1 343 ? 0.278 39.719 25.484 1 98.44 343 ALA B O 1
ATOM 5796 N N . VAL B 1 344 ? 2.326 39.125 24.812 1 98.75 344 VAL B N 1
ATOM 5797 C CA . VAL B 1 344 ? 1.843 38 24.031 1 98.75 344 VAL B CA 1
ATOM 5798 C C . VAL B 1 344 ? 1.084 37.031 24.922 1 98.75 344 VAL B C 1
ATOM 5800 O O . VAL B 1 344 ? 0.025 36.5 24.547 1 98.75 344 VAL B O 1
ATOM 5803 N N . ALA B 1 345 ? 1.623 36.719 26.094 1 98.75 345 ALA B N 1
ATOM 5804 C CA . ALA B 1 345 ? 0.966 35.812 27.031 1 98.75 345 ALA B CA 1
ATOM 5805 C C . ALA B 1 345 ? -0.436 36.312 27.375 1 98.75 345 ALA B C 1
ATOM 5807 O O . ALA B 1 345 ? -1.387 35.531 27.406 1 98.75 345 ALA B O 1
ATOM 5808 N N . GLU B 1 346 ? -0.544 37.562 27.641 1 98.38 346 GLU B N 1
ATOM 5809 C CA . GLU B 1 346 ? -1.836 38.125 28.016 1 98.38 346 GLU B CA 1
ATOM 5810 C C . GLU B 1 346 ? -2.85 37.969 26.875 1 98.38 346 GLU B C 1
ATOM 5812 O O . GLU B 1 346 ? -4.004 37.625 27.109 1 98.38 346 GLU B O 1
ATOM 5817 N N . TYR B 1 347 ? -2.451 38.312 25.703 1 98.56 347 TYR B N 1
ATOM 5818 C CA . TYR B 1 347 ? -3.35 38.188 24.547 1 98.56 347 TYR B CA 1
ATOM 5819 C C . TYR B 1 347 ? -3.752 36.719 24.328 1 98.56 347 TYR B C 1
ATOM 5821 O O . TYR B 1 347 ? -4.91 36.438 24.016 1 98.56 347 TYR B O 1
ATOM 5829 N N . LEU B 1 348 ? -2.781 35.812 24.453 1 98.75 348 LEU B N 1
ATOM 5830 C CA . LEU B 1 348 ? -3.098 34.406 24.266 1 98.75 348 LEU B CA 1
ATOM 5831 C C . LEU B 1 348 ? -4.066 33.906 25.328 1 98.75 348 LEU B C 1
ATOM 5833 O O . LEU B 1 348 ? -4.965 33.125 25.047 1 98.75 348 LEU B O 1
ATOM 5837 N N . VAL B 1 349 ? -3.838 34.312 26.578 1 98.69 349 VAL B N 1
ATOM 5838 C CA . VAL B 1 349 ? -4.734 33.969 27.672 1 98.69 349 VAL B CA 1
ATOM 5839 C C . VAL B 1 349 ? -6.156 34.406 27.344 1 98.69 349 VAL B C 1
ATOM 5841 O O . VAL B 1 349 ? -7.109 33.656 27.531 1 98.69 349 VAL B O 1
ATOM 5844 N N . GLU B 1 350 ? -6.289 35.594 26.859 1 98.5 350 GLU B N 1
ATOM 5845 C CA . GLU B 1 350 ? -7.602 36.125 26.5 1 98.5 350 GLU B CA 1
ATOM 5846 C C . GLU B 1 350 ? -8.203 35.375 25.312 1 98.5 350 GLU B C 1
ATOM 5848 O O . GLU B 1 350 ? -9.359 34.938 25.375 1 98.5 350 GLU B O 1
ATOM 5853 N N . MET B 1 351 ? -7.461 35.188 24.328 1 98.12 351 MET B N 1
ATOM 5854 C CA . MET B 1 351 ? -7.922 34.562 23.094 1 98.12 351 MET B CA 1
ATOM 5855 C C . MET B 1 351 ? -8.391 33.125 23.359 1 98.12 351 MET B C 1
ATOM 5857 O O . MET B 1 351 ? -9.391 32.688 22.781 1 98.12 351 MET B O 1
ATOM 5861 N N . LEU B 1 352 ? -7.652 32.406 24.203 1 98.5 352 LEU B N 1
ATOM 5862 C CA . LEU B 1 352 ? -7.879 30.984 24.375 1 98.5 352 LEU B CA 1
ATOM 5863 C C . LEU B 1 352 ? -8.859 30.719 25.516 1 98.5 352 LEU B C 1
ATOM 5865 O O . LEU B 1 352 ? -9.219 29.578 25.781 1 98.5 352 LEU B O 1
ATOM 5869 N N . LYS B 1 353 ? -9.32 31.781 26.156 1 98.31 353 LYS B N 1
ATOM 5870 C CA . LYS B 1 353 ? -10.195 31.641 27.312 1 98.31 353 LYS B CA 1
ATOM 5871 C C . LYS B 1 353 ? -11.422 30.797 26.984 1 98.31 353 LYS B C 1
ATOM 5873 O O . LYS B 1 353 ? -11.75 29.844 27.703 1 98.31 353 LYS B O 1
ATOM 5878 N N . PRO B 1 354 ? -12.141 31.062 25.875 1 97.81 354 PRO B N 1
ATOM 5879 C CA . PRO B 1 354 ? -13.328 30.25 25.594 1 97.81 354 PRO B CA 1
ATOM 5880 C C . PRO B 1 354 ? -12.992 28.766 25.359 1 97.81 354 PRO B C 1
ATOM 5882 O O . PRO B 1 354 ? -13.773 27.891 25.734 1 97.81 354 PRO B O 1
ATOM 5885 N N . VAL B 1 355 ? -11.883 28.469 24.719 1 98.56 355 VAL B N 1
ATOM 5886 C CA . VAL B 1 355 ? -11.469 27.094 24.484 1 98.56 355 VAL B CA 1
ATOM 5887 C C . VAL B 1 355 ? -11.148 26.422 25.812 1 98.56 355 VAL B C 1
ATOM 5889 O O . VAL B 1 355 ? -11.586 25.297 26.062 1 98.56 355 VAL B O 1
ATOM 5892 N N . ARG B 1 356 ? -10.352 27.078 26.609 1 98.31 356 ARG B N 1
ATOM 5893 C CA . ARG B 1 356 ? -10 26.578 27.922 1 98.31 356 ARG B CA 1
ATOM 5894 C C . ARG B 1 356 ? -11.25 26.281 28.75 1 98.31 356 ARG B C 1
ATOM 5896 O O . ARG B 1 356 ? -11.359 25.219 29.359 1 98.31 356 ARG B O 1
ATOM 5903 N N . GLU B 1 357 ? -12.188 27.219 28.781 1 98.25 357 GLU B N 1
ATOM 5904 C CA . GLU B 1 357 ? -13.414 27.047 29.547 1 98.25 357 GLU B CA 1
ATOM 5905 C C . GLU B 1 357 ? -14.211 25.844 29.031 1 98.25 357 GLU B C 1
ATOM 5907 O O . GLU B 1 357 ? -14.812 25.109 29.828 1 98.25 357 GLU B O 1
ATOM 5912 N N . TYR B 1 358 ? -14.242 25.609 27.766 1 98.44 358 TYR B N 1
ATOM 5913 C CA . TYR B 1 358 ? -14.922 24.469 27.172 1 98.44 358 TYR B CA 1
ATOM 5914 C C . TYR B 1 358 ? -14.344 23.156 27.672 1 98.44 358 TYR B C 1
ATOM 5916 O O . TYR B 1 358 ? -15.086 22.219 27.969 1 98.44 358 TYR B O 1
ATOM 5924 N N . PHE B 1 359 ? -13.023 23.078 27.859 1 98.25 359 PHE B N 1
ATOM 5925 C CA . PHE B 1 359 ? -12.367 21.812 28.156 1 98.25 359 PHE B CA 1
ATOM 5926 C C . PHE B 1 359 ? -12.195 21.625 29.672 1 98.25 359 PHE B C 1
ATOM 5928 O O . PHE B 1 359 ? -12.016 20.5 30.141 1 98.25 359 PHE B O 1
ATOM 5935 N N . VAL B 1 360 ? -12.18 22.703 30.406 1 96.62 360 VAL B N 1
ATOM 5936 C CA . VAL B 1 360 ? -11.922 22.594 31.828 1 96.62 360 VAL B CA 1
ATOM 5937 C C . VAL B 1 360 ? -13.242 22.641 32.594 1 96.62 360 VAL B C 1
ATOM 5939 O O . VAL B 1 360 ? -13.391 21.969 33.625 1 96.62 360 VAL B O 1
ATOM 5942 N N . GLU B 1 361 ? -14.234 23.328 32.094 1 95.94 361 GLU B N 1
ATOM 5943 C CA . GLU B 1 361 ? -15.469 23.531 32.844 1 95.94 361 GLU B CA 1
ATOM 5944 C C . GLU B 1 361 ? -16.688 23.094 32.031 1 95.94 361 GLU B C 1
ATOM 5946 O O . GLU B 1 361 ? -17.75 22.859 32.562 1 95.94 361 GLU B O 1
ATOM 5951 N N . GLY B 1 362 ? -16.516 23.047 30.766 1 97 362 GLY B N 1
ATOM 5952 C CA . GLY B 1 362 ? -17.641 22.797 29.875 1 97 362 GLY B CA 1
ATOM 5953 C C . GLY B 1 362 ? -17.734 21.344 29.438 1 97 362 GLY B C 1
ATOM 5954 O O . GLY B 1 362 ? -17.203 20.453 30.109 1 97 362 GLY B O 1
ATOM 5955 N N . PRO B 1 363 ? -18.516 21.078 28.406 1 97.06 363 PRO B N 1
ATOM 5956 C CA . PRO B 1 363 ? -18.781 19.719 27.906 1 97.06 363 PRO B CA 1
ATOM 5957 C C . PRO B 1 363 ? -17.5 19 27.469 1 97.06 363 PRO B C 1
ATOM 5959 O O . PRO B 1 363 ? -17.469 17.766 27.438 1 97.06 363 PRO B O 1
ATOM 5962 N N . GLY B 1 364 ? -16.469 19.75 27.172 1 97.94 364 GLY B N 1
ATOM 5963 C CA . GLY B 1 364 ? -15.219 19.156 26.703 1 97.94 364 GLY B CA 1
ATOM 5964 C C . GLY B 1 364 ? -14.383 18.562 27.812 1 97.94 364 GLY B C 1
ATOM 5965 O O . GLY B 1 364 ? -13.375 17.891 27.562 1 97.94 364 GLY B O 1
ATOM 5966 N N . LYS B 1 365 ? -14.789 18.75 29.031 1 98 365 LYS B N 1
ATOM 5967 C CA . LYS B 1 365 ? -14.023 18.312 30.188 1 98 365 LYS B CA 1
ATOM 5968 C C . LYS B 1 365 ? -13.758 16.812 30.125 1 98 365 LYS B C 1
ATOM 5970 O O . LYS B 1 365 ? -12.648 16.359 30.422 1 98 365 LYS B O 1
ATOM 5975 N N . LYS B 1 366 ? -14.75 16.016 29.766 1 97.62 366 LYS B N 1
ATOM 5976 C CA . LYS B 1 366 ? -14.617 14.562 29.703 1 97.62 366 LYS B CA 1
ATOM 5977 C C . LYS B 1 366 ? -13.562 14.148 28.688 1 97.62 366 LYS B C 1
ATOM 5979 O O . LYS B 1 366 ? -12.836 13.172 28.906 1 97.62 366 LYS B O 1
ATOM 5984 N N . TYR B 1 367 ? -13.445 14.859 27.625 1 97.56 367 TYR B N 1
ATOM 5985 C CA . TYR B 1 367 ? -12.469 14.539 26.578 1 97.56 367 TYR B CA 1
ATOM 5986 C C . TYR B 1 367 ? -11.055 14.828 27.062 1 97.56 367 TYR B C 1
ATOM 5988 O O . TYR B 1 367 ? -10.133 14.062 26.797 1 97.56 367 TYR B O 1
ATOM 5996 N N . LEU B 1 368 ? -10.883 15.953 27.719 1 97.06 368 LEU B N 1
ATOM 5997 C CA . LEU B 1 368 ? -9.57 16.312 28.25 1 97.06 368 LEU B CA 1
ATOM 5998 C C . LEU B 1 368 ? -9.109 15.305 29.297 1 97.06 368 LEU B C 1
ATOM 6000 O O . LEU B 1 368 ? -7.934 14.93 29.328 1 97.06 368 LEU B O 1
ATOM 6004 N N . GLU B 1 369 ? -9.984 14.891 30.156 1 96.5 369 GLU B N 1
ATOM 6005 C CA . GLU B 1 369 ? -9.672 13.883 31.156 1 96.5 369 GLU B CA 1
ATOM 6006 C C . GLU B 1 369 ? -9.25 12.57 30.516 1 96.5 369 GLU B C 1
ATOM 6008 O O . GLU B 1 369 ? -8.297 11.922 30.969 1 96.5 369 GLU B O 1
ATOM 6013 N N . GLU B 1 370 ? -9.93 12.203 29.5 1 95.5 370 GLU B N 1
ATOM 6014 C CA . GLU B 1 370 ? -9.57 10.984 28.781 1 95.5 370 GLU B CA 1
ATOM 6015 C C . GLU B 1 370 ? -8.164 11.086 28.188 1 95.5 370 GLU B C 1
ATOM 6017 O O . GLU B 1 370 ? -7.398 10.117 28.234 1 95.5 370 GLU B O 1
ATOM 6022 N N . MET B 1 371 ? -7.879 12.188 27.656 1 95.25 371 MET B N 1
ATOM 6023 C CA . MET B 1 371 ? -6.562 12.406 27.062 1 95.25 371 MET B CA 1
ATOM 6024 C C . MET B 1 371 ? -5.465 12.289 28.109 1 95.25 371 MET B C 1
ATOM 6026 O O . MET B 1 371 ? -4.395 11.742 27.844 1 95.25 371 MET B O 1
ATOM 6030 N N . LYS B 1 372 ? -5.691 12.844 29.234 1 92.12 372 LYS B N 1
ATOM 6031 C CA . LYS B 1 372 ? -4.715 12.773 30.312 1 92.12 372 LYS B CA 1
ATOM 6032 C C . LYS B 1 372 ? -4.469 11.328 30.734 1 92.12 372 LYS B C 1
ATOM 6034 O O . LYS B 1 372 ? -3.338 10.953 31.062 1 92.12 372 LYS B O 1
ATOM 6039 N N . GLU B 1 373 ? -5.453 10.523 30.656 1 90.94 373 GLU B N 1
ATOM 6040 C CA . GLU B 1 373 ? -5.332 9.109 31 1 90.94 373 GLU B CA 1
ATOM 6041 C C . GLU B 1 373 ? -4.535 8.352 29.953 1 90.94 373 GLU B C 1
ATOM 6043 O O . GLU B 1 373 ? -3.725 7.484 30.281 1 90.94 373 GLU B O 1
ATOM 6048 N N . ILE B 1 374 ? -4.77 8.648 28.734 1 89.75 374 ILE B N 1
ATOM 6049 C CA . ILE B 1 374 ? -4.09 7.984 27.641 1 89.75 374 ILE B CA 1
ATOM 6050 C C . ILE B 1 374 ? -2.602 8.328 27.656 1 89.75 374 ILE B C 1
ATOM 6052 O O . ILE B 1 374 ? -1.757 7.461 27.406 1 89.75 374 ILE B O 1
ATOM 6056 N N . GLN B 1 375 ? -2.289 9.547 27.891 1 74.94 375 GLN B N 1
ATOM 6057 C CA . GLN B 1 375 ? -0.903 10.008 27.906 1 74.94 375 GLN B CA 1
ATOM 6058 C C . GLN B 1 375 ? -0.13 9.383 29.062 1 74.94 375 GLN B C 1
ATOM 6060 O O . GLN B 1 375 ? 1.072 9.133 28.953 1 74.94 375 GLN B O 1
ATOM 6065 N N . ILE B 1 376 ? -0.785 9.172 30.047 1 53.59 376 ILE B N 1
ATOM 6066 C CA . ILE B 1 376 ? -0.17 8.555 31.219 1 53.59 376 ILE B CA 1
ATOM 6067 C C . ILE B 1 376 ? 0.102 7.078 30.938 1 53.59 376 ILE B C 1
ATOM 6069 O O . ILE B 1 376 ? 1.139 6.547 31.344 1 53.59 376 ILE B O 1
ATOM 6073 N N . THR B 1 377 ? -0.616 6.41 30.297 1 47.72 377 THR B N 1
ATOM 6074 C CA . THR B 1 377 ? -0.491 4.977 30.078 1 47.72 377 THR B CA 1
ATOM 6075 C C . THR B 1 377 ? 0.482 4.688 28.938 1 47.72 377 THR B C 1
ATOM 6077 O O . THR B 1 377 ? 0.907 3.545 28.75 1 47.72 377 THR B O 1
ATOM 6080 N N . ARG B 1 378 ? 0.913 5.664 28.547 1 57.59 378 ARG B N 1
ATOM 6081 C CA . ARG B 1 378 ? 1.907 5.438 27.5 1 57.59 378 ARG B CA 1
ATOM 6082 C C . ARG B 1 378 ? 3.322 5.547 28.047 1 57.59 378 ARG B C 1
ATOM 6084 O O . ARG B 1 378 ? 3.621 6.453 28.828 1 57.59 378 ARG B O 1
#

pLDDT: mean 96.07, std 5.03, range [47.62, 98.94]

Nearest PDB structures (foldseek):
  7fg6-assembly1_A-2  TM=9.730E-01  e=4.165E-44  Nanoarchaeum equitans Kin4-M
  3vgj-assembly1_A  TM=9.382E-01  e=2.162E-27  Plasmodium falciparum 3D7
  9cll-assembly1_A  TM=9.238E-01  e=2.916E-26  Plasmodium falciparum 3D7
  7ros-assembly1_A  TM=9.383E-01  e=1.884E-25  Plasmodium falciparum 3D7
  7rot-assembly1_B  TM=9.020E-01  e=1.153E-25  Plasmodium falciparum 3D7

Sequence (756 aa):
MDEKIRLIMREPTEEVLTPELLKEYIEQGVPLKHYIGFEISGFVHLGTGIVTMRKVADLQRAGVKTTLFLADYHSWINKKLGGDLDTIKRVALGYFKEALLQSLKAVGGDPESVEVILASEFFEKLGIKYFENFLRVSNRLTLARVKRSITIMGRKEGESVNFGQLVYVPMQVADIFSLGVNLAHGGMDQRKAHVIAIEVGPKEFGYKPVALHHHLLLGLHIDEETREKLLKAKREGDREAFEEGIVEIKMSKSVPQSAIFVHDSPEEIKRKLKRAYCPIGEVEMNPVLEIVKYVVFPWLEDLGRSFEVVNKKTGERKEYKSYQEVERDFAAKALHPLDLKLAVAEYLVEMLKPVREYFVEGPGKKYLEEMKEIQITRMDEKIRLIMREPTEEVLTPELLKEYIEQGVPLKHYIGFEISGFVHLGTGIVTMRKVADLQRAGVKTTLFLADYHSWINKKLGGDLDTIKRVALGYFKEALLQSLKAVGGDPESVEVILASEFFEKLGIKYFENFLRVSNRLTLARVKRSITIMGRKEGESVNFGQLVYVPMQVADIFSLGVNLAHGGMDQRKAHVIAIEVGPKEFGYKPVALHHHLLLGLHIDEETREKLLKAKREGDREAFEEGIVEIKMSKSVPQSAIFVHDSPEEIKRKLKRAYCPIGEVEMNPVLEIVKYVVFPWLEDLGRSFEVVNKKTGERKEYKSYQEVERDFAAKALHPLDLKLAVAEYLVEMLKPVREYFVEGPGKKYLEEMKEIQITR